Protein AF-A0A1G5ZY43-F1 (afdb_monomer)

Organism: NCBI:txid1165689

Secondary structure (DSSP, 8-state):
---EESHHHHHHHHHHHHHTTS-TT--EEEEEEEEEETTEEEEEEEEESS-TTTHHHHHHS-EEEETTEEEPPEEEEEEEEEEEEE-TTS-EEEEESS--HHHHHHHHHHHHHHHHHTT--PPPEEE-PPPPHHHHHHHHHHHHHSGGGS----S--------------PPPHHHHHHHHHHHHHHHHHHHHHHHHS-----S-HHHHHHHHHHHHHHHHHTS-TTTHHHHHHHHHHHHHHHTTSHHHHHHHH------SS---------------PPP-------EETTEETTTS--SPPPHHHHHHHHHHHHHHHHHHTT-SS-GGG--SHHHHHHHHHHS-SSTT-HHHHHHHHHHHHHHHHHHHT-HHHHHHHTT--HHHHHHHHHHHHHHHHHHHHHHHHHHHHHHHHHHHHHHHHHS-TTTTT--SHHHHHHHHHHHHHHHHHHHHHHHTTTS--HHHHHHHHHHHHHHHHHHHH-HHHHHHHS--TTS---THHHHHHHHHHHHHHHHHHHHHHHHHHSPP-

Structure (mmCIF, N/CA/C/O backbone):
data_AF-A0A1G5ZY43-F1
#
_entry.id   AF-A0A1G5ZY43-F1
#
loop_
_atom_site.group_PDB
_atom_site.id
_atom_site.type_symbol
_atom_site.label_atom_id
_atom_site.label_alt_id
_atom_site.label_comp_id
_atom_site.label_asym_id
_atom_site.label_entity_id
_atom_site.label_seq_id
_atom_site.pdbx_PDB_ins_code
_atom_site.Cartn_x
_atom_site.Cartn_y
_atom_site.Cartn_z
_atom_site.occupancy
_atom_site.B_iso_or_equiv
_atom_site.auth_seq_id
_atom_site.auth_comp_id
_atom_site.auth_asym_id
_atom_site.auth_atom_id
_atom_site.pdbx_PDB_model_num
ATOM 1 N N . MET A 1 1 ? -28.699 5.775 28.361 1.00 39.56 1 MET A N 1
ATOM 2 C CA . MET A 1 1 ? -29.208 5.634 26.973 1.00 39.56 1 MET A CA 1
ATOM 3 C C . MET A 1 1 ? -30.633 5.089 27.004 1.00 39.56 1 MET A C 1
ATOM 5 O O . MET A 1 1 ? -30.919 4.251 27.852 1.00 39.56 1 MET A O 1
ATOM 9 N N . SER A 1 2 ? -31.522 5.541 26.112 1.00 48.59 2 SER A N 1
ATOM 10 C CA . SER A 1 2 ? -32.878 4.980 25.969 1.00 48.59 2 SER A CA 1
ATOM 11 C C . SER A 1 2 ? -32.790 3.538 25.456 1.00 48.59 2 SER A C 1
ATOM 13 O O . SER A 1 2 ? -32.128 3.296 24.446 1.00 48.59 2 SER A O 1
ATOM 15 N N . GLN A 1 3 ? -33.431 2.581 26.132 1.00 64.06 3 GLN A N 1
ATOM 16 C CA . GLN A 1 3 ? -33.461 1.187 25.676 1.00 64.06 3 GLN A CA 1
ATOM 17 C C . GLN A 1 3 ? -34.135 1.101 24.289 1.00 64.06 3 GLN A C 1
ATOM 19 O O . GLN A 1 3 ? -35.095 1.823 24.018 1.00 64.06 3 GLN A O 1
ATOM 24 N N . VAL A 1 4 ? -33.625 0.244 23.396 1.00 79.62 4 VAL A N 1
ATOM 25 C CA . VAL A 1 4 ? -34.124 0.127 22.013 1.00 79.62 4 VAL A CA 1
ATOM 26 C C . VAL A 1 4 ? -34.593 -1.296 21.737 1.00 79.62 4 VAL A C 1
ATOM 28 O O . VAL A 1 4 ? -33.827 -2.245 21.892 1.00 79.62 4 VAL A O 1
ATOM 31 N N . HIS A 1 5 ? -35.830 -1.459 21.274 1.00 81.69 5 HIS A N 1
ATOM 32 C CA . HIS A 1 5 ? -36.338 -2.729 20.768 1.00 81.69 5 HIS A CA 1
ATOM 33 C C . HIS A 1 5 ? -35.548 -3.176 19.531 1.00 81.69 5 HIS A C 1
ATOM 35 O O . HIS A 1 5 ? -35.443 -2.447 18.551 1.00 81.69 5 HIS A O 1
ATOM 41 N N . GLY A 1 6 ? -35.016 -4.394 19.559 1.00 83.88 6 GLY A N 1
ATOM 42 C CA . GLY A 1 6 ? -34.166 -4.956 18.513 1.00 83.88 6 GLY A CA 1
ATOM 43 C C . GLY A 1 6 ? -33.715 -6.375 18.864 1.00 83.88 6 GLY A C 1
ATOM 44 O O . GLY A 1 6 ? -33.927 -6.845 19.981 1.00 83.88 6 GLY A O 1
ATOM 45 N N . THR A 1 7 ? -33.084 -7.079 17.926 1.00 82.44 7 THR A N 1
ATOM 46 C CA . THR A 1 7 ? -32.724 -8.498 18.112 1.00 82.44 7 THR A CA 1
ATOM 47 C C . THR A 1 7 ? -31.840 -8.736 19.341 1.00 82.44 7 THR A C 1
ATOM 49 O O . THR A 1 7 ? -32.095 -9.674 20.090 1.00 82.44 7 THR A O 1
ATOM 52 N N . GLN A 1 8 ? -30.874 -7.850 19.612 1.00 81.69 8 GLN A N 1
ATOM 53 C CA . GLN A 1 8 ? -29.993 -7.950 20.784 1.00 81.69 8 GLN A CA 1
ATOM 54 C C . GLN A 1 8 ? -30.760 -7.830 22.112 1.00 81.69 8 GLN A C 1
ATOM 56 O O . GLN A 1 8 ? -30.566 -8.655 23.002 1.00 81.69 8 GLN A O 1
ATOM 61 N N . ILE A 1 9 ? -31.678 -6.860 22.253 1.00 82.31 9 ILE A N 1
ATOM 62 C CA . ILE A 1 9 ? -32.457 -6.726 23.496 1.00 82.31 9 ILE A CA 1
ATOM 63 C C . ILE A 1 9 ? -33.447 -7.886 23.661 1.00 82.31 9 ILE A C 1
ATOM 65 O O . ILE A 1 9 ? -33.630 -8.380 24.767 1.00 82.31 9 ILE A O 1
ATOM 69 N N . ALA A 1 10 ? -34.025 -8.393 22.567 1.00 84.38 10 ALA A N 1
ATOM 70 C CA . ALA A 1 10 ? -34.890 -9.568 22.614 1.00 84.38 10 ALA A CA 1
ATOM 71 C C . ALA A 1 10 ? -34.121 -10.826 23.061 1.00 84.38 10 ALA A C 1
ATOM 73 O O . ALA A 1 10 ? -34.623 -11.602 23.870 1.00 84.38 10 ALA A O 1
ATOM 74 N N . GLN A 1 11 ? -32.880 -11.018 22.604 1.00 84.50 11 GLN A N 1
ATOM 75 C CA . GLN A 1 11 ? -32.021 -12.102 23.094 1.00 84.50 11 GLN A CA 1
ATOM 76 C C . GLN A 1 11 ? -31.695 -11.948 24.586 1.00 84.50 11 GLN A C 1
ATOM 78 O O . GLN A 1 11 ? -31.763 -12.932 25.322 1.00 84.50 11 GLN A O 1
ATOM 83 N N . ARG A 1 12 ? -31.427 -10.722 25.056 1.00 84.50 12 ARG A N 1
ATOM 84 C CA . ARG A 1 12 ? -31.226 -10.442 26.489 1.00 84.50 12 ARG A CA 1
ATOM 85 C C . ARG A 1 12 ? -32.470 -10.757 27.313 1.00 84.50 12 ARG A C 1
ATOM 87 O O . ARG A 1 12 ? -32.366 -11.451 28.316 1.00 84.50 12 ARG A O 1
ATOM 94 N N . PHE A 1 13 ? -33.650 -10.350 26.849 1.00 90.12 13 PHE A N 1
ATOM 95 C CA . PHE A 1 13 ? -34.912 -10.692 27.505 1.00 90.12 13 PHE A CA 1
ATOM 96 C C . PHE A 1 13 ? -35.104 -12.204 27.625 1.00 90.12 13 PHE A C 1
ATOM 98 O O . PHE A 1 13 ? -35.493 -12.675 28.687 1.00 90.12 13 PHE A O 1
ATOM 105 N N . LEU A 1 14 ? -34.779 -12.984 26.588 1.00 88.31 14 LEU A N 1
ATOM 106 C CA . LEU A 1 14 ? -34.810 -14.446 26.697 1.00 88.31 14 LEU A CA 1
ATOM 107 C C . LEU A 1 14 ? -33.789 -14.997 27.690 1.00 88.31 14 LEU A C 1
ATOM 109 O O . LEU A 1 14 ? -34.086 -15.992 28.343 1.00 88.31 14 LEU A O 1
ATOM 113 N N . SER A 1 15 ? -32.607 -14.387 27.792 1.00 85.75 15 SER A N 1
ATOM 114 C CA . SER A 1 15 ? -31.601 -14.781 28.782 1.00 85.75 15 SER A CA 1
ATOM 115 C C . SER A 1 15 ? -32.150 -14.628 30.201 1.00 85.75 15 SER A C 1
ATOM 117 O O . SER A 1 15 ? -32.131 -15.590 30.962 1.00 85.75 15 SER A O 1
ATOM 119 N N . VAL A 1 16 ? -32.762 -13.475 30.503 1.00 86.44 16 VAL A N 1
ATOM 120 C CA . VAL A 1 16 ? -33.416 -13.211 31.799 1.00 86.44 16 VAL A CA 1
ATOM 121 C C . VAL A 1 16 ? -34.567 -14.187 32.059 1.00 86.44 16 VAL A C 1
ATOM 123 O O . VAL A 1 16 ? -34.720 -14.689 33.170 1.00 86.44 16 VAL A O 1
ATOM 126 N N . MET A 1 17 ? -35.372 -14.515 31.042 1.00 89.75 17 MET A N 1
ATOM 127 C CA . MET A 1 17 ? -36.420 -15.530 31.203 1.00 89.75 17 MET A CA 1
ATOM 128 C C . MET A 1 17 ? -35.825 -16.908 31.513 1.00 89.75 17 MET A C 1
ATOM 130 O O . MET A 1 17 ? -36.294 -17.585 32.421 1.00 89.75 17 MET A O 1
ATOM 134 N N . ARG A 1 18 ? -34.782 -17.329 30.790 1.00 88.75 18 ARG A N 1
ATOM 135 C CA . ARG A 1 18 ? -34.152 -18.648 30.965 1.00 88.75 18 ARG A CA 1
ATOM 136 C C . ARG A 1 18 ? -33.418 -18.788 32.290 1.00 88.75 18 ARG A C 1
ATOM 138 O O . ARG A 1 18 ? -33.452 -19.868 32.865 1.00 88.75 18 ARG A O 1
ATOM 145 N N . SER A 1 19 ? -32.816 -17.723 32.815 1.00 84.62 19 SER A N 1
ATOM 146 C CA . SER A 1 19 ? -32.169 -17.766 34.132 1.00 84.62 19 SER A CA 1
ATOM 147 C C . SER A 1 19 ? -33.156 -17.996 35.278 1.00 84.62 19 SER A C 1
ATOM 149 O O . SER A 1 19 ? -32.751 -18.452 36.336 1.00 84.62 19 SER A O 1
ATOM 151 N N . THR A 1 20 ? -34.459 -17.763 35.080 1.00 87.12 20 THR A N 1
ATOM 152 C CA . THR A 1 20 ? -35.467 -18.165 36.082 1.00 87.12 20 THR A CA 1
ATOM 153 C C . THR A 1 20 ? -35.746 -19.671 36.103 1.00 87.12 20 THR A C 1
ATOM 155 O O . THR A 1 20 ? -36.405 -20.149 37.015 1.00 87.12 20 THR A O 1
ATOM 158 N N . GLN A 1 21 ? -35.240 -20.447 35.135 1.00 87.94 21 GLN A N 1
ATOM 159 C CA . GLN A 1 21 ? -35.420 -21.903 35.118 1.00 87.94 21 GLN A CA 1
ATOM 160 C C . GLN A 1 21 ? -34.583 -22.614 36.190 1.00 87.94 21 GLN A C 1
ATOM 162 O O . GLN A 1 21 ? -34.965 -23.690 36.646 1.00 87.94 21 GLN A O 1
ATOM 167 N N . SER A 1 22 ? -33.437 -22.042 36.578 1.00 80.25 22 SER A N 1
ATOM 168 C CA . SER A 1 22 ? -32.516 -22.659 37.540 1.00 80.25 22 SER A CA 1
ATOM 169 C C . SER A 1 22 ? -32.980 -22.559 38.991 1.00 80.25 22 SER A C 1
ATOM 171 O O . SER A 1 22 ? -32.528 -23.355 39.810 1.00 80.25 22 SER A O 1
ATOM 173 N N . ASP A 1 23 ? -33.874 -21.620 39.312 1.00 78.19 23 ASP A N 1
ATOM 174 C CA . ASP A 1 23 ? -34.436 -21.462 40.654 1.00 78.19 23 ASP A CA 1
ATOM 175 C C . ASP A 1 23 ? -35.913 -21.057 40.577 1.00 78.19 23 ASP A C 1
ATOM 177 O O . ASP A 1 23 ? -36.276 -20.000 40.064 1.00 78.19 23 ASP A O 1
ATOM 181 N N . GLU A 1 24 ? -36.773 -21.898 41.151 1.00 73.12 24 GLU A N 1
ATOM 182 C CA . GLU A 1 24 ? -38.223 -21.719 41.170 1.00 73.12 24 GLU A CA 1
ATOM 183 C C . GLU A 1 24 ? -38.698 -20.466 41.920 1.00 73.12 24 GLU A C 1
ATOM 185 O O . GLU A 1 24 ? -39.861 -20.083 41.753 1.00 73.12 24 GLU A O 1
ATOM 190 N N . ARG A 1 25 ? -37.827 -19.850 42.731 1.00 76.31 25 ARG A N 1
ATOM 191 C CA . ARG A 1 25 ? -38.075 -18.606 43.476 1.00 76.31 25 ARG A CA 1
ATOM 192 C C . ARG A 1 25 ? -37.814 -17.346 42.653 1.00 76.31 25 ARG A C 1
ATOM 194 O O . ARG A 1 25 ? -38.234 -16.269 43.075 1.00 76.31 25 ARG A O 1
ATOM 201 N N . LEU A 1 26 ? -37.119 -17.459 41.521 1.00 83.00 26 LEU A N 1
ATOM 202 C CA . LEU A 1 26 ? -36.810 -16.324 40.660 1.00 83.00 26 LEU A CA 1
ATOM 203 C C . LEU A 1 26 ? -37.953 -16.084 39.677 1.00 83.00 26 LEU A C 1
ATOM 205 O O . LEU A 1 26 ? -38.391 -16.984 38.962 1.00 83.00 26 LEU A O 1
ATOM 209 N N . GLU A 1 27 ? -38.406 -14.838 39.596 1.00 85.38 27 GLU A N 1
ATOM 210 C CA . GLU A 1 27 ? -39.318 -14.399 38.544 1.00 85.38 27 GLU A CA 1
ATOM 211 C C . GLU A 1 27 ? -38.824 -13.088 37.938 1.00 85.38 27 GLU A C 1
ATOM 213 O O . GLU A 1 27 ? -38.128 -12.304 38.578 1.00 85.38 27 GLU A O 1
ATOM 218 N N . PHE A 1 28 ? -39.211 -12.847 36.691 1.00 89.19 28 PHE A N 1
ATOM 219 C CA . PHE A 1 28 ? -38.958 -11.611 35.969 1.00 89.19 28 PHE A CA 1
ATOM 220 C C . PHE A 1 28 ? -40.251 -10.799 35.841 1.00 89.19 28 PHE A C 1
ATOM 222 O O . PHE A 1 28 ? -41.344 -11.343 35.698 1.00 89.19 28 PHE A O 1
ATOM 229 N N . CYS A 1 29 ? -40.139 -9.479 35.818 1.00 88.38 29 CYS A N 1
ATOM 230 C CA . CYS A 1 29 ? -41.195 -8.566 35.414 1.00 88.38 29 CYS A CA 1
ATOM 231 C C . CYS A 1 29 ? -41.255 -8.465 33.890 1.00 88.38 29 CYS A C 1
ATOM 233 O O . CYS A 1 29 ? -40.228 -8.421 33.211 1.00 88.38 29 CYS A O 1
ATOM 235 N N . PHE A 1 30 ? -42.450 -8.317 33.330 1.00 92.06 30 PHE A N 1
ATOM 236 C CA . PHE A 1 30 ? -42.596 -7.979 31.921 1.00 92.06 30 PHE A CA 1
ATOM 237 C C . PHE A 1 30 ? -43.715 -6.972 31.678 1.00 92.06 30 PHE A C 1
ATOM 239 O O . PHE A 1 30 ? -44.676 -6.865 32.441 1.00 92.06 30 PHE A O 1
ATOM 246 N N . ALA A 1 31 ? -43.597 -6.244 30.573 1.00 90.81 31 ALA A N 1
ATOM 247 C CA . ALA A 1 31 ? -44.607 -5.341 30.051 1.00 90.81 31 ALA A CA 1
ATOM 248 C C . ALA A 1 31 ? -44.731 -5.509 28.538 1.00 90.81 31 ALA A C 1
ATOM 250 O O . ALA A 1 31 ? -43.742 -5.720 27.835 1.00 90.81 31 ALA A O 1
ATOM 251 N N . VAL A 1 32 ? -45.961 -5.409 28.038 1.00 92.12 32 VAL A N 1
ATOM 252 C CA . VAL A 1 32 ? -46.276 -5.547 26.615 1.00 92.12 32 VAL A CA 1
ATOM 253 C C . VAL A 1 32 ? -47.163 -4.398 26.169 1.00 92.12 32 VAL A C 1
ATOM 255 O O . VAL A 1 32 ? -48.114 -4.013 26.854 1.00 92.12 32 VAL A O 1
ATOM 258 N N . GLY A 1 33 ? -46.870 -3.879 24.986 1.00 91.69 33 GLY A N 1
ATOM 259 C CA . GLY A 1 33 ? -47.612 -2.816 24.333 1.00 91.69 33 GLY A CA 1
ATOM 260 C C . GLY A 1 33 ? -47.563 -2.956 22.819 1.00 91.69 33 GLY A C 1
ATOM 261 O O . GLY A 1 33 ? -47.103 -3.962 22.272 1.00 91.69 33 GLY A O 1
ATOM 262 N N . THR A 1 34 ? -48.058 -1.936 22.136 1.00 91.75 34 THR A N 1
ATOM 263 C CA . THR A 1 34 ? -47.955 -1.806 20.683 1.00 91.75 34 THR A CA 1
ATOM 264 C C . THR A 1 34 ? -47.663 -0.364 20.314 1.00 91.75 34 THR A C 1
ATOM 266 O O . THR A 1 34 ? -48.206 0.525 20.961 1.00 91.75 34 THR A O 1
ATOM 269 N N . ILE A 1 35 ? -46.893 -0.158 19.257 1.00 90.00 35 ILE A N 1
ATOM 270 C CA . ILE A 1 35 ? -46.545 1.150 18.688 1.00 90.00 35 ILE A CA 1
ATOM 271 C C . ILE A 1 35 ? -46.842 1.147 17.189 1.00 90.00 35 ILE A C 1
ATOM 273 O O . ILE A 1 35 ? -47.051 0.080 16.605 1.00 90.00 35 ILE A O 1
ATOM 277 N N . VAL A 1 36 ? -46.854 2.315 16.560 1.00 83.56 36 VAL A N 1
ATOM 278 C CA . VAL A 1 36 ? -46.962 2.473 15.109 1.00 83.56 36 VAL A CA 1
ATOM 279 C C . VAL A 1 36 ? -45.623 2.957 14.563 1.00 83.56 36 VAL A C 1
ATOM 281 O O . VAL A 1 36 ? -45.061 3.933 15.045 1.00 83.56 36 VAL A O 1
ATOM 284 N N . ILE A 1 37 ? -45.103 2.256 13.556 1.00 77.56 37 ILE A N 1
ATOM 285 C CA . ILE A 1 37 ? -43.855 2.592 12.863 1.00 77.56 37 ILE A CA 1
ATOM 286 C C . ILE A 1 37 ? -44.122 2.495 11.372 1.00 77.56 37 ILE A C 1
ATOM 288 O O . ILE A 1 37 ? -44.561 1.447 10.897 1.00 77.56 37 ILE A O 1
ATOM 292 N N . ALA A 1 38 ? -43.861 3.578 10.637 1.00 75.56 38 ALA A N 1
ATOM 293 C CA . ALA A 1 38 ? -44.123 3.658 9.198 1.00 75.56 38 ALA A CA 1
ATOM 294 C C . ALA A 1 38 ? -45.557 3.214 8.812 1.00 75.56 38 ALA A C 1
ATOM 296 O O . ALA A 1 38 ? -45.756 2.529 7.812 1.00 75.56 38 ALA A O 1
ATOM 297 N N . GLY A 1 39 ? -46.555 3.561 9.637 1.00 77.25 39 GLY A N 1
ATOM 298 C CA . GLY A 1 39 ? -47.966 3.204 9.430 1.00 77.25 39 GLY A CA 1
ATOM 299 C C . GLY A 1 39 ? -48.355 1.776 9.837 1.00 77.25 39 GLY A C 1
ATOM 300 O O . GLY A 1 39 ? -49.540 1.444 9.830 1.00 77.25 39 GLY A O 1
ATOM 301 N N . GLU A 1 40 ? -47.406 0.928 10.247 1.00 82.69 40 GLU A N 1
ATOM 302 C CA . GLU A 1 40 ? -47.683 -0.434 10.705 1.00 82.69 40 GLU A CA 1
ATOM 303 C C . GLU A 1 40 ? -47.665 -0.553 12.230 1.00 82.69 40 GLU A C 1
ATOM 305 O O . GLU A 1 40 ? -46.729 -0.123 12.904 1.00 82.69 40 GLU A O 1
ATOM 310 N N . LYS A 1 41 ? -48.668 -1.241 12.784 1.00 87.88 41 LYS A N 1
ATOM 311 C CA . LYS A 1 41 ? -48.728 -1.547 14.215 1.00 87.88 41 LYS A CA 1
ATOM 312 C C . LYS A 1 41 ? -47.768 -2.686 14.578 1.00 87.88 41 LYS A C 1
ATOM 314 O O . LYS A 1 41 ? -47.989 -3.835 14.179 1.00 87.88 41 LYS A O 1
ATOM 319 N N . LYS A 1 42 ? -46.744 -2.384 15.375 1.00 89.75 42 LYS A N 1
ATOM 320 C CA . LYS A 1 42 ? -45.725 -3.324 15.861 1.00 89.75 42 LYS A CA 1
ATOM 321 C C . LYS A 1 42 ? -45.906 -3.612 17.356 1.00 89.75 42 LYS A C 1
ATOM 323 O O . LYS A 1 42 ? -46.226 -2.698 18.118 1.00 89.75 42 LYS A O 1
ATOM 328 N N . PRO A 1 43 ? -45.737 -4.866 17.806 1.00 92.06 43 PRO A N 1
ATOM 329 C CA . PRO A 1 43 ? -45.687 -5.173 19.231 1.00 92.06 43 PRO A CA 1
ATOM 330 C C . PRO A 1 43 ? -44.382 -4.671 19.850 1.00 92.06 43 PRO A C 1
ATOM 332 O O . PRO A 1 43 ? -43.344 -4.647 19.191 1.00 92.06 43 PRO A O 1
ATOM 335 N N . 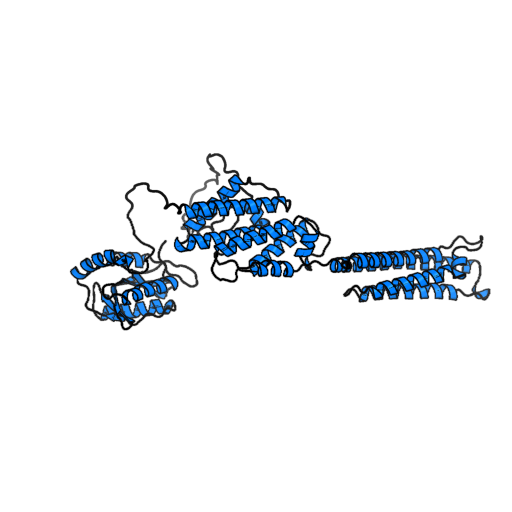VAL A 1 44 ? -44.432 -4.337 21.136 1.00 91.94 44 VAL A N 1
ATOM 336 C CA . VAL A 1 44 ? -43.258 -4.019 21.952 1.00 91.94 44 VAL A CA 1
ATOM 337 C C . VAL A 1 44 ? -43.321 -4.773 23.269 1.00 91.94 44 VAL A C 1
ATOM 339 O O . VAL A 1 44 ? -44.393 -4.922 23.860 1.00 91.94 44 VAL A O 1
ATOM 342 N N . VAL A 1 45 ? -42.171 -5.281 23.702 1.00 92.31 45 VAL A N 1
ATOM 343 C CA . VAL A 1 45 ? -42.020 -6.067 24.928 1.00 92.31 45 VAL A CA 1
ATOM 344 C C . VAL A 1 45 ? -40.821 -5.542 25.696 1.00 92.31 45 VAL A C 1
ATOM 346 O O . VAL A 1 45 ? -39.789 -5.245 25.099 1.00 92.31 45 VAL A O 1
ATOM 349 N N . LEU A 1 46 ? -40.967 -5.470 27.012 1.00 91.00 46 LEU A N 1
ATOM 350 C CA . LEU A 1 46 ? -39.899 -5.204 27.961 1.00 91.00 46 LEU A CA 1
ATOM 351 C C . LEU A 1 46 ? -39.917 -6.298 29.018 1.00 91.00 46 LEU A C 1
ATOM 353 O O . LEU A 1 46 ? -40.985 -6.644 29.524 1.00 91.00 46 LEU A O 1
ATOM 357 N N . VAL A 1 47 ? -38.743 -6.826 29.340 1.00 89.44 47 VAL A N 1
ATOM 358 C CA . VAL A 1 47 ? -38.536 -7.810 30.403 1.00 89.44 47 VAL A CA 1
ATOM 359 C C . VAL A 1 47 ? -37.434 -7.289 31.304 1.00 89.44 47 VAL A C 1
ATOM 361 O O . VAL A 1 47 ? -36.448 -6.741 30.813 1.00 89.44 47 VAL A O 1
ATOM 364 N N . ARG A 1 48 ? -37.645 -7.420 32.609 1.00 85.25 48 ARG A N 1
ATOM 3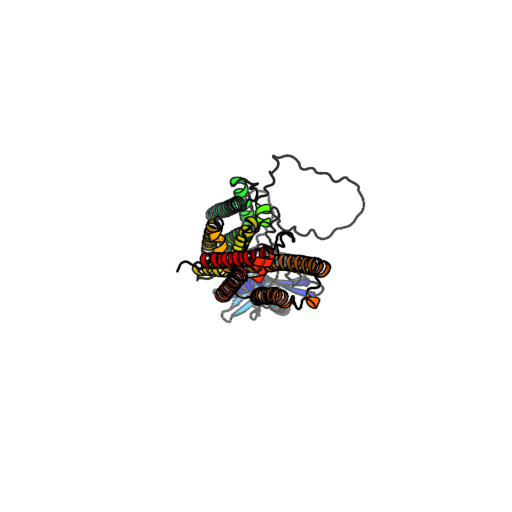65 C CA . ARG A 1 48 ? -36.728 -6.993 33.659 1.00 85.25 48 ARG A CA 1
ATOM 366 C C . ARG A 1 48 ? -36.757 -7.958 34.824 1.00 85.25 48 ARG A C 1
ATOM 368 O O . ARG A 1 48 ? -37.725 -8.679 34.997 1.00 85.25 48 ARG A O 1
ATOM 375 N N . LYS A 1 49 ? -35.759 -7.906 35.683 1.00 84.31 49 LYS A N 1
ATOM 376 C CA . LYS A 1 49 ? -35.685 -8.639 36.944 1.00 84.31 49 LYS A CA 1
ATOM 377 C C . LYS A 1 49 ? -36.565 -8.039 38.039 1.00 84.31 49 LYS A C 1
ATOM 379 O O . LYS A 1 49 ? -37.032 -8.769 38.897 1.00 84.31 49 LYS A O 1
ATOM 384 N N . LYS A 1 50 ? -36.765 -6.713 38.026 1.00 80.44 50 LYS A N 1
ATOM 385 C CA . LYS A 1 50 ? -37.486 -5.960 39.070 1.00 80.44 50 LYS A CA 1
ATOM 386 C C . LYS A 1 50 ? -38.137 -4.678 38.544 1.00 80.44 50 LYS A C 1
ATOM 388 O O . LYS A 1 50 ? -37.887 -4.277 37.405 1.00 80.44 50 LYS A O 1
ATOM 393 N N . GLY A 1 51 ? -38.969 -4.031 39.365 1.00 76.25 51 GLY A N 1
ATOM 394 C CA . GLY A 1 51 ? -39.591 -2.745 39.040 1.00 76.25 51 GLY A CA 1
ATOM 395 C C . GLY A 1 51 ? -40.815 -2.880 38.138 1.00 76.25 51 GLY A C 1
ATOM 396 O O . GLY A 1 51 ? -40.912 -2.227 37.100 1.00 76.25 51 GLY A O 1
ATOM 397 N N . LEU A 1 52 ? -41.772 -3.727 38.522 1.00 77.56 52 LEU A N 1
ATOM 398 C CA . LEU A 1 52 ? -43.007 -3.975 37.773 1.00 77.56 52 LEU A CA 1
ATOM 399 C C . LEU A 1 52 ? -43.839 -2.693 37.575 1.00 77.56 52 LEU A C 1
ATOM 401 O O . LEU A 1 52 ? -44.491 -2.516 36.541 1.00 77.56 52 LEU A O 1
ATOM 405 N N . THR A 1 53 ? -43.792 -1.781 38.547 1.00 72.06 53 THR A N 1
ATOM 406 C CA . THR A 1 53 ? -44.530 -0.507 38.523 1.00 72.06 53 THR A CA 1
ATOM 407 C C . THR A 1 53 ? -43.957 0.527 37.546 1.00 72.06 53 THR A C 1
ATOM 409 O O . THR A 1 53 ? -44.722 1.316 36.984 1.00 72.06 53 THR A O 1
ATOM 412 N N . SER A 1 54 ? -42.647 0.506 37.277 1.00 74.75 54 SER A N 1
ATOM 413 C CA . SER A 1 54 ? -41.982 1.442 36.355 1.00 74.75 54 SER A CA 1
ATOM 414 C C . SER A 1 54 ? -41.974 0.962 34.900 1.00 74.75 54 SER A C 1
ATOM 416 O O . SER A 1 54 ? -41.846 1.783 33.989 1.00 74.75 54 SER A O 1
ATOM 418 N N . LEU A 1 55 ? -42.223 -0.334 34.656 1.00 82.12 55 LEU A N 1
ATOM 419 C CA . LEU A 1 55 ? -42.137 -0.937 33.321 1.00 82.12 55 LEU A CA 1
ATOM 420 C C . LEU A 1 55 ? -42.979 -0.256 32.249 1.00 82.12 55 LEU A C 1
ATOM 422 O O . LEU A 1 55 ? -42.572 -0.222 31.093 1.00 82.12 55 LEU A O 1
ATOM 426 N N . ARG A 1 56 ? -44.172 0.240 32.595 1.00 83.62 56 ARG A N 1
ATOM 427 C CA . ARG A 1 56 ? -45.045 0.879 31.604 1.00 83.62 56 ARG A CA 1
ATOM 428 C C . ARG A 1 56 ? -44.369 2.104 30.996 1.00 83.62 56 ARG A C 1
ATOM 430 O O . ARG A 1 56 ? -44.372 2.228 29.779 1.00 83.62 56 ARG A O 1
ATOM 437 N N . ARG A 1 57 ? -43.824 2.976 31.847 1.00 79.00 57 ARG A N 1
ATOM 438 C CA . ARG A 1 57 ? -43.172 4.218 31.423 1.00 79.00 57 ARG A CA 1
ATOM 439 C C . ARG A 1 57 ? -41.901 3.904 30.647 1.00 79.00 57 ARG A C 1
ATOM 441 O O . ARG A 1 57 ? -41.710 4.416 29.557 1.00 79.00 57 ARG A O 1
ATOM 448 N N . THR A 1 58 ? -41.110 2.954 31.144 1.00 81.56 58 THR A N 1
ATOM 449 C CA . THR A 1 58 ? -39.930 2.480 30.425 1.00 81.56 58 THR A CA 1
ATOM 450 C C . THR A 1 58 ? -40.267 1.972 29.029 1.00 81.56 58 THR A C 1
ATOM 452 O O . THR A 1 58 ? -39.584 2.319 28.076 1.00 81.56 58 THR A O 1
ATOM 455 N N . LEU A 1 59 ? -41.299 1.136 28.905 1.00 83.81 59 LEU A N 1
ATOM 456 C CA . LEU A 1 59 ? -41.695 0.550 27.629 1.00 83.81 59 LEU A CA 1
ATOM 457 C C . LEU A 1 59 ? -42.217 1.604 26.640 1.00 83.81 59 LEU A C 1
ATOM 459 O O . LEU A 1 59 ? -42.054 1.433 25.438 1.00 83.81 59 LEU A O 1
ATOM 463 N N . GLU A 1 60 ? -42.853 2.663 27.138 1.00 82.62 60 GLU A N 1
ATOM 464 C CA . GLU A 1 60 ? -43.325 3.800 26.340 1.00 82.62 60 GLU A CA 1
ATOM 465 C C . GLU A 1 60 ? -42.159 4.631 25.788 1.00 82.62 60 GLU A C 1
ATOM 467 O O . GLU A 1 60 ? -42.184 5.010 24.622 1.00 82.62 60 GLU A O 1
ATOM 472 N N . ASP A 1 61 ? -41.106 4.816 26.587 1.00 80.50 61 ASP A N 1
ATOM 473 C CA . ASP A 1 61 ? -39.918 5.605 26.235 1.00 80.50 61 ASP A CA 1
ATOM 474 C C . ASP A 1 61 ? -38.881 4.809 25.402 1.00 80.50 61 ASP A C 1
ATOM 476 O O . ASP A 1 61 ? -37.834 5.332 25.002 1.00 80.50 61 ASP A O 1
ATOM 480 N N . MET A 1 62 ? -39.135 3.519 25.145 1.00 81.44 62 MET A N 1
ATOM 481 C CA . MET A 1 62 ? -38.245 2.664 24.359 1.00 81.44 62 MET A CA 1
ATOM 482 C C . MET A 1 62 ? -38.362 2.948 22.862 1.00 81.44 62 MET A C 1
ATOM 484 O O . MET A 1 62 ? -39.424 2.824 22.252 1.00 81.44 62 MET A O 1
ATOM 488 N N . ARG A 1 63 ? -37.223 3.227 22.225 1.00 83.62 63 ARG A N 1
ATOM 489 C CA . ARG A 1 63 ? -37.153 3.383 20.765 1.00 83.62 63 ARG A CA 1
ATOM 490 C C . ARG A 1 63 ? -37.192 2.023 20.071 1.00 83.62 63 ARG A C 1
ATOM 492 O O . ARG A 1 63 ? -36.959 0.990 20.695 1.00 83.62 63 ARG A O 1
ATOM 499 N N . TYR A 1 64 ? -37.448 1.983 18.768 1.00 79.19 64 TYR A N 1
ATOM 500 C CA . TYR A 1 64 ? -37.526 0.732 18.010 1.00 79.19 64 TYR A CA 1
ATOM 501 C C . TYR A 1 64 ? -36.551 0.718 16.835 1.00 79.19 64 TYR A C 1
ATOM 503 O O . TYR A 1 64 ? -36.531 1.625 16.006 1.00 79.19 64 TYR A O 1
ATOM 511 N N . LYS A 1 65 ? -35.736 -0.334 16.736 1.00 78.88 65 LYS A N 1
ATOM 512 C CA . LYS A 1 65 ? -34.771 -0.521 15.652 1.00 78.88 65 LYS A CA 1
ATOM 513 C C . LYS A 1 65 ? -35.474 -1.075 14.416 1.00 78.88 65 LYS A C 1
ATOM 515 O O . LYS A 1 65 ? -36.049 -2.160 14.440 1.00 78.88 65 LYS A O 1
ATOM 520 N N . THR A 1 66 ? -35.384 -0.341 13.317 1.00 71.81 66 THR A N 1
ATOM 521 C CA . THR A 1 66 ? -35.897 -0.717 11.994 1.00 71.81 66 THR A CA 1
ATOM 522 C C . THR A 1 66 ? -34.738 -0.853 10.998 1.00 71.81 66 THR A C 1
ATOM 524 O O . THR A 1 66 ? -33.632 -0.395 11.290 1.00 71.81 66 THR A O 1
ATOM 527 N N . PRO A 1 67 ? -34.958 -1.418 9.793 1.00 68.25 67 PRO A N 1
ATOM 528 C CA . PRO A 1 67 ? -33.949 -1.413 8.729 1.00 68.25 67 PRO A CA 1
ATOM 529 C C . PRO A 1 67 ? -33.483 -0.008 8.319 1.00 68.25 67 PRO A 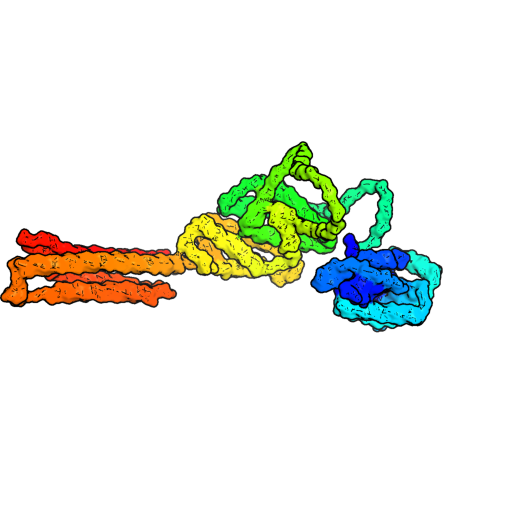C 1
ATOM 531 O O . PRO A 1 67 ? -32.394 0.135 7.783 1.00 68.25 67 PRO A O 1
ATOM 534 N N . LYS A 1 68 ? -34.297 1.023 8.583 1.00 69.75 68 LYS A N 1
ATOM 535 C CA . LYS A 1 68 ? -33.996 2.433 8.297 1.00 69.75 68 LYS A CA 1
ATOM 536 C C . LYS A 1 68 ? -33.380 3.173 9.494 1.00 69.75 68 LYS A C 1
ATOM 538 O O . LYS A 1 68 ? -33.337 4.394 9.489 1.00 69.75 68 LYS A O 1
ATOM 543 N N . GLY A 1 69 ? -32.962 2.453 10.537 1.00 74.56 69 GLY A N 1
ATOM 544 C CA . GLY A 1 69 ? -32.419 3.034 11.766 1.00 74.56 69 GLY A CA 1
ATOM 545 C C . GLY A 1 69 ? -33.380 2.974 12.954 1.00 74.56 69 GLY A C 1
ATOM 546 O O . GLY A 1 69 ? -34.393 2.266 12.935 1.00 74.56 69 GLY A O 1
ATOM 547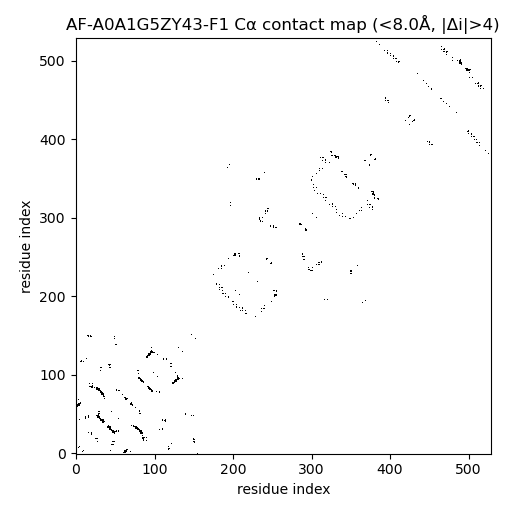 N N . VAL A 1 70 ? -33.024 3.675 14.030 1.00 78.31 70 VAL A N 1
ATOM 548 C CA . VAL A 1 70 ? -33.795 3.719 15.280 1.00 78.31 70 VAL A CA 1
ATOM 549 C C . VAL A 1 70 ? -34.895 4.771 15.158 1.00 78.31 70 VAL A C 1
ATOM 551 O O . VAL A 1 70 ? -34.604 5.929 14.892 1.00 78.31 70 VAL A O 1
ATOM 554 N N . GLN A 1 71 ? -36.146 4.365 15.360 1.00 73.06 71 GLN A N 1
ATOM 555 C CA . GLN A 1 71 ? -37.316 5.238 15.279 1.00 73.06 71 GLN A CA 1
ATOM 556 C C . GLN A 1 71 ? -37.971 5.395 16.649 1.00 73.06 71 GLN A C 1
ATOM 558 O O . GLN A 1 71 ? -37.946 4.475 17.474 1.00 73.06 71 GLN A O 1
ATOM 563 N N . GLU A 1 72 ? -38.557 6.564 16.886 1.00 73.44 72 GLU A N 1
ATOM 564 C CA . GLU A 1 72 ? -39.332 6.827 18.093 1.00 73.44 72 GLU A CA 1
ATOM 565 C C . GLU A 1 72 ? -40.709 6.150 18.017 1.00 73.44 72 GLU A C 1
ATOM 567 O O . GLU A 1 72 ? -41.274 5.997 16.929 1.00 73.44 72 GLU A O 1
ATOM 572 N N . PRO A 1 73 ? -41.243 5.683 19.153 1.00 70.50 73 PRO A N 1
ATOM 573 C CA . PRO A 1 73 ? -42.553 5.059 19.190 1.00 70.50 73 PRO A CA 1
ATOM 574 C C . PRO A 1 73 ? -43.648 6.111 18.966 1.00 70.50 73 PRO A C 1
ATOM 576 O O . PRO A 1 73 ? -43.802 7.038 19.753 1.00 70.50 73 PRO A O 1
ATOM 579 N N . ILE A 1 74 ? -44.450 5.940 17.914 1.00 77.06 74 ILE A N 1
ATOM 580 C CA . ILE A 1 74 ? -45.659 6.743 17.673 1.00 77.06 74 ILE A CA 1
ATOM 581 C C . ILE A 1 74 ? -46.878 5.934 18.144 1.00 77.06 74 ILE A C 1
ATOM 583 O O . ILE A 1 74 ? -46.890 4.705 18.027 1.00 77.06 74 ILE A O 1
ATOM 587 N N . ASP A 1 75 ? -47.903 6.597 18.687 1.00 83.69 75 ASP A N 1
ATOM 588 C CA . ASP A 1 75 ? -49.171 5.980 19.115 1.00 83.69 75 ASP A CA 1
ATOM 589 C C . ASP A 1 75 ? -49.002 4.766 20.051 1.00 83.69 75 ASP A C 1
ATOM 591 O O . ASP A 1 75 ? -49.599 3.696 19.856 1.00 83.69 75 ASP A O 1
ATOM 595 N N . PHE A 1 76 ? -48.175 4.914 21.091 1.00 87.56 76 PHE A N 1
ATOM 596 C CA . PHE A 1 76 ? -47.978 3.860 22.082 1.00 87.56 76 PHE A CA 1
ATOM 597 C C . PHE A 1 76 ? -49.295 3.479 22.774 1.00 87.56 76 PHE A C 1
ATOM 599 O O . PHE A 1 76 ? -49.996 4.290 23.380 1.00 87.56 76 PHE A O 1
ATOM 606 N N . LYS A 1 77 ? -49.619 2.184 22.735 1.00 90.06 77 LYS A N 1
ATOM 607 C CA . LYS A 1 77 ? -50.754 1.593 23.442 1.00 90.06 77 LYS A CA 1
ATOM 608 C C . LYS A 1 77 ? -50.280 0.471 24.349 1.00 90.06 77 LYS A C 1
ATOM 610 O O . LYS A 1 77 ? -49.988 -0.639 23.898 1.00 90.06 77 LYS A O 1
ATOM 615 N N . PHE A 1 78 ? -50.289 0.746 25.647 1.00 90.06 78 PHE A N 1
ATOM 616 C CA . PHE A 1 78 ? -50.000 -0.246 26.673 1.00 90.06 78 PHE A CA 1
ATOM 617 C C . PHE A 1 78 ? -51.066 -1.350 26.707 1.00 90.06 78 PHE A C 1
ATOM 619 O O . PHE A 1 78 ? -52.270 -1.073 26.736 1.00 90.06 78 PHE A O 1
ATOM 626 N N . LEU A 1 79 ? -50.628 -2.612 26.741 1.00 88.81 79 LEU A N 1
ATOM 627 C CA . LEU A 1 79 ? -51.515 -3.754 26.936 1.00 88.81 79 LEU A CA 1
ATOM 628 C C . LEU A 1 79 ? -51.542 -4.133 28.407 1.00 88.81 79 LEU A C 1
ATOM 630 O O . LEU A 1 79 ? -52.542 -3.862 29.070 1.00 88.81 79 LEU A O 1
ATOM 634 N N . ARG A 1 80 ? -50.486 -4.761 28.927 1.00 89.31 80 ARG A N 1
ATOM 635 C CA . ARG A 1 80 ? -50.427 -5.257 30.311 1.00 89.31 80 ARG A CA 1
ATOM 636 C C . ARG A 1 80 ? -48.988 -5.455 30.771 1.00 89.31 80 ARG A C 1
ATOM 638 O O . ARG A 1 80 ? -48.080 -5.564 29.951 1.00 89.31 80 ARG A O 1
ATOM 645 N N . SER A 1 81 ? -48.836 -5.577 32.082 1.00 88.44 81 SER A N 1
ATOM 646 C CA . SER A 1 81 ? -47.631 -6.049 32.751 1.00 88.44 81 SER A CA 1
ATOM 647 C C . SER A 1 81 ? -47.961 -7.185 33.723 1.00 88.44 81 SER A C 1
ATOM 649 O O . SER A 1 81 ? -49.128 -7.405 34.078 1.00 88.44 81 SER A O 1
ATOM 651 N N . GLY A 1 82 ? -46.936 -7.924 34.123 1.00 88.06 82 GLY A N 1
ATOM 652 C CA . GLY A 1 82 ? -47.034 -9.034 35.062 1.00 88.06 82 GLY A CA 1
ATOM 653 C C . GLY A 1 82 ? -45.658 -9.560 35.447 1.00 88.06 82 GLY A C 1
ATOM 654 O O . GLY A 1 82 ? -44.643 -8.982 35.053 1.00 88.06 82 GLY A O 1
ATOM 655 N N . THR A 1 83 ? -45.639 -10.663 36.186 1.00 89.50 83 THR A N 1
ATOM 656 C CA . THR A 1 83 ? -44.418 -11.430 36.451 1.00 89.50 83 THR A CA 1
ATOM 657 C C . THR A 1 83 ? -44.434 -12.738 35.679 1.00 89.50 83 THR A C 1
ATOM 659 O O . THR A 1 83 ? -45.492 -13.217 35.265 1.00 89.50 83 THR A O 1
ATOM 662 N N . GLY A 1 84 ? -43.271 -13.319 35.433 1.00 89.75 84 GLY A N 1
ATOM 663 C CA . GLY A 1 84 ? -43.165 -14.624 34.812 1.00 89.75 84 GLY A CA 1
ATOM 664 C C . GLY A 1 84 ? -41.937 -15.381 35.271 1.00 89.75 84 GLY A C 1
ATOM 665 O O . GLY A 1 84 ? -40.968 -14.796 35.739 1.00 89.75 84 GLY A O 1
ATOM 666 N N . ARG A 1 85 ? -41.982 -16.697 35.116 1.00 90.62 85 ARG A N 1
ATOM 667 C CA . ARG A 1 85 ? -40.849 -17.589 35.359 1.00 90.62 85 ARG A CA 1
ATOM 668 C C . ARG A 1 85 ? -40.853 -18.720 34.351 1.00 90.62 85 ARG A C 1
ATOM 670 O O . ARG A 1 85 ? -41.906 -19.078 33.827 1.00 90.62 85 ARG A O 1
ATOM 677 N N . MET A 1 86 ? -39.697 -19.295 34.080 1.00 91.38 86 MET A N 1
ATOM 678 C CA . MET A 1 86 ? -39.576 -20.476 33.239 1.00 91.38 86 MET A CA 1
ATOM 679 C C . MET A 1 86 ? -39.628 -21.722 34.120 1.00 91.38 86 MET A C 1
ATOM 681 O O . MET A 1 86 ? -38.851 -21.850 35.058 1.00 91.38 86 MET A O 1
ATOM 685 N N . ASN A 1 87 ? -40.567 -22.629 33.856 1.00 88.94 87 ASN A N 1
ATOM 686 C CA . ASN A 1 87 ? -40.633 -23.895 34.581 1.00 88.94 87 ASN A CA 1
ATOM 687 C C . ASN A 1 87 ? -39.552 -24.873 34.077 1.00 88.94 87 ASN A C 1
ATOM 689 O O . ASN A 1 87 ? -38.902 -24.643 33.055 1.00 88.94 87 ASN A O 1
ATOM 693 N N . GLN A 1 88 ? -39.388 -26.000 34.772 1.00 86.00 88 GLN A N 1
ATOM 694 C CA . GLN A 1 88 ? -38.391 -27.019 34.421 1.00 86.00 88 GLN A CA 1
ATOM 695 C C . GLN A 1 88 ? -38.592 -27.605 33.007 1.00 86.00 88 GLN A C 1
ATOM 697 O O . GLN A 1 88 ? -37.621 -27.996 32.367 1.00 86.00 88 GLN A O 1
ATOM 702 N N . GLU A 1 89 ? -39.822 -27.590 32.484 1.00 85.31 89 GLU A N 1
ATOM 703 C CA . GLU A 1 89 ? -40.179 -28.040 31.128 1.00 85.31 89 GLU A CA 1
ATOM 704 C C . GLU A 1 89 ? -39.836 -27.010 30.032 1.00 85.31 89 GLU A C 1
ATOM 706 O O . GLU A 1 89 ? -40.058 -27.259 28.847 1.00 85.31 89 GLU A O 1
ATOM 711 N N . GLY A 1 90 ? -39.301 -25.843 30.404 1.00 85.00 90 GLY A N 1
ATOM 712 C CA . GLY A 1 90 ? -38.942 -24.777 29.472 1.00 85.00 90 GLY A CA 1
ATOM 713 C C . GLY A 1 90 ? -40.132 -23.933 28.998 1.00 85.00 90 GLY A C 1
ATOM 714 O O . GLY A 1 90 ? -40.048 -23.271 27.962 1.00 85.00 90 GLY A O 1
ATOM 715 N N . VAL A 1 91 ? -41.240 -23.937 29.739 1.00 89.94 91 VAL A N 1
ATOM 716 C CA . VAL A 1 91 ? -42.435 -23.127 29.479 1.00 89.94 91 VAL A CA 1
ATOM 717 C C . VAL A 1 91 ? -42.441 -21.902 30.390 1.00 89.94 91 VAL A C 1
ATOM 719 O O . VAL A 1 91 ? -42.201 -21.995 31.592 1.00 89.94 91 VAL A O 1
ATOM 722 N N . ILE A 1 92 ? -42.749 -20.737 29.824 1.00 91.69 92 ILE A N 1
ATOM 723 C CA . ILE A 1 92 ? -42.875 -19.482 30.561 1.00 91.69 92 ILE A CA 1
ATOM 724 C C . ILE A 1 92 ? -44.261 -19.418 31.212 1.00 91.69 92 ILE A C 1
ATOM 726 O O . ILE A 1 92 ? -45.281 -19.266 30.540 1.00 91.69 92 ILE A O 1
ATOM 730 N N . VAL A 1 93 ? -44.302 -19.488 32.533 1.00 90.75 93 VAL A N 1
ATOM 731 C CA . VAL A 1 93 ? -45.509 -19.317 33.339 1.00 90.75 93 VAL A CA 1
ATOM 732 C C . VAL A 1 93 ? -45.613 -17.848 33.742 1.00 90.75 93 VAL A C 1
ATOM 734 O O . VAL A 1 93 ? -44.726 -17.346 34.425 1.00 90.75 93 VAL A O 1
ATOM 737 N N . VAL A 1 94 ? -46.671 -17.150 33.317 1.00 90.75 94 VAL A N 1
ATOM 738 C CA . VAL A 1 94 ? -46.881 -15.718 33.603 1.00 90.75 94 VAL A CA 1
ATOM 739 C C . VAL A 1 94 ? -48.077 -15.475 34.517 1.00 90.75 94 VAL A C 1
ATOM 741 O O . VAL A 1 94 ? -49.125 -16.100 34.368 1.00 90.75 94 VAL A O 1
ATOM 744 N N . ARG A 1 95 ? -47.939 -14.499 35.414 1.00 88.00 95 ARG A N 1
ATOM 745 C CA . ARG A 1 95 ? -48.977 -13.998 36.316 1.00 88.00 95 ARG A CA 1
ATOM 746 C C . ARG A 1 95 ? -49.249 -12.534 36.002 1.00 88.00 95 ARG A C 1
ATOM 748 O O . ARG A 1 95 ? -48.348 -11.697 36.032 1.00 88.00 95 ARG A O 1
ATOM 755 N N . LEU A 1 96 ? -50.487 -12.204 35.643 1.00 85.50 96 LEU A N 1
ATOM 756 C CA . LEU A 1 96 ? -50.839 -10.842 35.232 1.00 85.50 96 LEU A CA 1
ATOM 757 C C . LEU A 1 96 ? -51.179 -9.966 36.433 1.00 85.50 96 LEU A C 1
ATOM 759 O O . LEU A 1 96 ? -51.945 -10.379 37.296 1.00 85.50 96 LEU A O 1
ATOM 763 N N . ALA A 1 97 ? -50.699 -8.717 36.425 1.00 75.44 97 ALA A N 1
ATOM 764 C CA . ALA A 1 97 ? -50.984 -7.759 37.495 1.00 75.44 97 ALA A CA 1
ATOM 765 C C . ALA A 1 97 ? -52.482 -7.418 37.601 1.00 75.44 97 ALA A C 1
ATOM 767 O O . ALA A 1 97 ? -53.000 -7.220 38.691 1.00 75.44 97 ALA A O 1
ATOM 768 N N . LYS A 1 98 ? -53.191 -7.325 36.462 1.00 72.00 98 LYS A N 1
ATOM 769 C CA . LYS A 1 98 ? -54.652 -7.111 36.396 1.00 72.00 98 LYS A CA 1
ATOM 770 C C . LYS A 1 98 ? -55.248 -7.761 35.143 1.00 72.00 98 LYS A C 1
ATOM 772 O O . LYS A 1 98 ? -55.130 -7.214 34.037 1.00 72.00 98 LYS A O 1
ATOM 777 N N . GLY A 1 99 ? -55.975 -8.872 35.273 1.00 64.19 99 GLY A N 1
ATOM 778 C CA . GLY A 1 99 ? -56.639 -9.471 34.114 1.00 64.19 99 GLY A CA 1
ATOM 779 C C . GLY A 1 99 ? -57.208 -10.874 34.285 1.00 64.19 99 GLY A C 1
ATOM 780 O O . GLY A 1 99 ? -57.388 -11.343 35.394 1.00 64.19 99 GLY A O 1
ATOM 781 N N . GLY A 1 100 ? -57.531 -11.484 33.146 1.00 69.81 100 GLY A N 1
ATOM 782 C CA . GLY A 1 100 ? -57.991 -12.864 32.996 1.00 69.81 100 GLY A CA 1
ATOM 783 C C . GLY A 1 100 ? -57.737 -13.329 31.557 1.00 69.81 100 GLY A C 1
ATOM 784 O O . GLY A 1 100 ? -57.280 -12.525 30.734 1.00 69.81 100 GLY A O 1
ATOM 785 N N . MET A 1 101 ? -58.092 -14.574 31.240 1.00 77.31 101 MET A N 1
ATOM 786 C CA . MET A 1 101 ? -57.678 -15.326 30.040 1.00 77.31 101 MET A CA 1
ATOM 787 C C . MET A 1 101 ? -57.667 -14.553 28.707 1.00 77.31 101 MET A C 1
ATOM 789 O O . MET A 1 101 ? -56.739 -14.680 27.909 1.00 77.31 101 MET A O 1
ATOM 793 N N . ALA A 1 102 ? -58.650 -13.682 28.451 1.00 79.44 102 ALA A N 1
ATOM 794 C CA . ALA A 1 102 ? -58.685 -12.865 27.230 1.00 79.44 102 ALA A CA 1
ATOM 795 C C . ALA A 1 102 ? -57.483 -11.901 27.108 1.00 79.44 102 ALA A C 1
ATOM 797 O O . ALA A 1 102 ? -56.924 -11.711 26.026 1.00 79.44 102 ALA A O 1
ATOM 798 N N . LYS A 1 103 ? -57.061 -11.296 28.224 1.00 82.88 103 LYS A N 1
ATOM 799 C CA . LYS A 1 103 ? -55.896 -10.399 28.279 1.00 82.88 103 LYS A CA 1
ATOM 800 C C . LYS A 1 103 ? -54.595 -11.192 28.167 1.00 82.88 103 LYS A C 1
ATOM 802 O O . LYS A 1 103 ? -53.685 -10.733 27.481 1.00 82.88 103 LYS A O 1
ATOM 807 N N . PHE A 1 104 ? -54.531 -12.377 28.769 1.00 87.69 104 PHE A N 1
ATOM 808 C CA . PHE A 1 104 ? -53.403 -13.288 28.601 1.00 87.69 104 PHE A CA 1
ATOM 809 C C . PHE A 1 104 ? -53.213 -13.705 27.141 1.00 87.69 104 PHE A C 1
ATOM 811 O O . PHE A 1 104 ? -52.112 -13.577 26.608 1.00 87.69 104 PHE A O 1
ATOM 818 N N . MET A 1 105 ? -54.283 -14.096 26.445 1.00 86.06 105 MET A N 1
ATOM 819 C CA . MET A 1 105 ? -54.198 -14.459 25.026 1.00 86.06 105 MET A CA 1
ATOM 820 C C . MET A 1 105 ? -53.700 -13.299 24.153 1.00 86.06 105 MET A C 1
ATOM 822 O O . MET A 1 105 ? -52.899 -13.511 23.237 1.00 86.06 105 MET A O 1
ATOM 826 N N . ALA A 1 106 ? -54.103 -12.062 24.461 1.00 86.06 106 ALA A N 1
ATOM 827 C CA . ALA A 1 106 ? -53.592 -10.877 23.777 1.00 86.06 106 ALA A CA 1
ATOM 828 C C . ALA A 1 106 ? -52.080 -10.686 24.005 1.00 86.06 106 ALA A C 1
ATOM 830 O O . ALA A 1 106 ? -51.345 -10.461 23.044 1.00 86.06 106 ALA A O 1
ATOM 831 N N . ILE A 1 107 ? -51.604 -10.835 25.244 1.00 91.25 107 ILE A N 1
ATOM 832 C CA . ILE A 1 107 ? -50.175 -10.757 25.595 1.00 91.25 107 ILE A CA 1
ATOM 833 C C . ILE A 1 107 ? -49.387 -11.852 24.884 1.00 91.25 107 ILE A C 1
ATOM 835 O O . ILE A 1 107 ? -48.421 -11.548 24.191 1.00 91.25 107 ILE A O 1
ATOM 839 N N . LYS A 1 108 ? -49.831 -13.109 24.987 1.00 91.38 108 LYS A N 1
ATOM 840 C CA . LYS A 1 108 ? -49.184 -14.260 24.347 1.00 91.38 108 LYS A CA 1
ATOM 841 C C . LYS A 1 108 ? -49.032 -14.052 22.843 1.00 91.38 108 LYS A C 1
ATOM 843 O O . LYS A 1 108 ? -47.970 -14.320 22.284 1.00 91.38 108 LYS A O 1
ATOM 848 N N . THR A 1 109 ? -50.067 -13.517 22.198 1.00 92.31 109 THR A N 1
ATOM 849 C CA . THR A 1 109 ? -50.045 -13.194 20.766 1.00 92.31 109 THR A CA 1
ATOM 850 C C . THR A 1 109 ? -49.020 -12.104 20.446 1.00 92.31 109 THR A C 1
ATOM 852 O O . THR A 1 109 ? -48.216 -12.276 19.530 1.00 92.31 109 THR A O 1
ATOM 855 N N . GLN A 1 110 ? -49.011 -10.996 21.195 1.00 92.38 110 GLN A N 1
ATOM 856 C CA . GLN A 1 110 ? -48.103 -9.877 20.913 1.00 92.38 110 GLN A CA 1
ATOM 857 C C . GLN A 1 110 ? -46.649 -10.181 21.276 1.00 92.38 110 GLN A C 1
ATOM 859 O O . GLN A 1 110 ? -45.763 -9.810 20.513 1.00 92.38 110 GLN A O 1
ATOM 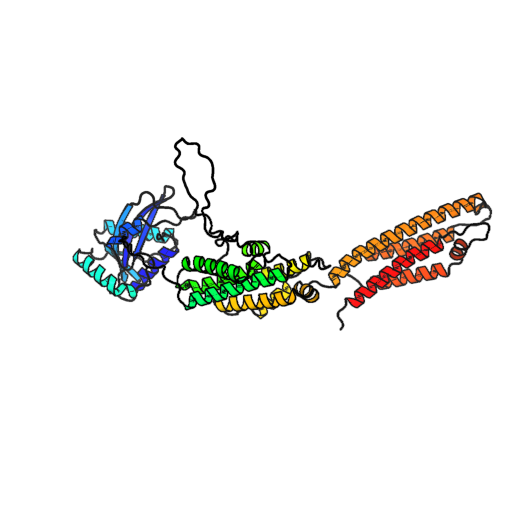864 N N . MET A 1 111 ? -46.386 -10.908 22.366 1.00 92.56 111 MET A N 1
ATOM 865 C CA . MET A 1 111 ? -45.032 -11.354 22.700 1.00 92.56 111 MET A CA 1
ATOM 866 C C . MET A 1 111 ? -44.495 -12.278 21.613 1.00 92.56 111 MET A C 1
ATOM 868 O O . MET A 1 111 ? -43.440 -12.001 21.053 1.00 92.56 111 MET A O 1
ATOM 872 N N . ARG A 1 112 ? -45.244 -13.317 21.216 1.00 92.56 112 ARG A N 1
ATOM 873 C CA . ARG A 1 112 ? -44.812 -14.200 20.118 1.00 92.56 112 ARG A CA 1
ATOM 874 C C . ARG A 1 112 ? -44.517 -13.420 18.839 1.00 92.56 112 ARG A C 1
ATOM 876 O O . ARG A 1 112 ? -43.517 -13.697 18.183 1.00 92.56 112 ARG A O 1
ATOM 883 N N . ARG A 1 113 ? -45.352 -12.432 18.502 1.00 91.56 113 ARG A N 1
ATOM 884 C CA . ARG A 1 113 ? -45.127 -11.569 17.337 1.00 91.56 113 ARG A CA 1
ATOM 885 C C . ARG A 1 113 ? -43.865 -10.710 17.486 1.00 91.56 113 ARG A C 1
ATOM 887 O O . ARG A 1 113 ? -43.084 -10.669 16.548 1.00 91.56 113 ARG A O 1
ATOM 894 N N . TYR A 1 114 ? -43.622 -10.106 18.650 1.00 93.50 114 TYR A N 1
ATOM 895 C CA . TYR A 1 114 ? -42.425 -9.298 18.918 1.00 93.50 114 TYR A CA 1
ATOM 896 C C . TYR A 1 114 ? -41.129 -10.075 18.699 1.00 93.50 114 TYR A C 1
ATOM 898 O O . TYR A 1 114 ? -40.264 -9.644 17.940 1.00 93.50 114 TYR A O 1
ATOM 906 N N . PHE A 1 115 ? -41.008 -11.246 19.325 1.00 91.38 115 PHE A N 1
ATOM 907 C CA . PHE A 1 115 ? -39.805 -12.061 19.187 1.00 91.38 115 PHE A CA 1
ATOM 908 C C . PHE A 1 115 ? -39.664 -12.601 17.756 1.00 91.38 115 PHE A C 1
ATOM 910 O O . PHE A 1 115 ? -38.570 -12.549 17.194 1.00 91.38 115 PHE A O 1
ATOM 917 N N . LYS A 1 116 ? -40.772 -13.008 17.114 1.00 90.56 116 LYS A N 1
ATOM 918 C CA . LYS A 1 116 ? -40.772 -13.458 15.713 1.00 90.56 116 LYS A CA 1
ATOM 919 C C . LYS A 1 116 ? -40.293 -12.371 14.747 1.00 90.56 116 LYS A C 1
ATOM 921 O O . LYS A 1 116 ? -39.456 -12.666 13.895 1.00 90.56 116 LYS A O 1
ATOM 926 N N . ASP A 1 117 ? -40.784 -11.139 14.887 1.00 86.06 117 ASP A N 1
ATOM 927 C CA . ASP A 1 117 ? -40.399 -10.003 14.035 1.00 86.06 117 ASP A CA 1
ATOM 928 C C . ASP A 1 117 ? -38.887 -9.714 14.138 1.00 86.06 117 ASP A C 1
ATOM 930 O O . ASP A 1 117 ? -38.255 -9.311 13.162 1.00 86.06 117 ASP A O 1
ATOM 934 N N . LEU A 1 118 ? -38.284 -10.009 15.293 1.00 85.06 118 LEU A N 1
ATOM 935 C CA . LEU A 1 118 ? -36.853 -9.847 15.562 1.00 85.06 118 LEU A CA 1
ATOM 936 C C . LEU A 1 118 ? -36.016 -11.108 15.289 1.00 85.06 118 LEU A C 1
ATOM 938 O O . LEU A 1 118 ? -34.825 -11.120 15.608 1.00 85.06 118 LEU A O 1
ATOM 942 N N . ARG A 1 119 ? -36.614 -12.140 14.672 1.00 86.31 119 ARG A N 1
ATOM 943 C CA . ARG A 1 119 ? -36.003 -13.447 14.357 1.00 86.31 119 ARG A CA 1
ATOM 944 C C . ARG A 1 119 ? -35.507 -14.214 15.590 1.00 86.31 119 ARG A C 1
ATOM 946 O O . ARG A 1 119 ? -34.510 -14.927 15.530 1.00 86.31 119 ARG A O 1
ATOM 953 N N . VAL A 1 120 ? -36.222 -14.086 16.703 1.00 87.31 120 VAL A N 1
ATOM 954 C CA . VAL A 1 120 ? -35.942 -14.768 17.970 1.00 87.31 120 VAL A CA 1
ATOM 955 C C . VAL A 1 120 ? -37.110 -15.701 18.319 1.00 87.31 120 VAL A C 1
ATOM 957 O O . VAL A 1 120 ? -38.274 -15.323 18.207 1.00 87.31 120 VAL A O 1
ATOM 960 N N . SER A 1 121 ? -36.823 -16.937 18.740 1.00 84.88 121 SER A N 1
ATOM 961 C CA . SER A 1 121 ? -37.862 -17.910 19.112 1.00 84.88 121 SER A CA 1
ATOM 962 C C . SER A 1 121 ? -38.236 -17.780 20.587 1.00 84.88 121 SER A C 1
ATOM 964 O O . SER A 1 121 ? -37.416 -18.065 21.459 1.00 84.88 121 SER A O 1
ATOM 966 N N . LEU A 1 122 ? -39.478 -17.379 20.866 1.00 91.69 122 LEU A N 1
ATOM 967 C CA . LEU A 1 122 ? -40.021 -17.318 22.224 1.00 91.69 122 LEU A CA 1
ATOM 968 C C . LEU A 1 122 ? -40.552 -18.701 22.649 1.00 91.69 122 LEU A C 1
ATOM 970 O O . LEU A 1 122 ? -41.348 -19.272 21.897 1.00 91.69 122 LEU A O 1
ATOM 974 N N . PRO A 1 123 ? -40.162 -19.222 23.828 1.00 89.81 123 PRO A N 1
ATOM 975 C CA . PRO A 1 123 ? -40.759 -20.424 24.402 1.00 89.81 123 PRO A CA 1
ATOM 976 C C . PRO A 1 123 ? -42.274 -20.301 24.609 1.00 89.81 123 PRO A C 1
ATOM 978 O O . PRO A 1 123 ? -42.852 -19.209 24.568 1.00 89.81 123 PRO A O 1
ATOM 981 N N . ASP A 1 124 ? -42.935 -21.434 24.832 1.00 90.69 124 ASP A N 1
ATOM 982 C CA . ASP A 1 124 ? -44.371 -21.425 25.083 1.00 90.69 124 ASP A CA 1
ATOM 983 C C . ASP A 1 124 ? -44.724 -20.686 26.372 1.00 90.69 124 ASP A C 1
ATOM 985 O O . ASP A 1 124 ? -43.945 -20.651 27.318 1.00 90.69 124 ASP A O 1
ATOM 989 N N . ILE A 1 125 ? -45.910 -20.070 26.383 1.00 92.00 125 ILE A N 1
ATOM 990 C CA . ILE A 1 125 ? -46.394 -19.264 27.508 1.00 92.00 125 ILE A CA 1
ATOM 991 C C . ILE A 1 125 ? -47.696 -19.857 28.050 1.00 92.00 125 ILE A C 1
ATOM 993 O O . ILE A 1 125 ? -48.612 -20.144 27.260 1.00 92.00 125 ILE A O 1
ATOM 997 N N . GLN A 1 126 ? -47.791 -19.983 29.373 1.00 89.62 126 GLN A N 1
ATOM 998 C CA . GLN A 1 126 ? -48.968 -20.413 30.132 1.00 89.62 126 GLN A CA 1
ATOM 999 C C . GLN A 1 126 ? -49.358 -19.357 31.179 1.00 89.62 126 GLN A C 1
ATOM 1001 O O . GLN A 1 126 ? -48.491 -18.678 31.723 1.00 89.62 126 GLN A O 1
ATOM 1006 N N . GLU A 1 127 ? -50.658 -19.196 31.437 1.00 86.50 127 GLU A N 1
ATOM 1007 C CA . GLU A 1 127 ? -51.169 -18.297 32.482 1.00 86.50 127 GLU A CA 1
ATOM 1008 C C . GLU A 1 127 ? -51.231 -19.046 33.816 1.00 86.50 127 GLU A C 1
ATOM 1010 O O . GLU A 1 127 ? -51.715 -20.176 33.868 1.00 86.50 127 GLU A O 1
ATOM 1015 N N . ALA A 1 128 ? -50.760 -18.403 34.879 1.00 84.31 128 ALA A N 1
ATOM 1016 C CA . ALA A 1 128 ? -50.998 -18.796 36.262 1.00 84.31 128 ALA A CA 1
ATOM 1017 C C . ALA A 1 128 ? -51.939 -17.788 36.945 1.00 84.31 128 ALA A C 1
ATOM 1019 O O . ALA A 1 128 ? -52.373 -16.811 36.331 1.00 84.31 128 ALA A O 1
ATOM 1020 N N . GLU A 1 129 ? -52.278 -18.033 38.212 1.00 79.62 129 GLU A N 1
ATOM 1021 C CA . GLU A 1 129 ? -53.192 -17.170 38.965 1.00 79.62 129 GLU A CA 1
ATOM 1022 C C . GLU A 1 129 ? -52.755 -15.688 38.927 1.00 79.62 129 GLU A C 1
ATOM 1024 O O . GLU A 1 129 ? -51.555 -15.390 38.998 1.00 79.62 129 GLU A O 1
ATOM 1029 N N . PRO A 1 130 ? -53.707 -14.747 38.760 1.00 76.25 130 PRO A N 1
ATOM 1030 C CA . PRO A 1 130 ? -53.402 -13.323 38.683 1.00 76.25 130 PRO A CA 1
ATOM 1031 C C . PRO A 1 130 ? -52.781 -12.823 39.991 1.00 76.25 130 PRO A C 1
ATOM 1033 O O . PRO A 1 130 ? -53.104 -13.313 41.069 1.00 76.25 130 PRO A O 1
ATOM 1036 N N . LEU A 1 131 ? -51.913 -11.814 39.895 1.00 75.94 131 LEU A N 1
ATOM 1037 C CA . LEU A 1 131 ? -51.238 -11.248 41.065 1.00 75.94 131 LEU A CA 1
ATOM 1038 C C . LEU A 1 131 ? -52.238 -10.472 41.933 1.00 75.94 131 LEU A C 1
ATOM 1040 O O . LEU A 1 131 ? -52.908 -9.562 41.435 1.00 75.94 131 LEU A O 1
ATOM 1044 N N . SER A 1 132 ? -52.305 -10.789 43.228 1.00 75.88 132 SER A N 1
ATOM 1045 C CA . SER A 1 132 ? -52.955 -9.916 44.211 1.00 75.88 132 SER A CA 1
ATOM 1046 C C . SER A 1 132 ? -52.063 -8.708 44.547 1.00 75.88 132 SER A C 1
ATOM 1048 O O . SER A 1 132 ? -50.862 -8.705 44.268 1.00 75.88 132 SER A O 1
ATOM 1050 N N . GLU A 1 133 ? -52.627 -7.654 45.151 1.00 69.75 133 GLU A N 1
ATOM 1051 C CA . GLU A 1 133 ? -51.836 -6.482 45.577 1.00 69.75 133 GLU A CA 1
ATOM 1052 C C . GLU A 1 133 ? -50.807 -6.834 46.669 1.00 69.75 133 GLU A C 1
ATOM 1054 O O . GLU A 1 133 ? -49.722 -6.253 46.714 1.00 69.75 133 GLU A O 1
ATOM 1059 N N . GLU A 1 134 ? -51.104 -7.831 47.506 1.00 72.38 134 GLU A N 1
ATOM 1060 C CA . GLU A 1 134 ? -50.170 -8.350 48.510 1.00 72.38 134 GLU A CA 1
ATOM 1061 C C . GLU A 1 134 ? -49.023 -9.140 47.861 1.00 72.38 134 GLU A C 1
ATOM 1063 O O . GLU A 1 134 ? -47.868 -8.988 48.270 1.00 72.38 134 GLU A O 1
ATOM 1068 N N . ASP A 1 135 ? -49.311 -9.917 46.810 1.00 71.31 135 ASP A N 1
ATOM 1069 C CA . ASP A 1 135 ? -48.295 -10.651 46.043 1.00 71.31 135 ASP A CA 1
ATOM 1070 C C . ASP A 1 135 ? -47.355 -9.705 45.297 1.00 71.31 135 ASP A C 1
ATOM 1072 O O . ASP A 1 135 ? -46.152 -9.946 45.249 1.00 71.31 135 ASP A O 1
ATOM 1076 N N . LEU A 1 136 ? -47.887 -8.601 44.766 1.00 70.19 136 LEU A N 1
ATOM 1077 C CA . LEU A 1 136 ? -47.122 -7.543 44.103 1.00 70.19 136 LEU A CA 1
ATOM 1078 C C . LEU A 1 136 ? -46.066 -6.928 45.028 1.00 70.19 136 LEU A C 1
ATOM 1080 O O . LEU A 1 136 ? -44.900 -6.827 44.648 1.00 70.19 136 LEU A O 1
ATOM 1084 N N . ASN A 1 137 ? -46.455 -6.555 46.250 1.00 70.50 137 ASN A N 1
ATOM 1085 C CA . ASN A 1 137 ? -45.528 -5.961 47.216 1.00 70.50 137 ASN A CA 1
ATOM 1086 C C . ASN A 1 137 ? -44.486 -6.971 47.710 1.00 70.50 137 ASN A C 1
ATOM 1088 O O . ASN A 1 137 ? -43.307 -6.636 47.816 1.00 70.50 137 ASN A O 1
ATOM 1092 N N . ARG A 1 138 ? -44.896 -8.217 47.984 1.00 70.81 138 ARG A N 1
ATOM 1093 C CA . ARG A 1 138 ? -43.955 -9.287 48.360 1.00 70.81 138 ARG A CA 1
ATOM 1094 C C . ARG A 1 138 ? -42.967 -9.583 47.241 1.00 70.81 138 ARG A C 1
ATOM 1096 O O . ARG A 1 138 ? -41.789 -9.798 47.513 1.00 70.81 138 ARG A O 1
ATOM 1103 N N . PHE A 1 139 ? -43.443 -9.563 46.001 1.00 75.00 139 PHE A N 1
ATOM 1104 C CA . PHE A 1 139 ? -42.612 -9.774 44.834 1.00 75.00 139 PHE A CA 1
ATOM 1105 C C . PHE A 1 139 ? -41.592 -8.648 44.644 1.00 75.00 139 PHE A C 1
ATOM 1107 O O . PHE A 1 139 ? -40.421 -8.960 44.504 1.00 75.00 139 PHE A O 1
ATOM 1114 N N . GLU A 1 140 ? -41.970 -7.365 44.695 1.00 75.38 140 GLU A N 1
ATOM 1115 C CA . GLU A 1 140 ? -40.997 -6.262 44.535 1.00 75.38 140 GLU A CA 1
ATOM 1116 C C . GLU A 1 140 ? -39.883 -6.319 45.600 1.00 75.38 140 GLU A C 1
ATOM 1118 O O . GLU A 1 140 ? -38.716 -6.083 45.290 1.00 75.38 140 GLU A O 1
ATOM 1123 N N . ILE A 1 141 ? -40.210 -6.717 46.838 1.00 71.25 141 ILE A N 1
ATOM 1124 C CA . ILE A 1 141 ? -39.218 -6.921 47.908 1.00 71.25 141 ILE A CA 1
ATOM 1125 C C . ILE A 1 141 ? -38.289 -8.103 47.583 1.00 71.25 141 ILE A C 1
ATOM 1127 O O . ILE A 1 141 ? -37.069 -7.979 47.698 1.00 71.25 141 ILE A O 1
ATOM 1131 N N . ALA A 1 142 ? -38.846 -9.242 47.160 1.00 69.69 142 ALA A N 1
ATOM 1132 C CA . ALA A 1 142 ? -38.064 -10.428 46.807 1.00 69.69 142 ALA A CA 1
ATOM 1133 C C . ALA A 1 142 ? -37.204 -10.209 45.550 1.00 69.69 142 ALA A C 1
ATOM 1135 O O . ALA A 1 142 ? -36.048 -10.615 45.510 1.00 69.69 142 ALA A O 1
ATOM 1136 N N . ALA A 1 143 ? -37.735 -9.518 44.545 1.00 69.38 143 ALA A N 1
ATOM 1137 C CA . ALA A 1 143 ? -37.047 -9.187 43.305 1.00 69.38 143 ALA A CA 1
ATOM 1138 C C . ALA A 1 143 ? -35.891 -8.205 43.533 1.00 69.38 143 ALA A C 1
ATOM 1140 O O . ALA A 1 143 ? -34.876 -8.292 42.848 1.00 69.38 143 ALA A O 1
ATOM 1141 N N . GLN A 1 144 ? -36.010 -7.295 44.507 1.00 70.56 144 GLN A N 1
ATOM 1142 C CA . GLN A 1 144 ? -34.901 -6.434 44.919 1.00 70.56 144 GLN A CA 1
ATOM 1143 C C . GLN A 1 144 ? -33.783 -7.231 45.603 1.00 70.56 144 GLN A C 1
ATOM 1145 O O . GLN A 1 144 ? -32.617 -6.939 45.362 1.00 70.56 144 GLN A O 1
ATOM 1150 N N . ALA A 1 145 ? -34.130 -8.216 46.437 1.00 68.12 145 ALA A N 1
ATOM 1151 C CA . ALA A 1 145 ? -33.153 -9.049 47.141 1.00 68.12 145 ALA A CA 1
ATOM 1152 C C . ALA A 1 145 ? -32.457 -10.062 46.218 1.00 68.12 145 ALA A C 1
ATOM 1154 O O . ALA A 1 145 ? -31.277 -10.336 46.397 1.00 68.12 145 ALA A O 1
ATOM 1155 N N . ASN A 1 146 ? -33.175 -10.575 45.216 1.00 64.69 146 ASN A N 1
ATOM 1156 C CA . ASN A 1 146 ? -32.704 -11.641 44.329 1.00 64.69 146 ASN A CA 1
ATOM 1157 C C . ASN A 1 146 ? -32.271 -11.120 42.942 1.00 64.69 146 ASN A C 1
ATOM 1159 O O . ASN A 1 146 ? -32.067 -11.907 42.017 1.00 64.69 146 ASN A O 1
ATOM 1163 N N . SER A 1 147 ? -32.168 -9.796 42.738 1.00 65.44 147 SER A N 1
ATOM 1164 C CA . SER A 1 147 ? -31.814 -9.240 41.419 1.00 65.44 147 SER A CA 1
ATOM 1165 C C . SER A 1 147 ? -30.399 -9.599 40.967 1.00 65.44 147 SER A C 1
ATOM 1167 O O . SER A 1 147 ? -30.121 -9.551 39.765 1.00 65.44 147 SER A O 1
ATOM 1169 N N . ASP A 1 148 ? -29.534 -9.966 41.908 1.00 67.12 148 ASP A N 1
ATOM 1170 C CA . ASP A 1 148 ? -28.135 -10.314 41.662 1.00 67.12 148 ASP A CA 1
ATOM 1171 C C . ASP A 1 148 ? -27.991 -11.733 41.083 1.00 67.12 148 ASP A C 1
ATOM 1173 O O . ASP A 1 148 ? -27.033 -12.005 40.365 1.00 67.12 148 ASP A O 1
ATOM 1177 N N . ASP A 1 149 ? -28.994 -12.599 41.288 1.00 64.44 149 ASP A N 1
ATOM 1178 C CA . ASP A 1 149 ? -29.012 -13.988 40.800 1.00 64.44 149 ASP A CA 1
ATOM 1179 C C . ASP A 1 149 ? -29.483 -14.118 39.339 1.00 64.44 149 ASP A C 1
ATOM 1181 O O . ASP A 1 149 ? -29.393 -15.179 38.719 1.00 64.44 149 ASP A O 1
ATOM 1185 N N . LEU A 1 150 ? -29.995 -13.030 38.762 1.00 58.84 150 LEU A N 1
ATOM 1186 C CA . LEU A 1 150 ? -30.356 -12.946 37.347 1.00 58.84 150 LEU A CA 1
ATOM 1187 C C . LEU A 1 150 ? -29.238 -12.207 36.572 1.00 58.84 150 LEU A C 1
ATOM 1189 O O . LEU A 1 150 ? -28.503 -11.411 37.153 1.00 58.84 150 LEU A O 1
ATOM 1193 N N . PRO A 1 151 ? -29.081 -12.386 35.251 1.00 60.25 151 PRO A N 1
ATOM 1194 C CA . PRO A 1 151 ? -28.067 -11.681 34.453 1.00 60.25 151 PRO A CA 1
ATOM 1195 C C . PRO A 1 151 ? -28.413 -10.193 34.290 1.00 60.25 151 PRO A C 1
ATOM 1197 O O . PRO A 1 151 ? -29.547 -9.889 33.941 1.00 60.25 151 PRO A O 1
ATOM 1200 N N . SER A 1 152 ? -27.474 -9.278 34.581 1.00 54.75 152 SER A N 1
ATOM 1201 C CA . SER A 1 152 ? -27.680 -7.816 34.732 1.00 54.75 152 SER A CA 1
ATOM 1202 C C . SER A 1 152 ? -28.641 -7.157 33.719 1.00 54.75 152 SER A C 1
ATOM 1204 O O . SER A 1 152 ? -28.486 -7.293 32.506 1.00 54.75 152 SER A O 1
ATOM 1206 N N . ASP A 1 153 ? -29.616 -6.390 34.234 1.00 53.44 153 ASP A N 1
ATOM 1207 C CA . ASP A 1 153 ? -30.487 -5.498 33.452 1.00 53.44 153 ASP A CA 1
ATOM 1208 C C . ASP A 1 153 ? -29.804 -4.130 33.328 1.00 53.44 153 ASP A C 1
ATOM 1210 O O . ASP A 1 153 ? -30.245 -3.142 33.919 1.00 53.44 153 ASP A O 1
ATOM 1214 N N . GLU A 1 154 ? -28.683 -4.037 32.621 1.00 41.22 154 GLU A N 1
ATOM 1215 C CA . GLU A 1 154 ? -27.974 -2.759 32.535 1.00 41.22 154 GLU A CA 1
ATOM 1216 C C . GLU A 1 154 ? -28.755 -1.744 31.691 1.00 41.22 154 GLU A C 1
ATOM 1218 O O . GLU A 1 154 ? -28.679 -1.713 30.459 1.00 41.22 154 GLU A O 1
ATOM 1223 N N . ASN A 1 155 ? -29.597 -0.974 32.389 1.00 43.81 155 ASN A N 1
ATOM 1224 C CA . ASN A 1 155 ? -29.913 0.451 32.260 1.00 43.81 155 ASN A CA 1
ATOM 1225 C C . ASN A 1 155 ? -31.282 0.706 32.910 1.00 43.81 155 ASN A C 1
ATOM 1227 O O . ASN A 1 155 ? -32.288 0.436 32.257 1.00 43.81 155 ASN A O 1
ATOM 1231 N N . GLN A 1 156 ? -31.346 1.229 34.142 1.00 36.78 156 GLN A N 1
ATOM 1232 C CA . GLN A 1 156 ? -32.322 2.230 34.637 1.00 36.78 156 GLN A CA 1
ATOM 1233 C C . GLN A 1 156 ? -32.451 2.165 36.164 1.00 36.78 156 GLN A C 1
ATOM 1235 O O . GLN A 1 156 ? -33.179 1.322 36.688 1.00 36.78 156 GLN A O 1
ATOM 1240 N N . GLU A 1 157 ? -31.920 3.182 36.828 1.00 31.62 157 GLU A N 1
ATOM 1241 C CA . GLU A 1 157 ? -32.717 3.918 37.802 1.00 31.62 157 GLU A CA 1
ATOM 1242 C C . GLU A 1 157 ? -32.938 5.329 37.253 1.00 31.62 157 GLU A C 1
ATOM 1244 O O . GLU A 1 157 ? -32.009 6.000 36.809 1.00 31.62 157 GLU A O 1
ATOM 1249 N N . VAL A 1 158 ? -34.202 5.753 37.223 1.00 37.16 158 VAL A N 1
ATOM 1250 C CA . VAL A 1 158 ? -34.584 7.149 37.008 1.00 37.16 158 VAL A CA 1
ATOM 1251 C C . VAL A 1 158 ? -34.543 7.801 38.383 1.00 37.16 158 VAL A C 1
ATOM 1253 O O . VAL A 1 158 ? -35.531 7.752 39.117 1.00 37.16 158 VAL A O 1
ATOM 1256 N N . VAL A 1 159 ? -33.406 8.381 38.757 1.00 30.41 159 VAL A N 1
ATOM 1257 C CA . VAL A 1 159 ? -33.346 9.259 39.928 1.00 30.41 159 VAL A CA 1
ATOM 1258 C C . VAL A 1 159 ? -33.756 10.652 39.467 1.00 30.41 159 VAL A C 1
ATOM 1260 O O . VAL A 1 159 ? -33.098 11.273 38.638 1.00 30.41 159 VAL A O 1
ATOM 1263 N N . LYS A 1 160 ? -34.902 11.113 39.976 1.00 30.61 160 LYS A N 1
ATOM 1264 C CA . LYS A 1 160 ? -35.311 12.517 39.902 1.00 30.61 160 LYS A CA 1
ATOM 1265 C C . LYS A 1 160 ? -34.235 13.360 40.581 1.00 30.61 160 LYS A C 1
ATOM 1267 O O . LYS A 1 160 ? -33.937 13.125 41.750 1.00 30.61 160 LYS A O 1
ATOM 1272 N N . GLU A 1 161 ? -33.700 14.329 39.852 1.00 29.98 161 GLU A N 1
ATOM 1273 C CA . GLU A 1 161 ? -32.756 15.321 40.356 1.00 29.98 161 GLU A CA 1
ATOM 1274 C C . GLU A 1 161 ? -33.316 16.024 41.600 1.00 29.98 161 GLU A C 1
ATOM 1276 O O . GLU A 1 161 ? -34.317 16.736 41.540 1.00 29.98 161 GLU A O 1
ATOM 1281 N N . ASN A 1 162 ? -32.631 15.835 42.725 1.00 25.38 162 ASN A N 1
ATOM 1282 C CA . ASN A 1 162 ? -32.388 16.908 43.672 1.00 25.38 162 ASN A CA 1
ATOM 1283 C C . ASN A 1 162 ? -30.879 17.145 43.656 1.00 25.38 162 ASN A C 1
ATOM 1285 O O . ASN A 1 162 ? -30.091 16.215 43.808 1.00 25.38 162 ASN A O 1
ATOM 1289 N N . VAL A 1 163 ? -30.523 18.397 43.409 1.00 36.00 163 VAL A N 1
ATOM 1290 C CA . VAL A 1 163 ? -29.175 18.935 43.241 1.00 36.00 163 VAL A CA 1
ATOM 1291 C C . VAL A 1 163 ? -28.233 18.485 44.366 1.00 36.00 163 VAL A C 1
ATOM 1293 O O . VAL A 1 163 ? -28.435 18.854 45.521 1.00 36.00 163 VAL A O 1
ATOM 1296 N N . ALA A 1 164 ? -27.187 17.740 44.006 1.00 27.58 164 ALA A N 1
ATOM 1297 C CA . ALA A 1 164 ? -25.896 17.723 44.691 1.00 27.58 164 ALA A CA 1
ATOM 1298 C C . ALA A 1 164 ? -24.820 17.219 43.712 1.00 27.58 164 ALA A C 1
ATOM 1300 O O . ALA A 1 164 ? -24.938 16.130 43.154 1.00 27.58 164 ALA A O 1
ATOM 1301 N N . GLU A 1 165 ? -23.800 18.043 43.486 1.00 34.47 165 GLU A N 1
ATOM 1302 C CA . GLU A 1 165 ? -22.599 17.740 42.705 1.00 34.47 165 GLU A CA 1
ATOM 1303 C C . GLU A 1 165 ? -21.967 16.400 43.128 1.00 34.47 165 GLU A C 1
ATOM 1305 O O . GLU A 1 165 ? -21.717 16.160 44.309 1.00 34.47 165 GLU A O 1
ATOM 1310 N N . GLY A 1 166 ? -21.675 15.530 42.158 1.00 26.62 166 GLY A N 1
ATOM 1311 C CA . GLY A 1 166 ? -20.977 14.262 42.367 1.00 26.62 166 GLY A CA 1
ATOM 1312 C C . GLY A 1 166 ? -20.403 13.746 41.047 1.00 26.62 166 GLY A C 1
ATOM 1313 O O . GLY A 1 166 ? -21.118 13.641 40.060 1.00 26.62 166 GLY A O 1
ATOM 1314 N N . ALA A 1 167 ? -19.094 13.512 41.033 1.00 28.62 167 ALA A N 1
ATOM 1315 C CA . ALA A 1 167 ? -18.209 13.404 39.874 1.00 28.62 167 ALA A CA 1
ATOM 1316 C C . ALA A 1 167 ? -18.566 12.316 38.828 1.00 28.62 167 ALA A C 1
ATOM 1318 O O . ALA A 1 167 ? -19.154 11.296 39.187 1.00 28.62 167 ALA A O 1
ATOM 1319 N N . PRO A 1 168 ? -18.149 12.486 37.549 1.00 37.06 168 PRO A N 1
ATOM 1320 C CA . PRO A 1 168 ? -18.227 11.434 36.532 1.00 37.06 168 PRO A CA 1
ATOM 1321 C C . PRO A 1 168 ? -17.572 10.155 37.060 1.00 37.06 168 PRO A C 1
ATOM 1323 O O . PRO A 1 168 ? -16.463 10.227 37.592 1.00 37.06 168 PRO A O 1
ATOM 1326 N N . GLU A 1 169 ? -18.243 9.004 36.926 1.00 43.75 169 GLU A N 1
ATOM 1327 C CA . GLU A 1 169 ? -17.695 7.706 37.335 1.00 43.75 169 GLU A CA 1
ATOM 1328 C C . GLU A 1 169 ? -16.305 7.519 36.724 1.00 43.75 169 GLU A C 1
ATOM 1330 O O . GLU A 1 169 ? -16.126 7.300 35.523 1.00 43.75 169 GLU A O 1
ATOM 1335 N N . SER A 1 170 ? -15.299 7.689 37.575 1.00 52.09 170 SER A N 1
ATOM 1336 C CA . SER A 1 170 ? -13.906 7.687 37.183 1.00 52.09 170 SER A CA 1
ATOM 1337 C C . SER A 1 170 ? -13.531 6.314 36.634 1.00 52.09 170 SER A C 1
ATOM 1339 O O . SER A 1 170 ? -13.793 5.300 37.282 1.00 52.09 170 SER A O 1
ATOM 1341 N N . LEU A 1 171 ? -12.875 6.286 35.472 1.00 58.25 171 LEU A N 1
ATOM 1342 C CA . LEU A 1 171 ? -12.232 5.087 34.923 1.00 58.25 171 LEU A CA 1
ATOM 1343 C C . LEU A 1 171 ? -11.405 4.396 36.024 1.00 58.25 171 LEU A C 1
ATOM 1345 O O . LEU A 1 171 ? -10.807 5.084 36.856 1.00 58.25 171 LEU A O 1
ATOM 1349 N N . SER A 1 172 ? -11.360 3.062 36.048 1.00 68.44 172 SER A N 1
ATOM 1350 C CA . SER A 1 172 ? -10.511 2.356 37.016 1.00 68.44 172 SER A CA 1
ATOM 1351 C C . SER A 1 172 ? -9.052 2.805 36.859 1.00 68.44 172 SER A C 1
ATOM 1353 O O . SER A 1 172 ? -8.613 3.113 35.750 1.00 68.44 172 SER A O 1
ATOM 1355 N N . GLU A 1 173 ? -8.289 2.860 37.954 1.00 69.06 173 GLU A N 1
ATOM 1356 C CA . GLU A 1 173 ? -6.883 3.304 37.911 1.00 69.06 173 GLU A CA 1
ATOM 1357 C C . GLU A 1 173 ? -6.041 2.477 36.927 1.00 69.06 173 GLU A C 1
ATOM 1359 O O . GLU A 1 173 ? -5.241 3.035 36.178 1.00 69.06 173 GLU A O 1
ATOM 1364 N N . GLY A 1 174 ? -6.307 1.168 36.829 1.00 69.81 174 GLY A N 1
ATOM 1365 C CA . GLY A 1 174 ? -5.688 0.306 35.819 1.00 69.81 174 GLY A CA 1
ATOM 1366 C C . GLY A 1 174 ? -5.976 0.766 34.386 1.00 69.81 174 GLY A C 1
ATOM 1367 O O . GLY A 1 174 ? -5.054 0.893 33.587 1.00 69.81 174 GLY A O 1
ATOM 1368 N N . LEU A 1 175 ? -7.228 1.112 34.068 1.00 72.44 175 LEU A N 1
ATOM 1369 C CA . LEU A 1 175 ? -7.608 1.561 32.726 1.00 72.44 175 LEU A CA 1
ATOM 1370 C C . LEU A 1 175 ? -7.061 2.964 32.410 1.00 72.44 175 LEU A C 1
ATOM 1372 O O . LEU A 1 175 ? -6.641 3.215 31.283 1.00 72.44 175 LEU A O 1
ATOM 1376 N N . LYS A 1 176 ? -7.013 3.874 33.395 1.00 77.06 176 LYS A N 1
ATOM 1377 C CA . LYS A 1 176 ? -6.374 5.196 33.238 1.00 77.06 176 LYS A CA 1
ATOM 1378 C C . LYS A 1 176 ? -4.899 5.062 32.870 1.00 77.06 176 LYS A C 1
ATOM 1380 O O . LYS A 1 176 ? -4.416 5.794 32.007 1.00 77.06 176 LYS A O 1
ATOM 1385 N N . GLN A 1 177 ? -4.202 4.119 33.498 1.00 78.75 177 GLN A N 1
ATOM 1386 C CA . GLN A 1 177 ? -2.799 3.865 33.210 1.00 78.75 177 GLN A CA 1
ATOM 1387 C C . GLN A 1 177 ? -2.609 3.268 31.809 1.00 78.75 177 GLN A C 1
ATOM 1389 O O . GLN A 1 177 ? -1.771 3.766 31.058 1.00 78.75 177 GLN A O 1
ATOM 1394 N N . THR A 1 178 ? -3.442 2.305 31.398 1.00 76.88 178 THR A N 1
ATOM 1395 C CA . THR A 1 178 ? -3.403 1.741 30.034 1.00 76.88 178 THR A CA 1
ATOM 1396 C C . THR A 1 178 ? -3.725 2.786 28.958 1.00 76.88 178 THR A C 1
ATOM 1398 O O . THR A 1 178 ? -3.107 2.773 27.891 1.00 76.88 178 THR A O 1
ATOM 1401 N N . ILE A 1 179 ? -4.631 3.736 29.231 1.00 83.19 179 ILE A N 1
ATOM 1402 C CA . ILE A 1 179 ? -4.908 4.879 28.342 1.00 83.19 179 ILE A CA 1
ATOM 1403 C C . ILE A 1 179 ? -3.671 5.763 28.194 1.00 83.19 179 ILE A C 1
ATOM 1405 O O . ILE A 1 179 ? -3.304 6.102 27.073 1.00 83.19 179 ILE A O 1
ATOM 1409 N N . ALA A 1 180 ? -3.017 6.125 29.301 1.00 81.31 180 ALA A N 1
ATOM 1410 C CA . ALA A 1 180 ? -1.823 6.965 29.264 1.00 81.31 180 ALA A CA 1
ATOM 1411 C C . ALA A 1 180 ? -0.684 6.297 28.475 1.00 81.31 180 ALA A C 1
ATOM 1413 O O . ALA A 1 180 ? -0.044 6.942 27.645 1.00 81.31 180 ALA A O 1
ATOM 1414 N N . THR A 1 181 ? -0.468 4.993 28.679 1.00 81.00 181 THR A N 1
ATOM 1415 C CA . THR A 1 181 ? 0.526 4.216 27.926 1.00 81.00 181 THR A CA 1
ATOM 1416 C C . THR A 1 181 ? 0.180 4.131 26.439 1.00 81.00 181 THR A C 1
ATOM 1418 O O . THR A 1 181 ? 1.045 4.391 25.605 1.00 81.00 181 THR A O 1
ATOM 1421 N N . SER A 1 182 ? -1.080 3.841 26.098 1.00 82.12 182 SER A N 1
ATOM 1422 C CA . SER A 1 182 ? -1.539 3.776 24.703 1.00 82.12 182 SER A CA 1
ATOM 1423 C C . SER A 1 182 ? -1.398 5.128 24.001 1.00 82.12 182 SER A C 1
ATOM 1425 O O . SER A 1 182 ? -0.865 5.206 22.897 1.00 82.12 182 SER A O 1
ATOM 1427 N N . ALA A 1 183 ? -1.805 6.214 24.664 1.00 83.44 183 ALA A N 1
ATOM 1428 C CA . ALA A 1 183 ? -1.693 7.565 24.130 1.00 83.44 183 ALA A CA 1
ATOM 1429 C C . ALA A 1 183 ? -0.235 7.966 23.876 1.00 83.44 183 ALA A C 1
ATOM 1431 O O . ALA A 1 183 ? 0.076 8.517 22.821 1.00 83.44 183 ALA A O 1
ATOM 1432 N N . ALA A 1 184 ? 0.668 7.640 24.806 1.00 82.44 184 ALA A N 1
ATOM 1433 C CA . ALA A 1 184 ? 2.095 7.892 24.641 1.00 82.44 184 ALA A CA 1
ATOM 1434 C C . ALA A 1 184 ? 2.694 7.069 23.486 1.00 82.44 184 ALA A C 1
ATOM 1436 O O . ALA A 1 184 ? 3.501 7.601 22.724 1.00 82.44 184 ALA A O 1
ATOM 1437 N N . SER A 1 185 ? 2.280 5.804 23.328 1.00 81.25 185 SER A N 1
ATOM 1438 C CA . SER A 1 185 ? 2.694 4.932 22.216 1.00 81.25 185 SER A CA 1
ATOM 1439 C C . SER A 1 185 ? 2.285 5.533 20.865 1.00 81.25 185 SER A C 1
ATOM 1441 O O . SER A 1 185 ? 3.135 5.761 20.003 1.00 81.25 185 SER A O 1
ATOM 1443 N N . ILE A 1 186 ? 1.011 5.919 20.719 1.00 82.62 186 ILE A N 1
ATOM 1444 C CA . ILE A 1 186 ? 0.460 6.530 19.498 1.00 82.62 186 ILE A CA 1
ATOM 1445 C C . ILE A 1 186 ? 1.134 7.879 19.195 1.00 82.62 186 ILE A C 1
ATOM 1447 O O . ILE A 1 186 ? 1.530 8.135 18.057 1.00 82.62 186 ILE A O 1
ATOM 1451 N N . ALA A 1 187 ? 1.315 8.739 20.204 1.00 81.06 187 ALA A N 1
ATOM 1452 C CA . ALA A 1 187 ? 1.975 10.035 20.041 1.00 81.06 187 ALA A CA 1
ATOM 1453 C C . ALA A 1 187 ? 3.442 9.879 19.614 1.00 81.06 187 ALA A C 1
ATOM 1455 O O . ALA A 1 187 ? 3.915 10.568 18.707 1.00 81.06 187 ALA A O 1
ATOM 1456 N N . ALA A 1 188 ? 4.171 8.957 20.251 1.00 79.94 188 ALA A N 1
ATOM 1457 C CA . ALA A 1 188 ? 5.559 8.666 19.917 1.00 79.94 188 ALA A CA 1
ATOM 1458 C C . ALA A 1 188 ? 5.692 8.080 18.507 1.00 79.94 188 ALA A C 1
ATOM 1460 O O . ALA A 1 188 ? 6.617 8.458 17.785 1.00 79.94 188 ALA A O 1
ATOM 1461 N N . HIS A 1 189 ? 4.767 7.203 18.113 1.00 80.25 189 HIS A N 1
ATOM 1462 C CA . HIS A 1 189 ? 4.691 6.623 16.777 1.00 80.25 189 HIS A CA 1
ATOM 1463 C C . HIS A 1 189 ? 4.453 7.695 15.704 1.00 80.25 189 HIS A C 1
ATOM 1465 O O . HIS A 1 189 ? 5.273 7.852 14.801 1.00 80.25 189 HIS A O 1
ATOM 1471 N N . SER A 1 190 ? 3.413 8.520 15.873 1.00 78.38 190 SER A N 1
ATOM 1472 C CA . SER A 1 190 ? 3.105 9.654 14.988 1.00 78.38 190 SER A CA 1
ATOM 1473 C C . SER A 1 190 ? 4.317 10.573 14.797 1.00 78.38 190 SER A C 1
ATOM 1475 O O . SER A 1 190 ? 4.708 10.900 13.674 1.00 78.38 190 SER A O 1
ATOM 1477 N N . ASN A 1 191 ? 4.979 10.931 15.900 1.00 76.06 191 ASN A N 1
ATOM 1478 C CA . ASN A 1 191 ? 6.163 11.776 15.866 1.00 76.06 191 ASN A CA 1
ATOM 1479 C C . ASN A 1 191 ? 7.348 11.109 15.158 1.00 76.06 191 ASN A C 1
ATOM 1481 O O . ASN A 1 191 ? 8.054 11.765 14.390 1.00 76.06 191 ASN A O 1
ATOM 1485 N N . ARG A 1 192 ? 7.594 9.823 15.408 1.00 74.62 192 ARG A N 1
ATOM 1486 C CA . ARG A 1 192 ? 8.706 9.098 14.791 1.00 74.62 192 ARG A CA 1
ATOM 1487 C C . ARG A 1 192 ? 8.533 8.994 13.280 1.00 74.62 192 ARG A C 1
ATOM 1489 O O . ARG A 1 192 ? 9.474 9.349 12.573 1.00 74.62 192 ARG A O 1
ATOM 1496 N N . ILE A 1 193 ? 7.347 8.603 12.808 1.00 70.69 193 ILE A N 1
ATOM 1497 C CA . ILE A 1 193 ? 7.057 8.535 11.373 1.00 70.69 193 ILE A CA 1
ATOM 1498 C C . ILE A 1 193 ? 7.230 9.909 10.731 1.00 70.69 193 ILE A C 1
ATOM 1500 O O . ILE A 1 193 ? 7.915 9.999 9.719 1.00 70.69 193 ILE A O 1
ATOM 1504 N N . SER A 1 194 ? 6.704 10.995 11.311 1.00 71.56 194 SER A N 1
ATOM 1505 C CA . SER A 1 194 ? 6.882 12.330 10.709 1.00 71.56 194 SER A CA 1
ATOM 1506 C C . SER A 1 194 ? 8.348 12.753 10.594 1.00 71.56 194 SER A C 1
ATOM 1508 O O . SER A 1 194 ? 8.722 13.380 9.612 1.00 71.56 194 SER A O 1
ATOM 1510 N N . ARG A 1 195 ? 9.219 12.358 11.535 1.00 71.44 195 ARG A N 1
ATOM 1511 C CA . ARG A 1 195 ? 10.668 12.611 11.403 1.00 71.44 195 ARG A CA 1
ATOM 1512 C C . ARG A 1 195 ? 11.321 11.802 10.287 1.00 71.44 195 ARG A C 1
ATOM 1514 O O . ARG A 1 195 ? 12.292 12.275 9.708 1.00 71.44 195 ARG A O 1
ATOM 1521 N N . GLN A 1 196 ? 10.856 10.578 10.049 1.00 66.00 196 GLN A N 1
ATOM 1522 C CA . GLN A 1 196 ? 11.410 9.696 9.019 1.00 66.00 196 GLN A CA 1
ATOM 1523 C C . GLN A 1 196 ? 10.924 10.091 7.616 1.00 66.00 196 GLN A C 1
ATOM 1525 O O . GLN A 1 196 ? 11.751 10.200 6.719 1.00 66.00 196 GLN A O 1
ATOM 1530 N N . THR A 1 197 ? 9.633 10.408 7.497 1.00 60.09 197 THR A N 1
ATOM 1531 C CA . THR A 1 197 ? 8.895 10.776 6.266 1.00 60.09 197 THR A CA 1
ATOM 1532 C C . THR A 1 197 ? 8.931 12.278 5.942 1.00 60.09 197 THR A C 1
ATOM 1534 O O . THR A 1 197 ? 8.019 12.802 5.315 1.00 60.09 197 THR A O 1
ATOM 1537 N N . GLY A 1 198 ? 9.864 13.046 6.515 1.00 57.09 198 GLY A N 1
ATOM 1538 C CA . GLY A 1 198 ? 10.036 14.475 6.199 1.00 57.09 198 GLY A CA 1
ATOM 1539 C C . GLY A 1 198 ? 8.847 15.425 6.462 1.00 57.09 198 GLY A C 1
ATOM 1540 O O . GLY A 1 198 ? 8.993 16.633 6.250 1.00 57.09 198 GLY A O 1
ATOM 1541 N N . LEU A 1 199 ? 7.690 14.942 6.931 1.00 60.06 199 LEU A N 1
ATOM 1542 C CA . LEU A 1 199 ? 6.521 15.765 7.233 1.00 60.06 199 LEU A CA 1
ATOM 1543 C C . LEU A 1 199 ? 6.803 16.661 8.444 1.00 60.06 199 LEU A C 1
ATOM 1545 O O . LEU A 1 199 ? 7.337 16.217 9.463 1.00 60.06 199 LEU A O 1
ATOM 1549 N N . MET A 1 200 ? 6.419 17.939 8.349 1.00 56.56 200 MET A N 1
ATOM 1550 C CA . MET A 1 200 ? 6.593 18.892 9.448 1.00 56.56 200 MET A CA 1
ATOM 1551 C C . MET A 1 200 ? 5.878 18.397 10.711 1.00 56.56 200 MET A C 1
ATOM 1553 O O . MET A 1 200 ? 4.656 18.288 10.737 1.00 56.56 200 MET A O 1
ATOM 1557 N N . GLN A 1 201 ? 6.648 18.144 11.775 1.00 60.09 201 GLN A N 1
ATOM 1558 C CA . GLN A 1 201 ? 6.106 18.002 13.125 1.00 60.09 201 GLN A CA 1
ATOM 1559 C C . GLN A 1 201 ? 5.583 19.363 13.585 1.00 60.09 201 GLN A C 1
ATOM 1561 O O . GLN A 1 201 ? 6.373 20.274 13.822 1.00 60.09 201 GLN A O 1
ATOM 1566 N N . THR A 1 202 ? 4.268 19.493 13.724 1.00 58.62 202 THR A N 1
ATOM 1567 C CA . THR A 1 202 ? 3.630 20.720 14.225 1.00 58.62 202 THR A CA 1
ATOM 1568 C C . THR A 1 202 ? 3.279 20.651 15.712 1.00 58.62 202 THR A C 1
ATOM 1570 O O . THR A 1 202 ? 3.198 21.691 16.351 1.00 58.62 202 THR A O 1
ATOM 1573 N N . ALA A 1 203 ? 3.128 19.452 16.288 1.00 60.94 203 ALA A N 1
ATOM 1574 C CA . ALA A 1 203 ? 2.735 19.263 17.686 1.00 60.94 203 ALA A CA 1
ATOM 1575 C C . ALA A 1 203 ? 3.857 18.678 18.556 1.00 60.94 203 ALA A C 1
ATOM 1577 O O . ALA A 1 203 ? 4.493 17.681 18.203 1.00 60.94 203 ALA A O 1
ATOM 1578 N N . GLU A 1 204 ? 4.062 19.250 19.744 1.00 69.00 204 GLU A N 1
ATOM 1579 C CA . GLU A 1 204 ? 4.950 18.676 20.755 1.00 69.00 204 GLU A CA 1
ATOM 1580 C C . GLU A 1 204 ? 4.385 17.357 21.324 1.00 69.00 204 GLU A C 1
ATOM 1582 O O . GLU A 1 204 ? 3.172 17.156 21.425 1.00 69.00 204 GLU A O 1
ATOM 1587 N N . LEU A 1 205 ? 5.271 16.443 21.745 1.00 73.75 205 LEU A N 1
ATOM 1588 C CA . LEU A 1 205 ? 4.896 15.100 22.221 1.00 73.75 205 LEU A CA 1
ATOM 1589 C C . LEU A 1 205 ? 3.909 15.129 23.402 1.00 73.75 205 LEU A C 1
ATOM 1591 O O . LEU A 1 205 ? 3.005 14.298 23.453 1.00 73.75 205 LEU A O 1
ATOM 1595 N N . GLY A 1 206 ? 4.076 16.063 24.342 1.00 71.38 206 GLY A N 1
ATOM 1596 C CA . GLY A 1 206 ? 3.209 16.203 25.519 1.00 71.38 206 GLY A CA 1
ATOM 1597 C C . GLY A 1 206 ? 1.767 16.583 25.155 1.00 71.38 206 GLY A C 1
ATOM 1598 O O . GLY A 1 206 ? 0.861 15.796 25.436 1.00 71.38 206 GLY A O 1
ATOM 1599 N N . PRO A 1 207 ? 1.544 17.731 24.486 1.00 73.75 207 PRO A N 1
ATOM 1600 C CA . PRO A 1 207 ? 0.232 18.133 23.972 1.00 73.75 207 PRO A CA 1
ATOM 1601 C C . PRO A 1 207 ? -0.442 17.051 23.123 1.00 73.75 207 PRO A C 1
ATOM 1603 O O . PRO A 1 207 ? -1.617 16.747 23.326 1.00 73.75 207 PRO A O 1
ATOM 1606 N N . LEU A 1 208 ? 0.320 16.396 22.242 1.00 73.50 208 LEU A N 1
ATOM 1607 C CA . LEU A 1 208 ? -0.189 15.315 21.404 1.00 73.50 208 LEU A CA 1
ATOM 1608 C C . LEU A 1 208 ? -0.640 14.093 22.224 1.00 73.50 208 LEU A C 1
ATOM 1610 O O . LEU A 1 208 ? -1.696 13.520 21.964 1.00 73.50 208 LEU A O 1
ATOM 1614 N N . THR A 1 209 ? 0.135 13.713 23.242 1.00 78.12 209 THR A N 1
ATOM 1615 C CA . THR A 1 209 ? -0.212 12.610 24.152 1.00 78.12 209 THR A CA 1
ATOM 1616 C C . THR A 1 209 ? -1.489 12.918 24.930 1.00 78.12 209 THR A C 1
ATOM 1618 O O . THR A 1 209 ? -2.355 12.054 25.044 1.00 78.12 209 THR A O 1
ATOM 1621 N N . ASN A 1 210 ? -1.638 14.147 25.433 1.00 76.44 210 ASN A N 1
ATOM 1622 C CA . ASN A 1 210 ? -2.834 14.562 26.170 1.00 76.44 210 ASN A CA 1
ATOM 1623 C C . ASN A 1 210 ? -4.081 14.531 25.281 1.00 76.44 210 ASN A C 1
ATOM 1625 O O . ASN A 1 210 ? -5.085 13.935 25.664 1.00 76.44 210 ASN A O 1
ATOM 1629 N N . LYS A 1 211 ? -3.974 15.069 24.060 1.00 77.25 211 LYS A N 1
ATOM 1630 C CA . LYS A 1 211 ? -5.027 15.024 23.039 1.00 77.25 211 LYS A CA 1
ATOM 1631 C C . LYS A 1 211 ? -5.501 13.590 22.779 1.00 77.25 211 LYS A C 1
ATOM 1633 O O . LYS A 1 211 ? -6.687 13.299 22.904 1.00 77.25 211 LYS A O 1
ATOM 1638 N N . ILE A 1 212 ? -4.577 12.666 22.504 1.00 79.81 212 ILE A N 1
ATOM 1639 C CA . ILE A 1 212 ? -4.919 11.254 22.262 1.00 79.81 212 ILE A CA 1
ATOM 1640 C C . ILE A 1 212 ? -5.517 10.605 23.517 1.00 79.81 212 ILE A C 1
ATOM 1642 O O . ILE A 1 212 ? -6.478 9.842 23.417 1.00 79.81 212 ILE A O 1
ATOM 1646 N N . ALA A 1 213 ? -4.991 10.906 24.706 1.00 81.88 213 ALA A N 1
ATOM 1647 C CA . ALA A 1 213 ? -5.535 10.382 25.955 1.00 81.88 213 ALA A CA 1
ATOM 1648 C C . ALA A 1 213 ? -6.988 10.825 26.172 1.00 81.88 213 ALA A C 1
ATOM 1650 O O . ALA A 1 213 ? -7.805 10.020 26.618 1.00 81.88 213 ALA A O 1
ATOM 1651 N N . ASP A 1 214 ? -7.334 12.066 25.836 1.00 77.88 214 ASP A N 1
ATOM 1652 C CA . ASP A 1 214 ? -8.700 12.575 25.961 1.00 77.88 214 ASP A CA 1
ATOM 1653 C C . ASP A 1 214 ? -9.648 11.951 24.928 1.00 77.88 214 ASP A C 1
ATOM 1655 O O . ASP A 1 214 ? -10.784 11.617 25.270 1.00 77.88 214 ASP A O 1
ATOM 1659 N N . TRP A 1 215 ? -9.165 11.655 23.717 1.00 77.88 215 TRP A N 1
ATOM 1660 C CA . TRP A 1 215 ? -9.922 10.882 22.723 1.00 77.88 215 TRP A CA 1
ATOM 1661 C C . TRP A 1 215 ? -10.212 9.463 23.209 1.00 77.88 215 TRP A C 1
ATOM 1663 O O . TRP A 1 215 ? -11.358 9.010 23.187 1.00 77.88 215 TRP A O 1
ATOM 1673 N N . LEU A 1 216 ? -9.183 8.769 23.704 1.00 79.44 216 LEU A N 1
ATOM 1674 C CA . LEU A 1 216 ? -9.317 7.422 24.255 1.00 79.44 216 LEU A CA 1
ATOM 1675 C C . LEU A 1 216 ? -10.290 7.412 25.440 1.00 79.44 216 LEU A C 1
ATOM 1677 O O . LEU A 1 216 ? -11.157 6.543 25.510 1.00 79.44 216 LEU A O 1
ATOM 1681 N N . LYS A 1 217 ? -10.221 8.405 26.337 1.00 77.94 217 LYS A N 1
ATOM 1682 C CA . LYS A 1 217 ? -11.190 8.552 27.434 1.00 77.94 217 LYS A CA 1
ATOM 1683 C C . LYS A 1 217 ? -12.614 8.735 26.911 1.00 77.94 217 LYS A C 1
ATOM 1685 O O . LYS A 1 217 ? -13.496 8.040 27.402 1.00 77.94 217 LYS A O 1
ATOM 1690 N N . ALA A 1 218 ? -12.836 9.621 25.937 1.00 72.81 218 ALA A N 1
ATOM 1691 C CA . ALA A 1 218 ? -14.162 9.899 25.375 1.00 72.81 218 ALA A CA 1
ATOM 1692 C C . ALA A 1 218 ? -14.796 8.667 24.700 1.00 72.81 218 ALA A C 1
ATOM 1694 O O . ALA A 1 218 ? -15.999 8.430 24.808 1.00 72.81 218 ALA A O 1
ATOM 1695 N N . ILE A 1 219 ? -13.988 7.834 24.042 1.00 69.62 219 ILE A N 1
ATOM 1696 C CA . ILE A 1 219 ? -14.460 6.588 23.424 1.00 69.62 219 ILE A CA 1
ATOM 1697 C C . ILE A 1 219 ? -14.763 5.530 24.486 1.00 69.62 219 ILE A C 1
ATOM 1699 O O . ILE A 1 219 ? -15.770 4.820 24.400 1.00 69.62 219 ILE A O 1
ATOM 1703 N N . LEU A 1 220 ? -13.912 5.415 25.505 1.00 72.38 220 LEU A N 1
ATOM 1704 C CA . LEU A 1 220 ? -14.071 4.413 26.556 1.00 72.38 220 LEU A CA 1
ATOM 1705 C C . LEU A 1 220 ? -15.225 4.731 27.503 1.00 72.38 220 LEU A C 1
ATOM 1707 O O . LEU A 1 220 ? -15.898 3.809 27.961 1.00 72.38 220 LEU A O 1
ATOM 1711 N N . THR A 1 221 ? -15.525 6.007 27.747 1.00 68.31 221 THR A N 1
ATOM 1712 C CA . THR A 1 221 ? -16.737 6.405 28.478 1.00 68.31 221 THR A CA 1
ATOM 1713 C C . THR A 1 221 ? -18.010 6.040 27.714 1.00 68.31 221 THR A C 1
ATOM 1715 O O . THR A 1 221 ? -18.999 5.669 28.345 1.00 68.31 221 THR A O 1
ATOM 1718 N N . ALA A 1 222 ? -17.974 6.039 26.377 1.00 65.38 222 ALA A N 1
ATOM 1719 C CA . ALA A 1 222 ? -19.068 5.572 25.520 1.00 65.38 222 ALA A CA 1
ATOM 1720 C C . ALA A 1 222 ? -19.142 4.035 25.361 1.00 65.38 222 ALA A C 1
ATOM 1722 O O . ALA A 1 222 ? -20.103 3.530 24.775 1.00 65.38 222 ALA A O 1
ATOM 1723 N N . THR A 1 223 ? -18.156 3.290 25.875 1.00 68.38 223 THR A N 1
ATOM 1724 C CA . THR A 1 223 ? -18.036 1.829 25.724 1.00 68.38 223 THR A CA 1
ATOM 1725 C C . THR A 1 223 ? -18.459 1.093 27.010 1.00 68.38 223 THR A C 1
ATOM 1727 O O . THR A 1 223 ? -18.111 1.555 28.108 1.00 68.38 223 THR A O 1
ATOM 1730 N N . PRO A 1 224 ? -19.195 -0.040 26.920 1.00 74.00 224 PRO A N 1
ATOM 1731 C CA . PRO A 1 224 ? -19.564 -0.859 28.079 1.00 74.00 224 PRO A CA 1
ATOM 1732 C C . PRO A 1 224 ? -18.349 -1.293 28.898 1.00 74.00 224 PRO A C 1
ATOM 1734 O O . PRO A 1 224 ? -17.308 -1.620 28.335 1.00 74.00 224 PRO A O 1
ATOM 1737 N N . LEU A 1 225 ? -18.484 -1.317 30.226 1.00 68.44 225 LEU A N 1
ATOM 1738 C CA . LEU A 1 225 ? -17.359 -1.455 31.156 1.00 68.44 225 LEU A CA 1
ATOM 1739 C C . LEU A 1 225 ? -16.559 -2.754 30.953 1.00 68.44 225 LEU A C 1
ATOM 1741 O O . LEU A 1 225 ? -15.334 -2.723 30.997 1.00 68.44 225 LEU A O 1
ATOM 1745 N N . GLU A 1 226 ? -17.252 -3.848 30.637 1.00 71.44 226 GLU A N 1
ATOM 1746 C CA . GLU A 1 226 ? -16.683 -5.173 30.341 1.00 71.44 226 GLU A CA 1
ATOM 1747 C C . GLU A 1 226 ? -15.907 -5.221 29.012 1.00 71.44 226 GLU A C 1
ATOM 1749 O O . GLU A 1 226 ? -15.017 -6.047 28.831 1.00 71.44 226 GLU A O 1
ATOM 1754 N N . GLU A 1 227 ? -16.220 -4.320 28.079 1.00 73.38 227 GLU A N 1
ATOM 1755 C CA . GLU A 1 227 ? -15.612 -4.263 26.746 1.00 73.38 227 GLU A CA 1
ATOM 1756 C C . GLU A 1 227 ? -14.511 -3.199 26.652 1.00 73.38 227 GLU A C 1
ATOM 1758 O O . GLU A 1 227 ? -13.756 -3.194 25.683 1.00 73.38 227 GLU A O 1
ATOM 1763 N N . ARG A 1 228 ? -14.387 -2.309 27.649 1.00 75.38 228 ARG A N 1
ATOM 1764 C CA . ARG A 1 228 ? -13.469 -1.155 27.620 1.00 75.38 228 ARG A CA 1
ATOM 1765 C C . ARG A 1 228 ? -12.019 -1.542 27.362 1.00 75.38 228 ARG A C 1
ATOM 1767 O O . ARG A 1 228 ? -11.352 -0.860 26.598 1.00 75.38 228 ARG A O 1
ATOM 1774 N N . GLU A 1 229 ? -11.522 -2.612 27.970 1.00 77.62 229 GLU A N 1
ATOM 1775 C CA . GLU A 1 229 ? -10.123 -3.021 27.802 1.00 77.62 229 GLU A CA 1
ATOM 1776 C C . GLU A 1 229 ? -9.854 -3.555 26.387 1.00 77.62 229 GLU A C 1
ATOM 1778 O O . GLU A 1 229 ? -8.935 -3.097 25.709 1.00 77.62 229 GLU A O 1
ATOM 1783 N N . ASN A 1 230 ? -10.721 -4.433 25.873 1.00 78.38 230 ASN A N 1
ATOM 1784 C CA . ASN A 1 230 ? -10.623 -4.923 24.495 1.00 78.38 230 ASN A CA 1
ATOM 1785 C C . ASN A 1 230 ? -10.830 -3.802 23.468 1.00 78.38 230 ASN A C 1
ATOM 1787 O O . ASN A 1 230 ? -10.126 -3.753 22.461 1.00 78.38 230 ASN A O 1
ATOM 1791 N N . ALA A 1 231 ? -11.767 -2.889 23.730 1.00 77.31 231 ALA A N 1
ATOM 1792 C CA . ALA A 1 231 ? -12.014 -1.730 22.886 1.00 77.31 231 ALA A CA 1
ATOM 1793 C C . ALA A 1 231 ? -10.817 -0.777 22.880 1.00 77.31 231 ALA A C 1
ATOM 1795 O O . ALA A 1 231 ? -10.450 -0.300 21.813 1.00 77.31 231 ALA A O 1
ATOM 1796 N N . LEU A 1 232 ? -10.176 -0.545 24.033 1.00 82.94 232 LEU A N 1
ATOM 1797 C CA . LEU A 1 232 ? -8.944 0.237 24.125 1.00 82.94 232 LEU A CA 1
ATOM 1798 C C . LEU A 1 232 ? -7.854 -0.385 23.256 1.00 82.94 232 LEU A C 1
ATOM 1800 O O . LEU A 1 232 ? -7.304 0.308 22.412 1.00 82.94 232 LEU A O 1
ATOM 1804 N N . HIS A 1 233 ? -7.582 -1.684 23.402 1.00 83.12 233 HIS A N 1
ATOM 1805 C CA . HIS A 1 233 ? -6.563 -2.347 22.591 1.00 83.12 233 HIS A CA 1
ATOM 1806 C C . HIS A 1 233 ? -6.897 -2.293 21.099 1.00 83.12 233 HIS A C 1
ATOM 1808 O O . HIS A 1 233 ? -6.090 -1.785 20.329 1.00 83.12 233 HIS A O 1
ATOM 1814 N N . ASN A 1 234 ? -8.095 -2.713 20.682 1.00 81.44 234 ASN A N 1
ATOM 1815 C CA . ASN A 1 234 ? -8.492 -2.675 19.269 1.00 81.44 234 ASN A CA 1
ATOM 1816 C C . ASN A 1 234 ? -8.376 -1.266 18.678 1.00 81.44 234 ASN A C 1
ATOM 1818 O O . ASN A 1 234 ? -7.884 -1.096 17.562 1.00 81.44 234 ASN A O 1
ATOM 1822 N N . PHE A 1 235 ? -8.798 -0.255 19.436 1.00 80.31 235 PHE A N 1
ATOM 1823 C CA . PHE A 1 235 ? -8.750 1.129 18.997 1.00 80.31 235 PHE A CA 1
ATOM 1824 C C . PHE A 1 235 ? -7.319 1.669 18.929 1.00 80.31 235 PHE A C 1
ATOM 1826 O O . PHE A 1 235 ? -6.964 2.316 17.948 1.00 80.31 235 PHE A O 1
ATOM 1833 N N . THR A 1 236 ? -6.470 1.345 19.908 1.00 83.06 236 THR A N 1
ATOM 1834 C CA . THR A 1 236 ? -5.038 1.668 19.882 1.00 83.06 236 THR A CA 1
ATOM 1835 C C . THR A 1 236 ? -4.370 1.067 18.651 1.00 83.06 236 THR A C 1
ATOM 1837 O O . THR A 1 236 ? -3.700 1.789 17.916 1.00 83.06 236 THR A O 1
ATOM 1840 N N . CYS A 1 237 ? -4.599 -0.218 18.357 1.00 82.19 237 CYS A N 1
ATOM 1841 C CA . CYS A 1 237 ? -3.981 -0.856 17.196 1.00 82.19 237 CYS A CA 1
ATOM 1842 C C . CYS A 1 237 ? -4.444 -0.203 15.887 1.00 82.19 237 CYS A C 1
ATOM 1844 O O . CYS A 1 237 ? -3.631 0.053 15.003 1.00 82.19 237 CYS A O 1
ATOM 1846 N N . ARG A 1 238 ? -5.741 0.107 15.763 1.00 82.62 238 ARG A N 1
ATOM 1847 C CA . ARG A 1 238 ? -6.289 0.775 14.575 1.00 82.62 238 ARG A CA 1
ATOM 1848 C C . ARG A 1 238 ? -5.775 2.191 14.416 1.00 82.62 238 ARG A C 1
ATOM 1850 O O . ARG A 1 238 ? -5.449 2.571 13.301 1.00 82.62 238 ARG A O 1
ATOM 1857 N N . LEU A 1 239 ? -5.648 2.953 15.502 1.00 80.00 239 LEU A N 1
ATOM 1858 C CA . LEU A 1 239 ? -5.030 4.273 15.446 1.00 80.00 239 LEU A CA 1
ATOM 1859 C C . LEU A 1 239 ? -3.579 4.181 14.976 1.00 80.00 239 LEU A C 1
ATOM 1861 O O . LEU A 1 239 ? -3.198 4.926 14.082 1.00 80.00 239 LEU A O 1
ATOM 1865 N N . LEU A 1 240 ? -2.789 3.244 15.507 1.00 82.00 240 LEU A N 1
ATOM 1866 C CA . LEU A 1 240 ? -1.415 3.025 15.046 1.00 82.00 240 LEU A CA 1
ATOM 1867 C C . LEU A 1 240 ? -1.365 2.711 13.543 1.00 82.00 240 LEU A C 1
ATOM 1869 O O . LEU A 1 240 ? -0.593 3.326 12.816 1.00 82.00 240 LEU A O 1
ATOM 1873 N N . LEU A 1 241 ? -2.236 1.826 13.054 1.00 81.50 241 LEU A N 1
ATOM 1874 C CA . LEU A 1 241 ? -2.317 1.504 11.626 1.00 81.50 241 LEU A CA 1
ATOM 1875 C C . LEU A 1 241 ? -2.784 2.700 10.782 1.00 81.50 241 LEU A C 1
ATOM 1877 O O . LEU A 1 241 ? -2.217 2.995 9.733 1.00 81.50 241 LEU A O 1
ATOM 1881 N N . MET A 1 242 ? -3.782 3.446 11.248 1.00 76.69 242 MET A N 1
ATOM 1882 C CA . MET A 1 242 ? -4.296 4.623 10.550 1.00 76.69 242 MET A CA 1
ATOM 1883 C C . MET A 1 242 ? -3.263 5.741 10.425 1.00 76.69 242 MET A C 1
ATOM 1885 O O . MET A 1 242 ? -3.365 6.536 9.493 1.00 76.69 242 MET A O 1
ATOM 1889 N N . LEU A 1 243 ? -2.264 5.802 11.306 1.00 74.94 243 LEU A N 1
ATOM 1890 C CA . LEU A 1 243 ? -1.180 6.785 11.230 1.00 74.94 243 LEU A CA 1
ATOM 1891 C C . LEU A 1 243 ? -0.149 6.506 10.134 1.00 74.94 243 LEU A C 1
ATOM 1893 O O . LEU A 1 243 ? 0.634 7.399 9.795 1.00 74.94 243 LEU A O 1
ATOM 1897 N N . ALA A 1 244 ? -0.216 5.333 9.502 1.00 68.06 244 ALA A N 1
ATOM 1898 C CA . ALA A 1 244 ? 0.462 5.082 8.235 1.00 68.06 244 ALA A CA 1
ATOM 1899 C C . ALA A 1 244 ? -0.066 5.970 7.092 1.00 68.06 244 ALA A C 1
ATOM 1901 O O . ALA A 1 244 ? 0.603 6.122 6.075 1.00 68.06 244 ALA A O 1
ATOM 1902 N N . TYR A 1 245 ? -1.265 6.546 7.237 1.00 71.00 245 TYR A N 1
ATOM 1903 C CA . TYR A 1 245 ? -1.853 7.445 6.251 1.00 71.00 245 TYR A CA 1
ATOM 1904 C C . TYR A 1 245 ? -1.454 8.888 6.554 1.00 71.00 245 TYR A C 1
ATOM 1906 O O . TYR A 1 245 ? -1.745 9.407 7.634 1.00 71.00 245 TYR A O 1
ATOM 1914 N N . ASP A 1 246 ? -0.848 9.556 5.575 1.00 66.38 246 ASP A N 1
ATOM 1915 C CA . ASP A 1 246 ? -0.326 10.917 5.739 1.00 66.38 246 ASP A CA 1
ATOM 1916 C C . ASP A 1 246 ? -1.406 11.932 6.125 1.00 66.38 246 ASP A C 1
ATOM 1918 O O . ASP A 1 246 ? -1.165 12.768 6.992 1.00 66.38 246 ASP A O 1
ATOM 1922 N N . ASP A 1 247 ? -2.615 11.831 5.563 1.00 67.00 247 ASP A N 1
ATOM 1923 C CA . ASP A 1 247 ? -3.729 12.716 5.927 1.00 67.00 247 ASP A CA 1
ATOM 1924 C C . ASP A 1 247 ? -4.162 12.525 7.386 1.00 67.00 247 ASP A C 1
ATOM 1926 O O . ASP A 1 247 ? -4.345 13.507 8.103 1.00 67.00 247 ASP A O 1
ATOM 1930 N N . ASN A 1 248 ? -4.256 11.278 7.861 1.00 72.56 248 ASN A N 1
ATOM 1931 C CA . ASN A 1 248 ? -4.598 10.989 9.257 1.00 72.56 248 ASN A CA 1
ATOM 1932 C C . ASN A 1 248 ? -3.489 11.462 10.203 1.00 72.56 248 ASN A C 1
ATOM 1934 O O . ASN A 1 248 ? -3.775 12.007 11.267 1.00 72.56 248 ASN A O 1
ATOM 1938 N N . ARG A 1 249 ? -2.220 11.288 9.809 1.00 73.25 249 ARG A N 1
ATOM 1939 C CA . ARG A 1 249 ? -1.059 11.756 10.575 1.00 73.25 249 ARG A CA 1
ATOM 1940 C C . ARG A 1 249 ? -1.023 13.280 10.657 1.00 73.25 249 ARG A C 1
ATOM 1942 O O . ARG A 1 249 ? -0.856 13.817 11.748 1.00 73.25 249 ARG A O 1
ATOM 1949 N N . ARG A 1 250 ? -1.241 13.970 9.534 1.00 69.06 250 ARG A N 1
ATOM 1950 C CA . ARG A 1 250 ? -1.331 15.433 9.464 1.00 69.06 250 ARG A CA 1
ATOM 1951 C C . ARG A 1 250 ? -2.468 15.955 10.343 1.00 69.06 250 ARG A C 1
ATOM 1953 O O . ARG A 1 250 ? -2.243 16.837 11.161 1.00 69.06 250 ARG A O 1
ATOM 1960 N N . ASN A 1 251 ? -3.659 15.379 10.215 1.00 68.69 251 ASN A N 1
ATOM 1961 C CA . ASN A 1 251 ? -4.838 15.736 11.007 1.00 68.69 251 ASN A CA 1
ATOM 1962 C C . ASN A 1 251 ? -4.611 15.510 12.512 1.00 68.69 251 ASN A C 1
ATOM 1964 O O . ASN A 1 251 ? -4.963 16.346 13.340 1.00 68.69 251 ASN A O 1
ATOM 1968 N N . LEU A 1 252 ? -3.925 14.424 12.881 1.00 71.81 252 LEU A N 1
ATOM 1969 C CA . LEU A 1 252 ? -3.532 14.191 14.267 1.00 71.81 252 LEU A CA 1
ATOM 1970 C C . LEU A 1 252 ? -2.547 15.265 14.781 1.00 71.81 252 LEU A C 1
ATOM 1972 O O . LEU A 1 252 ? -2.663 15.701 15.928 1.00 71.81 252 LEU A O 1
ATOM 1976 N N . GLN A 1 253 ? -1.587 15.683 13.950 1.00 67.50 253 GLN A N 1
ATOM 1977 C CA . GLN A 1 253 ? -0.523 16.633 14.307 1.00 67.50 253 GLN A CA 1
ATOM 1978 C C . GLN A 1 253 ? -0.948 18.105 14.266 1.00 67.50 253 GLN A C 1
ATOM 1980 O O . GLN A 1 253 ? -0.260 18.938 14.860 1.00 67.50 253 GLN A O 1
ATOM 1985 N N . TYR A 1 254 ? -2.079 18.441 13.646 1.00 64.75 254 TYR A N 1
ATOM 1986 C CA . TYR A 1 254 ? -2.732 19.728 13.867 1.00 64.75 254 TYR A CA 1
ATOM 1987 C C . TYR A 1 254 ? -3.322 19.746 15.277 1.00 64.75 254 TYR A C 1
ATOM 1989 O O . TYR A 1 254 ? -4.379 19.185 15.556 1.00 64.75 254 TYR A O 1
ATOM 1997 N N . VAL A 1 255 ? -2.566 20.327 16.200 1.00 52.94 255 VAL A N 1
ATOM 1998 C CA . VAL A 1 255 ? -3.071 20.790 17.485 1.00 52.94 255 VAL A CA 1
ATOM 1999 C C . VAL A 1 255 ? -3.353 22.260 17.245 1.00 52.94 255 VAL A C 1
ATOM 2001 O O . VAL A 1 255 ? -2.404 23.021 17.065 1.00 52.94 255 VAL A O 1
ATOM 2004 N N . ASP A 1 256 ? -4.625 22.652 17.164 1.00 44.81 256 ASP A N 1
ATOM 2005 C CA . ASP A 1 256 ? -4.935 24.066 17.345 1.00 44.81 256 ASP A CA 1
ATOM 2006 C C . ASP A 1 256 ? -4.339 24.449 18.703 1.00 44.81 256 ASP A C 1
ATOM 2008 O O . ASP A 1 256 ? -4.629 23.810 19.721 1.00 44.81 256 ASP A O 1
ATOM 2012 N N . GLU A 1 257 ? -3.430 25.428 18.711 1.00 34.03 257 GLU A N 1
ATOM 2013 C CA . GLU A 1 257 ? -3.073 26.126 19.939 1.00 34.03 257 GLU A CA 1
ATOM 2014 C C . GLU A 1 257 ? -4.399 26.609 20.518 1.00 34.03 257 GLU A C 1
ATOM 2016 O O . GLU A 1 257 ? -5.025 27.519 19.972 1.00 34.03 257 GLU A O 1
ATOM 2021 N N . ALA A 1 258 ? -4.889 25.936 21.562 1.00 26.11 258 ALA A N 1
ATOM 2022 C CA . ALA A 1 258 ? -6.040 26.424 22.291 1.00 26.11 258 ALA A CA 1
ATOM 2023 C C . ALA A 1 258 ? -5.712 27.875 22.665 1.00 26.11 258 ALA A C 1
ATOM 2025 O O . ALA A 1 258 ? -4.662 28.097 23.281 1.00 26.11 258 ALA A O 1
ATOM 2026 N N . PRO A 1 259 ? -6.531 28.862 22.262 1.00 29.88 259 PRO A N 1
ATOM 2027 C CA . PRO A 1 259 ? -6.295 30.215 22.700 1.00 29.88 259 PRO A CA 1
ATOM 2028 C C . PRO A 1 259 ? -6.393 30.184 24.221 1.00 29.88 259 PRO A C 1
ATOM 2030 O O . PRO A 1 259 ? -7.373 29.679 24.784 1.00 29.88 259 PRO A O 1
ATOM 2033 N N . ASP A 1 260 ? -5.347 30.688 24.876 1.00 29.70 260 ASP A N 1
ATOM 2034 C CA . ASP A 1 260 ? -5.456 31.167 26.246 1.00 29.70 260 ASP A CA 1
ATOM 2035 C C . ASP A 1 260 ? -6.772 31.936 26.354 1.00 29.70 260 ASP A C 1
ATOM 2037 O O . ASP A 1 260 ? -7.096 32.744 25.481 1.00 29.70 260 ASP A O 1
ATOM 2041 N N . GLY A 1 261 ? -7.560 31.579 27.367 1.00 36.94 261 GLY A N 1
ATOM 2042 C CA . GLY A 1 261 ? -8.968 31.925 27.437 1.00 36.94 261 GLY A CA 1
ATOM 2043 C C . GLY A 1 261 ? -9.250 33.380 27.088 1.00 36.94 261 GLY A C 1
ATOM 2044 O O . GLY A 1 261 ? -8.754 34.277 27.751 1.00 36.94 261 GLY A O 1
ATOM 2045 N N . ASP A 1 262 ? -10.074 33.585 26.070 1.00 30.47 262 ASP A N 1
ATOM 2046 C CA . ASP A 1 262 ? -11.071 34.644 26.027 1.00 30.47 262 ASP A CA 1
ATOM 2047 C C . ASP A 1 262 ? -11.996 34.424 24.823 1.00 30.47 262 ASP A C 1
ATOM 2049 O O . ASP A 1 262 ? -11.593 33.963 23.757 1.00 30.47 262 ASP A O 1
ATOM 2053 N N . GLU A 1 263 ? -13.273 34.694 25.077 1.00 40.88 263 GLU A N 1
ATOM 2054 C CA . GLU A 1 263 ? -14.390 34.913 24.157 1.00 40.88 263 GLU A CA 1
ATOM 2055 C C . GLU A 1 263 ? -14.124 34.725 22.646 1.00 40.88 263 GLU A C 1
ATOM 2057 O O . GLU A 1 263 ? -13.610 35.613 21.971 1.00 40.88 263 GLU A O 1
ATOM 2062 N N . MET A 1 264 ? -14.661 33.651 22.052 1.00 27.78 264 MET A N 1
ATOM 2063 C CA . MET A 1 264 ? -15.076 33.696 20.644 1.00 27.78 264 MET A CA 1
ATOM 2064 C C . MET A 1 264 ? -16.564 34.038 20.550 1.00 27.78 264 MET A C 1
ATOM 2066 O O . MET A 1 264 ? -17.426 33.193 20.315 1.00 27.78 264 MET A O 1
ATOM 2070 N N . GLN A 1 265 ? -16.843 35.336 20.677 1.00 35.81 265 GLN A N 1
ATOM 2071 C CA . GLN A 1 265 ? -17.741 35.977 19.725 1.00 35.81 265 GLN A CA 1
ATOM 2072 C C . GLN A 1 265 ? -17.091 35.881 18.341 1.00 35.81 265 GLN A C 1
ATOM 2074 O O . GLN A 1 265 ? -16.011 36.422 18.128 1.00 35.81 265 GLN A O 1
ATOM 2079 N N . THR A 1 266 ? -17.759 35.252 17.378 1.00 29.27 266 THR A N 1
ATOM 2080 C CA . THR A 1 266 ? -17.661 35.723 15.994 1.00 29.27 266 THR A CA 1
ATOM 2081 C C . THR A 1 266 ? -19.049 35.838 15.393 1.00 29.27 266 THR A C 1
ATOM 2083 O O . THR A 1 266 ? -19.823 34.890 15.278 1.00 29.27 266 THR A O 1
ATOM 2086 N N . ASP A 1 267 ? -19.340 37.087 15.065 1.00 29.61 267 ASP A N 1
ATOM 2087 C CA . ASP A 1 267 ? -20.537 37.614 14.455 1.00 29.61 267 ASP A CA 1
ATOM 2088 C C . ASP A 1 267 ? -20.967 36.885 13.175 1.00 29.61 267 ASP A C 1
ATOM 2090 O O . ASP A 1 267 ? -20.203 36.727 12.218 1.00 29.61 267 ASP A O 1
ATOM 2094 N N . ARG A 1 268 ? -22.275 36.635 13.076 1.00 27.78 268 ARG A N 1
ATOM 2095 C CA . ARG A 1 268 ? -23.007 36.912 11.834 1.00 27.78 268 ARG A CA 1
ATOM 2096 C C . ARG A 1 268 ? -24.148 37.891 12.120 1.00 27.78 268 ARG A C 1
ATOM 2098 O O . ARG A 1 268 ? -24.809 37.768 13.149 1.00 27.78 268 ARG A O 1
ATOM 2105 N N . PRO A 1 269 ? -24.371 38.872 11.228 1.00 36.16 269 PRO A N 1
ATOM 2106 C CA . PRO A 1 269 ? -25.213 40.019 11.511 1.00 36.16 269 PRO A CA 1
ATOM 2107 C C . PRO A 1 269 ? -26.695 39.659 11.440 1.00 36.16 269 PRO A C 1
ATOM 2109 O O . PRO A 1 269 ? -27.156 38.916 10.574 1.00 36.16 269 PRO A O 1
ATOM 2112 N N . THR A 1 270 ? -27.437 40.267 12.350 1.00 34.78 270 THR A N 1
ATOM 2113 C CA . THR A 1 270 ? -28.885 40.223 12.497 1.00 34.78 270 THR A CA 1
ATOM 2114 C C . THR A 1 270 ? -29.611 40.717 11.239 1.00 34.78 270 THR A C 1
ATOM 2116 O O . THR A 1 270 ? -29.375 41.835 10.777 1.00 34.78 270 THR A O 1
ATOM 2119 N N . LYS A 1 271 ? -30.612 39.955 10.780 1.00 28.72 271 LYS A N 1
ATOM 2120 C CA . LYS A 1 271 ? -31.927 40.511 10.423 1.00 28.72 271 LYS A CA 1
ATOM 2121 C C . LYS A 1 271 ? -33.054 39.548 10.847 1.00 28.72 271 LYS A C 1
ATOM 2123 O O . LYS A 1 271 ? -32.870 38.343 10.695 1.00 28.72 271 LYS A O 1
ATOM 2128 N N . PRO A 1 272 ? -34.166 40.067 11.402 1.00 41.31 272 PRO A N 1
ATOM 2129 C CA . PRO A 1 272 ? -35.245 39.284 12.000 1.00 41.31 272 PRO A CA 1
ATOM 2130 C C . PRO A 1 272 ? -36.415 39.029 11.027 1.00 41.31 272 PRO A C 1
ATOM 2132 O O . PRO A 1 272 ? -36.531 39.709 10.008 1.00 41.31 272 PRO A O 1
ATOM 2135 N N . ASP A 1 273 ? -37.280 38.102 11.450 1.00 32.88 273 ASP A N 1
ATOM 2136 C CA . ASP A 1 273 ? -38.639 37.768 10.980 1.00 32.88 273 ASP A CA 1
ATOM 2137 C C . ASP A 1 273 ? -38.771 36.804 9.783 1.00 32.88 273 ASP A C 1
ATOM 2139 O O . ASP A 1 273 ? -38.625 37.185 8.629 1.00 32.88 273 ASP A O 1
ATOM 2143 N N . GLU A 1 274 ? -39.107 35.536 10.059 1.00 29.36 274 GLU A N 1
ATOM 2144 C CA . GLU A 1 274 ? -40.456 34.961 9.865 1.00 29.36 274 GLU A CA 1
ATOM 2145 C C . GLU A 1 274 ? -40.461 33.449 10.190 1.00 29.36 274 GLU A C 1
ATOM 2147 O O . GLU A 1 274 ? -39.459 32.750 10.070 1.00 29.36 274 GLU A O 1
ATOM 2152 N N . ALA A 1 275 ? -41.595 32.962 10.694 1.00 40.00 275 ALA A N 1
ATOM 2153 C CA . ALA A 1 275 ? -41.778 31.649 11.306 1.00 40.00 275 ALA A CA 1
ATOM 2154 C C . ALA A 1 275 ? -41.528 30.450 10.367 1.00 40.00 275 ALA A C 1
ATOM 2156 O O . ALA A 1 275 ? -42.116 30.355 9.292 1.00 40.00 275 ALA A O 1
ATOM 2157 N N . GLY A 1 276 ? -40.765 29.467 10.852 1.00 26.52 276 GLY A N 1
ATOM 2158 C CA . GLY A 1 276 ? -40.620 28.140 10.253 1.00 26.52 276 GLY A CA 1
ATOM 2159 C C . GLY A 1 276 ? -39.966 27.186 11.249 1.00 26.52 276 GLY A C 1
ATOM 2160 O O . GLY A 1 276 ? -38.846 27.418 11.686 1.00 26.52 276 GLY A O 1
ATOM 2161 N N . VAL A 1 277 ? -40.710 26.165 11.668 1.00 40.59 277 VAL A N 1
ATOM 2162 C CA . VAL A 1 277 ? -40.260 25.078 12.545 1.00 40.59 277 VAL A CA 1
ATOM 2163 C C . VAL A 1 277 ? -39.300 24.207 11.738 1.00 40.59 277 VAL A C 1
ATOM 2165 O O . VAL A 1 277 ? -39.726 23.659 10.725 1.00 40.59 277 VAL A O 1
ATOM 2168 N N . ASP A 1 278 ? -38.035 24.122 12.156 1.00 26.45 278 ASP A N 1
ATOM 2169 C CA . ASP A 1 278 ? -37.022 23.303 11.485 1.00 26.45 278 ASP A CA 1
ATOM 2170 C C . ASP A 1 278 ? -36.784 21.997 12.253 1.00 26.45 278 ASP A C 1
ATOM 2172 O O . ASP A 1 278 ? -36.558 21.980 13.468 1.00 26.45 278 ASP A O 1
ATOM 2176 N N . ASP A 1 279 ? -36.917 20.911 11.501 1.00 29.89 279 ASP A N 1
ATOM 2177 C CA . ASP A 1 279 ? -36.747 19.518 11.882 1.00 29.89 279 ASP A CA 1
ATOM 2178 C C . ASP A 1 279 ? -35.250 19.156 11.909 1.00 29.89 279 ASP A C 1
ATOM 2180 O O . ASP A 1 279 ? -34.489 19.540 11.031 1.00 29.89 279 ASP A O 1
ATOM 2184 N N . GLY A 1 280 ? -34.849 18.302 12.856 1.00 32.03 280 GLY A N 1
ATOM 2185 C CA . GLY A 1 280 ? -33.687 17.417 12.692 1.00 32.03 280 GLY A CA 1
ATOM 2186 C C . GLY A 1 280 ? -32.293 18.046 12.800 1.00 32.03 280 GLY A C 1
ATOM 2187 O O . GLY A 1 280 ? -31.575 18.140 11.812 1.00 32.03 280 GLY A O 1
ATOM 2188 N N . ALA A 1 281 ? -31.826 18.312 14.023 1.00 23.64 281 ALA A N 1
ATOM 2189 C CA . ALA A 1 281 ? -30.386 18.396 14.267 1.00 23.64 281 ALA A CA 1
ATOM 2190 C C . ALA A 1 281 ? -29.794 16.974 14.246 1.00 23.64 281 ALA A C 1
ATOM 2192 O O . ALA A 1 281 ? -29.910 16.215 15.217 1.00 23.64 281 ALA A O 1
ATOM 2193 N N . GLU A 1 282 ? -29.212 16.593 13.108 1.00 29.25 282 GLU A N 1
ATOM 2194 C CA . GLU A 1 282 ? -28.267 15.483 13.001 1.00 29.25 282 GLU A CA 1
ATOM 2195 C C . GLU A 1 282 ? -27.265 15.579 14.162 1.00 29.25 282 GLU A C 1
ATOM 2197 O O . GLU A 1 282 ? -26.693 16.639 14.413 1.00 29.25 282 GLU A O 1
ATOM 2202 N N . ARG A 1 283 ? -27.069 14.491 14.921 1.00 32.12 283 ARG A N 1
ATOM 2203 C CA . ARG A 1 283 ? -25.931 14.439 15.845 1.00 32.12 283 ARG A CA 1
ATOM 2204 C C . ARG A 1 283 ? -24.684 14.460 14.978 1.00 32.12 283 ARG A C 1
ATOM 2206 O O . ARG A 1 283 ? -24.422 13.482 14.285 1.00 32.12 283 ARG A O 1
ATOM 2213 N N . GLU A 1 284 ? -23.983 15.584 14.998 1.00 29.97 284 GLU A N 1
ATOM 2214 C CA . GLU A 1 284 ? -22.701 15.759 14.329 1.00 29.97 284 GLU A CA 1
ATOM 2215 C C . GLU A 1 284 ? -21.775 14.600 14.718 1.00 29.97 284 GLU A C 1
ATOM 2217 O O . GLU A 1 284 ? -21.647 14.263 15.900 1.00 29.97 284 GLU A O 1
ATOM 2222 N N . ALA A 1 285 ? -21.186 13.949 13.709 1.00 38.50 285 ALA A N 1
ATOM 2223 C CA . ALA A 1 285 ? -20.176 12.919 13.908 1.00 38.50 285 ALA A CA 1
ATOM 2224 C C . ALA A 1 285 ? -19.098 13.463 14.855 1.00 38.50 285 ALA A C 1
ATOM 2226 O O . ALA A 1 285 ? -18.713 14.630 14.744 1.00 38.50 285 ALA A O 1
ATOM 2227 N N . ILE A 1 286 ? -18.605 12.637 15.783 1.00 38.81 286 ILE A N 1
ATOM 2228 C CA . ILE A 1 286 ? -17.490 13.028 16.653 1.00 38.81 286 ILE A CA 1
ATOM 2229 C C . ILE A 1 286 ? -16.227 13.076 15.785 1.00 38.81 286 ILE A C 1
ATOM 2231 O O . ILE A 1 286 ? -15.469 12.111 15.677 1.00 38.81 286 ILE A O 1
ATOM 2235 N N . VAL A 1 287 ? -16.047 14.210 15.119 1.00 42.56 287 VAL A N 1
ATOM 2236 C CA . VAL A 1 287 ? -14.855 14.568 14.370 1.00 42.56 287 VAL A CA 1
ATOM 2237 C C . VAL A 1 287 ? -13.920 15.206 15.373 1.00 42.56 287 VAL A C 1
ATOM 2239 O O . VAL A 1 287 ? -14.200 16.305 15.849 1.00 42.56 287 VAL A O 1
ATOM 2242 N N . ILE A 1 288 ? -12.824 14.527 15.709 1.00 47.50 288 ILE A N 1
ATOM 2243 C CA . ILE A 1 288 ? -11.765 15.184 16.472 1.00 47.50 288 ILE A CA 1
ATOM 2244 C C . ILE A 1 288 ? -10.595 15.448 15.540 1.00 47.50 288 ILE A C 1
ATOM 2246 O O . ILE A 1 288 ? -9.974 14.524 15.012 1.00 47.50 288 ILE A O 1
ATOM 2250 N N . ASP A 1 289 ? -10.388 16.736 15.267 1.00 53.03 289 ASP A N 1
ATOM 2251 C CA . ASP A 1 289 ? -9.372 17.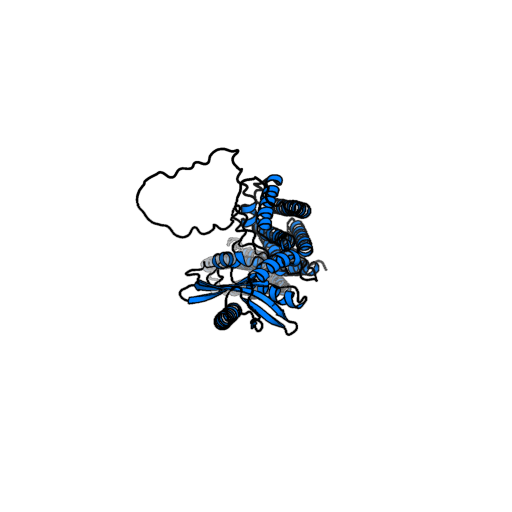295 14.373 1.00 53.03 289 ASP A CA 1
ATOM 2252 C C . ASP A 1 289 ? -9.293 16.595 13.007 1.00 53.03 289 ASP A C 1
ATOM 2254 O O . ASP A 1 289 ? -8.222 16.323 12.477 1.00 53.03 289 ASP A O 1
ATOM 2258 N N . GLY A 1 290 ? -10.455 16.274 12.428 1.00 51.84 290 GLY A N 1
ATOM 2259 C CA . GLY A 1 290 ? -10.575 15.697 11.085 1.00 51.84 290 GLY A CA 1
ATOM 2260 C C . GLY A 1 290 ? -10.506 14.168 11.010 1.00 51.84 290 GLY A C 1
ATOM 2261 O O . GLY A 1 290 ? -10.654 13.624 9.915 1.00 51.84 290 GLY A O 1
ATOM 2262 N N . ILE A 1 291 ? -10.323 13.460 12.133 1.00 56.69 291 ILE A N 1
ATOM 2263 C CA . ILE A 1 291 ? -10.495 12.002 12.198 1.00 56.69 291 ILE A CA 1
ATOM 2264 C C . ILE A 1 291 ? -11.922 11.708 12.664 1.00 56.69 291 ILE A C 1
ATOM 2266 O O . ILE A 1 291 ? -12.299 12.003 13.797 1.00 56.69 291 ILE A O 1
ATOM 2270 N N . ASP A 1 292 ? -12.720 11.123 11.770 1.00 61.84 292 ASP A N 1
ATOM 2271 C CA . ASP A 1 292 ? -14.055 10.619 12.088 1.00 61.84 292 ASP A CA 1
ATOM 2272 C C . ASP A 1 292 ? -13.918 9.315 12.889 1.00 61.84 292 ASP A C 1
ATOM 2274 O O . ASP A 1 292 ? -13.697 8.233 12.334 1.00 61.84 292 ASP A O 1
ATOM 2278 N N . LEU A 1 293 ? -14.010 9.430 14.215 1.00 58.75 293 LEU A N 1
ATOM 2279 C CA . LEU A 1 293 ? -13.835 8.305 15.135 1.00 58.75 293 LEU A CA 1
ATOM 2280 C C . LEU A 1 293 ? -14.983 7.290 15.044 1.00 58.75 293 LEU A C 1
ATOM 2282 O O . LEU A 1 293 ? -14.832 6.163 15.516 1.00 58.75 293 LEU A O 1
ATOM 2286 N N . GLU A 1 294 ? -16.110 7.647 14.417 1.00 57.81 294 GLU A N 1
ATOM 2287 C CA . GLU A 1 294 ? -17.203 6.711 14.144 1.00 57.81 294 GLU A CA 1
ATOM 2288 C C . GLU A 1 294 ? -16.909 5.804 12.939 1.00 57.81 294 GLU A C 1
ATOM 2290 O O . GLU A 1 294 ? -17.480 4.715 12.840 1.00 57.81 294 GLU A O 1
ATOM 2295 N N . ARG A 1 295 ? -15.982 6.200 12.052 1.00 55.38 295 ARG A N 1
ATOM 2296 C CA . ARG A 1 295 ? -15.500 5.365 10.933 1.00 55.38 295 ARG A CA 1
ATOM 2297 C C . ARG A 1 295 ? -14.383 4.408 11.318 1.00 55.38 295 ARG A C 1
ATOM 2299 O O . ARG A 1 295 ? -14.123 3.457 10.581 1.00 55.38 295 ARG A O 1
ATOM 2306 N N . VAL A 1 296 ? -13.724 4.637 12.450 1.00 59.22 296 VAL A N 1
ATOM 2307 C CA . VAL A 1 296 ? -12.732 3.703 12.981 1.00 59.22 296 VAL A CA 1
ATOM 2308 C C . VAL A 1 296 ? -13.494 2.501 13.528 1.00 59.22 296 VAL A C 1
ATOM 2310 O O . VAL A 1 296 ? -14.150 2.592 14.568 1.00 59.22 296 VAL A O 1
ATOM 2313 N N . SER A 1 297 ? -13.467 1.378 12.801 1.00 63.09 297 SER A N 1
ATOM 2314 C CA . SER A 1 297 ? -14.165 0.176 13.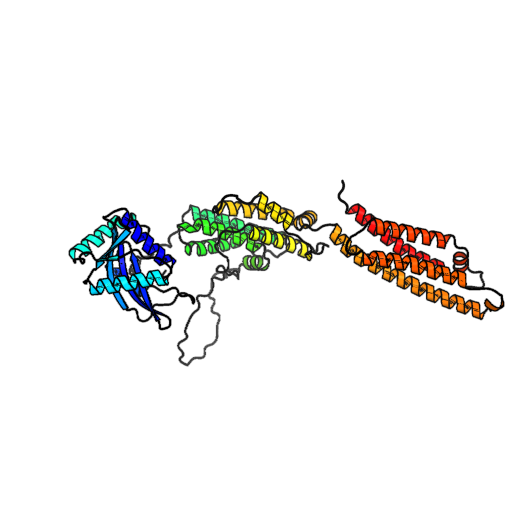269 1.00 63.09 297 SER A CA 1
ATOM 2315 C C . SER A 1 297 ? -13.634 -0.242 14.648 1.00 63.09 297 SER A C 1
ATOM 2317 O O . SER A 1 297 ? -12.514 0.070 15.037 1.00 63.09 297 SER A O 1
ATOM 2319 N N . LYS A 1 298 ? -14.484 -0.889 15.442 1.00 64.12 298 LYS A N 1
ATOM 2320 C CA . LYS A 1 298 ? -14.145 -1.360 16.795 1.00 64.12 298 LYS A CA 1
ATOM 2321 C C . LYS A 1 298 ? -13.838 -2.858 16.812 1.00 64.12 298 LYS A C 1
ATOM 2323 O O . LYS A 1 298 ? -13.585 -3.432 17.873 1.00 64.12 298 LYS A O 1
ATOM 2328 N N . ASP A 1 299 ? -13.861 -3.478 15.634 1.00 68.12 299 ASP A N 1
ATOM 2329 C CA . ASP A 1 299 ? -13.649 -4.904 15.462 1.00 68.12 299 ASP A CA 1
ATOM 2330 C C . ASP A 1 299 ? -12.174 -5.257 15.665 1.00 68.12 299 ASP A C 1
ATOM 2332 O O . ASP A 1 299 ? -11.274 -4.417 15.538 1.00 68.12 299 ASP A O 1
ATOM 2336 N N . LEU A 1 300 ? -11.940 -6.530 15.963 1.00 74.31 300 LEU A N 1
ATOM 2337 C CA . LEU A 1 300 ? -10.611 -7.105 16.115 1.00 74.31 300 LEU A CA 1
ATOM 2338 C C . LEU A 1 300 ? -9.802 -6.881 14.825 1.00 74.31 300 LEU A C 1
ATOM 2340 O O . LEU A 1 300 ? -10.278 -7.227 13.747 1.00 74.31 300 LEU A O 1
ATOM 2344 N N . VAL A 1 301 ? -8.593 -6.329 14.944 1.00 82.06 301 VAL A N 1
ATOM 2345 C CA . VAL A 1 301 ? -7.694 -6.126 13.795 1.00 82.06 301 VAL A CA 1
ATOM 2346 C C . VAL A 1 301 ? -7.322 -7.477 13.187 1.00 82.06 301 VAL A C 1
ATOM 2348 O O . VAL A 1 301 ? -6.974 -8.424 13.917 1.00 82.06 301 VAL A O 1
ATOM 2351 N N . ASP A 1 302 ? -7.412 -7.560 11.862 1.00 85.19 302 ASP A N 1
ATOM 2352 C CA . ASP A 1 302 ? -7.046 -8.743 11.092 1.00 85.19 302 ASP A CA 1
ATOM 2353 C C . ASP A 1 302 ? -5.618 -8.653 10.527 1.00 85.19 302 ASP A C 1
ATOM 2355 O O . ASP A 1 302 ? -4.941 -7.626 10.594 1.00 85.19 302 ASP A O 1
ATOM 2359 N N . GLN A 1 303 ? -5.114 -9.793 10.058 1.00 88.75 303 GLN A N 1
ATOM 2360 C CA . GLN A 1 303 ? -3.739 -9.905 9.584 1.00 88.75 303 GLN A CA 1
ATOM 2361 C C . GLN A 1 303 ? -3.522 -9.130 8.277 1.00 88.75 303 GLN A C 1
ATOM 2363 O O . GLN A 1 303 ? -2.453 -8.548 8.080 1.00 88.75 303 GLN A O 1
ATOM 2368 N N . ASP A 1 304 ? -4.520 -9.129 7.397 1.00 86.56 304 ASP A N 1
ATOM 2369 C CA . ASP A 1 304 ? -4.426 -8.552 6.061 1.00 86.56 304 ASP A CA 1
ATOM 2370 C C . ASP A 1 304 ? -4.428 -7.019 6.137 1.00 86.56 304 ASP A C 1
ATOM 2372 O O . ASP A 1 304 ? -3.624 -6.378 5.464 1.00 86.56 304 ASP A O 1
ATOM 2376 N N . GLU A 1 305 ? -5.218 -6.437 7.044 1.00 85.69 305 GLU A N 1
ATOM 2377 C CA . GLU A 1 305 ? -5.248 -5.009 7.374 1.00 85.69 305 GLU A CA 1
ATOM 2378 C C . GLU A 1 305 ? -3.859 -4.519 7.811 1.00 85.69 305 GLU A C 1
ATOM 2380 O O . GLU A 1 305 ? -3.387 -3.465 7.373 1.00 85.69 305 GLU A O 1
ATOM 2385 N N . VAL A 1 306 ? -3.151 -5.310 8.625 1.00 87.88 306 VAL A N 1
ATOM 2386 C CA . VAL A 1 306 ? -1.786 -4.989 9.068 1.00 87.88 306 VAL A CA 1
ATOM 2387 C C . VAL A 1 306 ? -0.800 -5.066 7.905 1.00 87.88 306 VAL A C 1
ATOM 2389 O O . VAL A 1 306 ? 0.012 -4.156 7.733 1.00 87.88 306 VAL A O 1
ATOM 2392 N N . VAL A 1 307 ? -0.866 -6.118 7.083 1.00 90.31 307 VAL A N 1
ATOM 2393 C CA . VAL A 1 307 ? 0.007 -6.269 5.905 1.00 90.31 307 VAL A CA 1
ATOM 2394 C C . VAL A 1 307 ? -0.201 -5.123 4.920 1.00 90.31 307 VAL A C 1
ATOM 2396 O O . VAL A 1 307 ? 0.777 -4.515 4.480 1.00 90.31 307 VAL A O 1
ATOM 2399 N N . GLU A 1 308 ? -1.454 -4.803 4.596 1.00 88.19 308 GLU A N 1
ATOM 2400 C CA . GLU A 1 308 ? -1.805 -3.732 3.667 1.00 88.19 308 GLU A CA 1
ATOM 2401 C C . GLU A 1 308 ? -1.285 -2.382 4.164 1.00 88.19 308 GLU A C 1
ATOM 2403 O O . GLU A 1 308 ? -0.664 -1.626 3.410 1.00 88.19 308 GLU A O 1
ATOM 2408 N N . THR A 1 309 ? -1.484 -2.099 5.450 1.00 85.31 309 THR A N 1
ATOM 2409 C CA . THR A 1 309 ? -1.046 -0.848 6.066 1.00 85.31 309 THR A CA 1
ATOM 2410 C C . THR A 1 309 ? 0.476 -0.710 6.037 1.00 85.31 309 THR A C 1
ATOM 2412 O O . THR A 1 309 ? 0.997 0.318 5.597 1.00 85.31 309 THR A O 1
ATOM 2415 N N . LEU A 1 310 ? 1.211 -1.750 6.449 1.00 88.56 310 LEU A N 1
ATOM 2416 C CA . LEU A 1 310 ? 2.678 -1.737 6.434 1.00 88.56 310 LEU A CA 1
ATOM 2417 C C . LEU A 1 310 ? 3.231 -1.617 5.010 1.00 88.56 310 LEU A C 1
ATOM 2419 O O . LEU A 1 310 ? 4.217 -0.910 4.784 1.00 88.56 310 LEU A O 1
ATOM 2423 N N . PHE A 1 311 ? 2.596 -2.276 4.039 1.00 90.12 311 PHE A N 1
ATOM 2424 C CA . PHE A 1 311 ? 2.991 -2.188 2.636 1.00 90.12 311 PHE A CA 1
ATOM 2425 C C . PHE A 1 311 ? 2.798 -0.774 2.095 1.00 90.12 311 PHE A C 1
ATOM 2427 O O . PHE A 1 311 ? 3.705 -0.220 1.475 1.00 90.12 311 PHE A O 1
ATOM 2434 N N . ARG A 1 312 ? 1.658 -0.151 2.402 1.00 85.38 312 ARG A N 1
ATOM 2435 C CA . ARG A 1 312 ? 1.361 1.227 2.006 1.00 85.38 312 ARG A CA 1
ATOM 2436 C C . ARG A 1 312 ? 2.344 2.224 2.616 1.00 85.38 312 ARG A C 1
ATOM 2438 O O . ARG A 1 312 ? 2.861 3.061 1.884 1.00 85.38 312 ARG A O 1
ATOM 2445 N N . MET A 1 313 ? 2.656 2.083 3.905 1.00 83.62 313 MET A N 1
ATOM 2446 C CA . MET A 1 313 ? 3.660 2.904 4.593 1.00 83.62 313 MET A CA 1
ATOM 2447 C C . MET A 1 313 ? 5.033 2.796 3.916 1.00 83.62 313 MET A C 1
ATOM 2449 O O . MET A 1 313 ? 5.661 3.801 3.596 1.00 83.62 313 MET A O 1
ATOM 2453 N N . THR A 1 314 ? 5.472 1.567 3.627 1.00 87.31 314 THR A N 1
ATOM 2454 C CA . THR A 1 314 ? 6.758 1.308 2.961 1.00 87.31 314 THR A CA 1
ATOM 2455 C C . THR A 1 314 ? 6.783 1.894 1.543 1.00 87.31 314 THR A C 1
ATOM 2457 O O . THR A 1 314 ? 7.791 2.451 1.109 1.00 87.31 314 THR A O 1
ATOM 2460 N N . LYS A 1 315 ? 5.664 1.794 0.813 1.00 86.50 315 LYS A N 1
ATOM 2461 C CA . LYS A 1 315 ? 5.528 2.314 -0.553 1.00 86.50 315 LYS A CA 1
ATOM 2462 C C . LYS A 1 315 ? 5.520 3.845 -0.589 1.00 86.50 315 LYS A C 1
ATOM 2464 O O . LYS A 1 315 ? 6.146 4.418 -1.476 1.00 86.50 315 LYS A O 1
ATOM 2469 N N . ALA A 1 316 ? 4.859 4.495 0.369 1.00 81.69 316 ALA A N 1
ATOM 2470 C CA . ALA A 1 316 ? 4.843 5.951 0.497 1.00 81.69 316 ALA A CA 1
ATOM 2471 C C . ALA A 1 316 ? 6.251 6.511 0.764 1.00 81.69 316 ALA A C 1
ATOM 2473 O O . ALA A 1 316 ? 6.698 7.400 0.042 1.00 81.69 316 ALA A O 1
ATOM 2474 N N . GLU A 1 317 ? 6.996 5.916 1.702 1.00 80.75 317 GLU A N 1
ATOM 2475 C CA . GLU A 1 317 ? 8.389 6.305 1.981 1.00 80.75 317 GLU A CA 1
ATOM 2476 C C . GLU A 1 317 ? 9.283 6.135 0.738 1.00 80.75 317 GLU A C 1
ATOM 2478 O O . GLU A 1 317 ? 10.075 7.013 0.392 1.00 80.75 317 GLU A O 1
ATOM 2483 N N . ALA A 1 318 ? 9.135 5.022 0.012 1.00 82.94 318 ALA A N 1
ATOM 2484 C CA . ALA A 1 318 ? 9.864 4.795 -1.234 1.00 82.94 318 ALA A CA 1
ATOM 2485 C C . ALA A 1 318 ? 9.561 5.856 -2.311 1.00 82.94 318 ALA A C 1
ATOM 2487 O O . ALA A 1 318 ? 10.461 6.253 -3.058 1.00 82.94 318 ALA A O 1
ATOM 2488 N N . GLN A 1 319 ? 8.313 6.329 -2.382 1.00 81.50 319 GLN A N 1
ATOM 2489 C CA . GLN A 1 319 ? 7.891 7.388 -3.298 1.00 81.50 319 GLN A CA 1
ATOM 2490 C C . GLN A 1 319 ? 8.476 8.748 -2.902 1.00 81.50 319 GLN A C 1
ATOM 2492 O O . GLN A 1 319 ? 8.983 9.470 -3.763 1.00 81.50 319 GLN A O 1
ATOM 2497 N N . GLU A 1 320 ? 8.452 9.087 -1.613 1.00 76.12 320 GLU A N 1
ATOM 2498 C CA . GLU A 1 320 ? 9.000 10.341 -1.093 1.00 76.12 320 GLU A CA 1
ATOM 2499 C C . GLU A 1 320 ? 10.511 10.442 -1.335 1.00 76.12 320 GLU A C 1
ATOM 2501 O O . GLU A 1 320 ? 11.007 11.452 -1.845 1.00 76.12 320 GLU A O 1
ATOM 2506 N N . ARG A 1 321 ? 11.235 9.347 -1.083 1.00 75.19 321 ARG A N 1
ATOM 2507 C CA . ARG A 1 321 ? 12.673 9.232 -1.366 1.00 75.19 321 ARG A CA 1
ATOM 2508 C C . ARG A 1 321 ? 13.012 9.184 -2.850 1.00 75.19 321 ARG A C 1
ATOM 2510 O O . ARG A 1 321 ? 14.190 9.231 -3.200 1.00 75.19 321 ARG A O 1
ATOM 2517 N N . ARG A 1 322 ? 12.001 9.100 -3.722 1.00 77.00 322 ARG A N 1
ATOM 2518 C CA . ARG A 1 322 ? 12.153 8.970 -5.177 1.00 77.00 322 ARG A CA 1
ATOM 2519 C C . ARG A 1 322 ? 13.065 7.802 -5.530 1.00 77.00 322 ARG A C 1
ATOM 2521 O O . ARG A 1 322 ? 14.007 7.955 -6.313 1.00 77.00 322 ARG A O 1
ATOM 2528 N N . LEU A 1 323 ? 12.801 6.643 -4.920 1.00 76.88 323 LEU A N 1
ATOM 2529 C CA . LEU A 1 323 ? 13.539 5.438 -5.260 1.00 76.88 323 LEU A CA 1
ATOM 2530 C C . LEU A 1 323 ? 13.449 5.210 -6.774 1.00 76.88 323 LEU A C 1
ATOM 2532 O O . LEU A 1 323 ? 12.374 5.349 -7.356 1.00 76.88 323 LEU A O 1
ATOM 2536 N N . PRO A 1 324 ? 14.563 4.863 -7.433 1.00 68.38 324 PRO A N 1
ATOM 2537 C CA . PRO A 1 324 ? 14.615 4.761 -8.885 1.00 68.38 324 PRO A CA 1
ATOM 2538 C C . PRO A 1 324 ? 14.034 3.420 -9.372 1.00 68.38 324 PRO A C 1
ATOM 2540 O O . PRO A 1 324 ? 14.657 2.766 -10.197 1.00 68.38 324 PRO A O 1
ATOM 2543 N N . TYR A 1 325 ? 12.918 2.967 -8.795 1.00 73.00 325 TYR A N 1
ATOM 2544 C CA . TYR A 1 325 ? 12.244 1.698 -9.083 1.00 73.00 325 TYR A CA 1
ATOM 2545 C C . TYR A 1 325 ? 10.749 1.953 -9.334 1.00 73.00 325 TYR A C 1
ATOM 2547 O O . TYR A 1 325 ? 10.166 2.771 -8.616 1.00 73.00 325 TYR A O 1
ATOM 2555 N N . PRO A 1 326 ? 10.110 1.236 -10.275 1.00 75.00 326 PRO A N 1
ATOM 2556 C CA . PRO A 1 326 ? 8.675 1.352 -10.521 1.00 75.00 326 PRO A CA 1
ATOM 2557 C C . PRO A 1 326 ? 7.878 0.720 -9.371 1.00 75.00 326 PRO A C 1
ATOM 2559 O O . PRO A 1 326 ? 7.827 -0.502 -9.209 1.00 75.00 326 PRO A O 1
ATOM 2562 N N . LEU A 1 327 ? 7.246 1.552 -8.540 1.00 81.62 327 LEU A N 1
ATOM 2563 C CA . LEU A 1 327 ? 6.522 1.112 -7.339 1.00 81.62 327 LEU A CA 1
ATOM 2564 C C . LEU A 1 327 ? 5.211 0.369 -7.657 1.00 81.62 327 LEU A C 1
ATOM 2566 O O . LEU A 1 327 ? 4.558 -0.162 -6.754 1.00 81.62 327 LEU A O 1
ATOM 2570 N N . GLU A 1 328 ? 4.792 0.338 -8.919 1.00 80.38 328 GLU A N 1
ATOM 2571 C CA . GLU A 1 328 ? 3.678 -0.459 -9.438 1.00 80.38 328 GLU A CA 1
ATOM 2572 C C . GLU A 1 328 ? 3.969 -1.961 -9.364 1.00 80.38 328 GLU A C 1
ATOM 2574 O O . GLU A 1 328 ? 3.042 -2.749 -9.202 1.00 80.38 328 GLU A O 1
ATOM 2579 N N . THR A 1 329 ? 5.247 -2.343 -9.431 1.00 78.31 329 THR A N 1
ATOM 2580 C CA . THR A 1 329 ? 5.709 -3.742 -9.361 1.00 78.31 329 THR A CA 1
ATOM 2581 C C . THR A 1 329 ? 5.953 -4.233 -7.932 1.00 78.31 329 THR A C 1
ATOM 2583 O O . THR A 1 329 ? 6.252 -5.406 -7.719 1.00 78.31 329 THR A O 1
ATOM 2586 N N . ALA A 1 330 ? 5.809 -3.354 -6.937 1.00 85.88 330 ALA A N 1
ATOM 2587 C CA . ALA A 1 330 ? 6.019 -3.701 -5.538 1.00 85.88 330 ALA A CA 1
ATOM 2588 C C . ALA A 1 330 ? 5.017 -4.771 -5.059 1.00 85.88 330 ALA A C 1
ATOM 2590 O O . ALA A 1 330 ? 3.824 -4.696 -5.355 1.00 85.88 330 ALA A O 1
ATOM 2591 N N . SER A 1 331 ? 5.498 -5.720 -4.254 1.00 87.19 331 SER A N 1
ATOM 2592 C CA . SER A 1 331 ? 4.715 -6.801 -3.647 1.00 87.19 331 SER A CA 1
ATOM 2593 C C . SER A 1 331 ? 4.708 -6.708 -2.119 1.00 87.19 331 SER A C 1
ATOM 2595 O O . SER A 1 331 ? 5.707 -6.352 -1.489 1.00 87.19 331 SER A O 1
ATOM 2597 N N . SER A 1 332 ? 3.580 -7.082 -1.511 1.00 90.69 332 SER A N 1
ATOM 2598 C CA . SER A 1 332 ? 3.426 -7.191 -0.059 1.00 90.69 332 SER A CA 1
ATOM 2599 C C . SER A 1 332 ? 3.893 -8.539 0.506 1.00 90.69 332 SER A C 1
ATOM 2601 O O . SER A 1 332 ? 3.906 -8.694 1.725 1.00 90.69 332 SER A O 1
ATOM 2603 N N . ASP A 1 333 ? 4.331 -9.498 -0.319 1.00 88.75 333 ASP A N 1
ATOM 2604 C CA . ASP A 1 333 ? 4.627 -10.882 0.099 1.00 88.75 333 ASP A CA 1
ATOM 2605 C C . ASP A 1 333 ? 5.621 -10.969 1.260 1.00 88.75 333 ASP A C 1
ATOM 2607 O O . ASP A 1 333 ? 5.463 -11.758 2.196 1.00 88.75 333 ASP A O 1
ATOM 2611 N N . ARG A 1 334 ? 6.664 -10.134 1.237 1.00 86.56 334 ARG A N 1
ATOM 2612 C CA . ARG A 1 334 ? 7.690 -10.150 2.285 1.00 86.56 334 ARG A CA 1
ATOM 2613 C C . ARG A 1 334 ? 7.167 -9.611 3.612 1.00 86.56 334 ARG A C 1
ATOM 2615 O O . ARG A 1 334 ? 7.542 -10.126 4.666 1.00 86.56 334 ARG A O 1
ATOM 2622 N N . LEU A 1 335 ? 6.278 -8.623 3.557 1.00 89.69 335 LEU A N 1
ATOM 2623 C CA . LEU A 1 335 ? 5.558 -8.119 4.722 1.00 89.69 335 LEU A CA 1
ATOM 2624 C C . LEU A 1 335 ? 4.521 -9.137 5.199 1.00 89.69 335 LEU A C 1
ATOM 2626 O O . LEU A 1 335 ? 4.444 -9.385 6.397 1.00 89.69 335 LEU A O 1
ATOM 2630 N N . ALA A 1 336 ? 3.813 -9.813 4.292 1.00 90.88 336 ALA A N 1
ATOM 2631 C CA . ALA A 1 336 ? 2.891 -10.893 4.627 1.00 90.88 336 ALA A CA 1
ATOM 2632 C C . ALA A 1 336 ? 3.593 -12.024 5.393 1.00 90.88 336 ALA A C 1
ATOM 2634 O O . ALA A 1 336 ? 3.108 -12.436 6.445 1.00 90.88 336 ALA A O 1
ATOM 2635 N N . MET A 1 337 ? 4.776 -12.458 4.938 1.00 89.31 337 MET A N 1
ATOM 2636 C CA . MET A 1 337 ? 5.603 -13.440 5.654 1.00 89.31 337 MET A CA 1
ATOM 2637 C C . MET A 1 337 ? 6.079 -12.935 7.022 1.00 89.31 337 MET A C 1
ATOM 2639 O O . MET A 1 337 ? 6.116 -13.692 7.995 1.00 89.31 337 MET A O 1
ATOM 2643 N N . LEU A 1 338 ? 6.473 -11.660 7.112 1.00 88.88 338 LEU A N 1
ATOM 2644 C CA . LEU A 1 338 ? 6.905 -11.061 8.374 1.00 88.88 338 LEU A CA 1
ATOM 2645 C C . LEU A 1 338 ? 5.756 -11.064 9.390 1.00 88.88 338 LEU A C 1
ATOM 2647 O O . LEU A 1 338 ? 5.935 -11.548 10.511 1.00 88.88 338 LEU A O 1
ATOM 2651 N N . VAL A 1 339 ? 4.581 -10.581 8.981 1.00 90.06 339 VAL A N 1
ATOM 2652 C CA . VAL A 1 339 ? 3.378 -10.507 9.814 1.00 90.06 339 VAL A CA 1
ATOM 2653 C C . VAL A 1 339 ? 2.918 -11.911 10.207 1.00 90.06 339 VAL A C 1
ATOM 2655 O O . VAL A 1 339 ? 2.748 -12.174 11.397 1.00 90.06 339 VAL A O 1
ATOM 2658 N N . SER A 1 340 ? 2.813 -12.848 9.259 1.00 88.75 340 SER A N 1
ATOM 2659 C CA . SER A 1 340 ? 2.350 -14.217 9.530 1.00 88.75 340 SER A CA 1
ATOM 2660 C C . SER A 1 340 ? 3.240 -14.956 10.533 1.00 88.75 340 SER A C 1
ATOM 2662 O O . SER A 1 340 ? 2.748 -15.732 11.348 1.00 88.75 340 SER A O 1
ATOM 2664 N N . SER A 1 341 ? 4.553 -14.695 10.517 1.00 87.25 341 SER A N 1
ATOM 2665 C CA . SER A 1 341 ? 5.505 -15.320 11.444 1.00 87.25 341 SER A CA 1
ATOM 2666 C C . SER A 1 341 ? 5.339 -14.863 12.897 1.00 87.25 341 SER A C 1
ATOM 2668 O O . SER A 1 341 ? 5.776 -15.559 13.818 1.00 87.25 341 SER A O 1
ATOM 2670 N N . LYS A 1 342 ? 4.743 -13.684 13.106 1.00 85.81 342 LYS A N 1
ATOM 2671 C CA . LYS A 1 342 ? 4.548 -13.062 14.421 1.00 85.81 342 LYS A CA 1
ATOM 2672 C C . LYS A 1 342 ? 3.093 -13.054 14.871 1.00 85.81 342 LYS A C 1
ATOM 2674 O O . LYS A 1 342 ? 2.858 -12.797 16.046 1.00 85.81 342 LYS A O 1
ATOM 2679 N N . TRP A 1 343 ? 2.146 -13.332 13.977 1.00 86.81 343 TRP A N 1
ATOM 2680 C CA . TRP A 1 343 ? 0.718 -13.264 14.263 1.00 86.81 343 TRP A CA 1
ATOM 2681 C C . TRP A 1 343 ? 0.293 -14.284 15.337 1.00 86.81 343 TRP A C 1
ATOM 2683 O O . TRP A 1 343 ? 0.760 -15.430 15.316 1.00 86.81 343 TRP A O 1
ATOM 2693 N N . PRO A 1 344 ? -0.578 -13.911 16.295 1.00 82.62 344 PRO A N 1
ATOM 2694 C CA . PRO A 1 344 ? -0.990 -14.824 17.352 1.00 82.62 344 PRO A CA 1
ATOM 2695 C C . PRO A 1 344 ? -1.902 -15.929 16.802 1.00 82.62 344 PRO A C 1
ATOM 2697 O O . PRO A 1 344 ? -2.793 -15.677 15.994 1.00 82.62 344 PRO A O 1
ATOM 2700 N N . LYS A 1 345 ? -1.687 -17.167 17.271 1.00 77.19 345 LYS A N 1
ATOM 2701 C CA . LYS A 1 345 ? -2.458 -18.355 16.852 1.00 77.19 345 LYS A CA 1
ATOM 2702 C C . LYS A 1 345 ? -3.827 -18.475 17.527 1.00 77.19 345 LYS A C 1
ATOM 2704 O O . LYS A 1 345 ? -4.687 -19.188 17.025 1.00 77.19 345 LYS A O 1
ATOM 2709 N N . GLU A 1 346 ? -4.004 -17.831 18.677 1.00 72.94 346 GLU A N 1
ATOM 2710 C CA . GLU A 1 346 ? -5.244 -17.858 19.456 1.00 72.94 346 GLU A CA 1
ATOM 2711 C C . GLU A 1 346 ? -6.136 -16.668 19.070 1.00 72.94 346 GLU A C 1
ATOM 2713 O O . GLU A 1 346 ? -5.689 -15.516 19.024 1.00 72.94 346 GLU A O 1
ATOM 2718 N N . GLU A 1 347 ? -7.408 -16.937 18.776 1.00 65.81 347 GLU A N 1
ATOM 2719 C CA . GLU A 1 347 ? -8.402 -15.902 18.490 1.00 65.81 347 GLU A CA 1
ATOM 2720 C C . GLU A 1 347 ? -8.870 -15.207 19.781 1.00 65.81 347 GLU A C 1
ATOM 2722 O O . GLU A 1 347 ? -9.027 -15.843 20.820 1.00 65.81 347 GLU A O 1
ATOM 2727 N N . GLY A 1 348 ? -9.106 -13.890 19.718 1.00 62.72 348 GLY A N 1
ATOM 2728 C CA . GLY A 1 348 ? -9.774 -13.136 20.791 1.00 62.72 348 GLY A CA 1
ATOM 2729 C C . GLY A 1 348 ? -8.887 -12.417 21.818 1.00 62.72 348 GLY A C 1
ATOM 2730 O O . GLY A 1 348 ? -9.424 -11.697 22.652 1.00 62.72 348 GLY A O 1
ATOM 2731 N N . ASN A 1 349 ? -7.554 -12.529 21.762 1.00 76.56 349 ASN A N 1
ATOM 2732 C CA . ASN A 1 349 ? -6.662 -11.783 22.665 1.00 76.56 349 ASN A CA 1
ATOM 2733 C C . ASN A 1 349 ? -6.239 -10.426 22.060 1.00 76.56 349 ASN A C 1
ATOM 2735 O O . ASN A 1 349 ? -5.211 -10.332 21.382 1.00 76.56 349 ASN A O 1
ATOM 2739 N N . ALA A 1 350 ? -7.050 -9.384 22.284 1.00 77.44 350 ALA A N 1
ATOM 2740 C CA . ALA A 1 350 ? -6.837 -8.035 21.742 1.00 77.44 350 ALA A CA 1
ATOM 2741 C C . ALA A 1 350 ? -5.532 -7.381 22.236 1.00 77.44 350 ALA A C 1
ATOM 2743 O O . ALA A 1 350 ? -4.815 -6.774 21.442 1.00 77.44 350 ALA A O 1
ATOM 2744 N N . ALA A 1 351 ? -5.179 -7.567 23.513 1.00 80.38 351 ALA A N 1
ATOM 2745 C CA . ALA A 1 351 ? -3.943 -7.041 24.096 1.00 80.38 351 ALA A CA 1
ATOM 2746 C C . ALA A 1 351 ? -2.695 -7.614 23.404 1.00 80.38 351 ALA A C 1
ATOM 2748 O O . ALA A 1 351 ? -1.852 -6.869 22.911 1.00 80.38 351 ALA A O 1
ATOM 2749 N N . ASN A 1 352 ? -2.624 -8.944 23.265 1.00 82.56 352 ASN A N 1
ATOM 2750 C CA . ASN A 1 352 ? -1.502 -9.609 22.596 1.00 82.56 352 ASN A CA 1
ATOM 2751 C C . ASN A 1 352 ? -1.401 -9.220 21.111 1.00 82.56 352 ASN A C 1
ATOM 2753 O O . ASN A 1 352 ? -0.304 -9.024 20.589 1.00 82.56 352 ASN A O 1
ATOM 2757 N N . ARG A 1 353 ? -2.542 -9.071 20.420 1.00 84.50 353 ARG A N 1
ATOM 2758 C CA . ARG A 1 353 ? -2.557 -8.562 19.039 1.00 84.50 353 ARG A CA 1
ATOM 2759 C C . ARG A 1 353 ? -1.981 -7.155 18.959 1.00 84.50 353 ARG A C 1
ATOM 2761 O O . ARG A 1 353 ? -1.167 -6.910 18.074 1.00 84.50 353 ARG A O 1
ATOM 2768 N N . CYS A 1 354 ? -2.333 -6.269 19.889 1.00 82.38 354 CYS A N 1
ATOM 2769 C CA . CYS A 1 354 ? -1.783 -4.919 19.889 1.00 82.38 354 CYS A CA 1
ATOM 2770 C C . CYS A 1 354 ? -0.277 -4.885 20.100 1.00 82.38 354 CYS A C 1
ATOM 2772 O O . CYS A 1 354 ? 0.427 -4.267 19.306 1.00 82.38 354 CYS A O 1
ATOM 2774 N N . ASP A 1 355 ? 0.232 -5.642 21.070 1.00 83.50 355 ASP A N 1
ATOM 2775 C CA . ASP A 1 355 ? 1.674 -5.747 21.304 1.00 83.50 355 ASP A CA 1
ATOM 2776 C C . ASP A 1 355 ? 2.433 -6.287 20.078 1.00 83.50 355 ASP A C 1
ATOM 2778 O O . ASP A 1 355 ? 3.616 -5.995 19.876 1.00 83.50 355 ASP A O 1
ATOM 2782 N N . ILE A 1 356 ? 1.800 -7.151 19.280 1.00 86.88 356 ILE A N 1
ATOM 2783 C CA . ILE A 1 356 ? 2.380 -7.691 18.045 1.00 86.88 356 ILE A CA 1
ATOM 2784 C C . ILE A 1 356 ? 2.356 -6.637 16.937 1.00 86.88 356 ILE A C 1
ATOM 2786 O O . ILE A 1 356 ? 3.372 -6.464 16.263 1.00 86.88 356 ILE A O 1
ATOM 2790 N N . VAL A 1 357 ? 1.246 -5.914 16.775 1.00 87.31 357 VAL A N 1
ATOM 2791 C CA . VAL A 1 357 ? 1.117 -4.815 15.805 1.00 87.31 357 VAL A CA 1
ATOM 2792 C C . VAL A 1 357 ? 2.143 -3.720 16.093 1.00 87.31 357 VAL A C 1
ATOM 2794 O O . VAL A 1 357 ? 2.898 -3.359 15.194 1.00 87.31 357 VAL A O 1
ATOM 2797 N N . GLU A 1 358 ? 2.265 -3.268 17.343 1.00 84.06 358 GLU A N 1
ATOM 2798 C CA . GLU A 1 358 ? 3.271 -2.278 17.751 1.00 84.06 358 GLU A CA 1
ATOM 2799 C C . GLU A 1 358 ? 4.698 -2.726 17.408 1.00 84.06 358 GLU A C 1
ATOM 2801 O O . GLU A 1 358 ? 5.495 -1.961 16.859 1.00 84.06 358 GLU A O 1
ATOM 2806 N N . ARG A 1 359 ? 5.026 -3.996 17.678 1.00 85.44 359 ARG A N 1
ATOM 2807 C CA . ARG A 1 359 ? 6.344 -4.561 17.357 1.00 85.44 359 ARG A CA 1
ATOM 2808 C C . ARG A 1 359 ? 6.589 -4.662 15.855 1.00 85.44 359 ARG A C 1
ATOM 2810 O O . ARG A 1 359 ? 7.698 -4.370 15.413 1.00 85.44 359 ARG A O 1
ATOM 2817 N N . LEU A 1 360 ? 5.594 -5.084 15.077 1.00 88.00 360 LEU A N 1
ATOM 2818 C CA . LEU A 1 360 ? 5.701 -5.185 13.619 1.00 88.00 360 LEU A CA 1
ATOM 2819 C C . LEU A 1 360 ? 5.912 -3.810 12.987 1.00 88.00 360 LEU A C 1
ATOM 2821 O O . LEU A 1 360 ? 6.826 -3.649 12.181 1.00 88.00 360 LEU A O 1
ATOM 2825 N N . ILE A 1 361 ? 5.128 -2.821 13.416 1.00 85.19 361 ILE A N 1
ATOM 2826 C CA . ILE A 1 361 ? 5.278 -1.426 13.007 1.00 85.19 361 ILE A CA 1
ATOM 2827 C C . ILE A 1 361 ? 6.698 -0.939 13.309 1.00 85.19 361 ILE A C 1
ATOM 2829 O O . ILE A 1 361 ? 7.394 -0.503 12.396 1.00 85.19 361 ILE A O 1
ATOM 2833 N N . ALA A 1 362 ? 7.184 -1.112 14.542 1.00 83.25 362 ALA A N 1
ATOM 2834 C CA . ALA A 1 362 ? 8.528 -0.681 14.925 1.00 83.25 362 ALA A CA 1
ATOM 2835 C C . ALA A 1 362 ? 9.645 -1.347 14.091 1.00 83.25 362 ALA A C 1
ATOM 2837 O O . ALA A 1 362 ? 10.653 -0.713 13.778 1.00 83.25 362 ALA A O 1
ATOM 2838 N N . VAL A 1 363 ? 9.484 -2.622 13.715 1.00 85.75 363 VAL A N 1
ATOM 2839 C CA . VAL A 1 363 ? 10.446 -3.343 12.862 1.00 85.75 363 VAL A CA 1
ATOM 2840 C C . VAL A 1 363 ? 10.473 -2.788 11.438 1.00 85.75 363 VAL A C 1
ATOM 2842 O O . VAL A 1 363 ? 11.551 -2.698 10.846 1.00 85.75 363 VAL A O 1
ATOM 2845 N N . VAL A 1 364 ? 9.314 -2.433 10.878 1.00 84.38 364 VAL A N 1
ATOM 2846 C CA . VAL A 1 364 ? 9.231 -1.829 9.541 1.00 84.38 364 VAL A CA 1
ATOM 2847 C C . VAL A 1 364 ? 9.767 -0.397 9.572 1.00 84.38 364 VAL A C 1
ATOM 2849 O O . VAL A 1 364 ? 10.591 -0.053 8.731 1.00 84.38 364 VAL A O 1
ATOM 2852 N N . GLU A 1 365 ? 9.420 0.402 10.584 1.00 79.19 365 GLU A N 1
ATOM 2853 C CA . GLU A 1 365 ? 9.939 1.767 10.784 1.00 79.19 365 GLU A CA 1
ATOM 2854 C C . GLU A 1 365 ? 11.471 1.831 10.821 1.00 79.19 365 GLU A C 1
ATOM 2856 O O . GLU A 1 365 ? 12.082 2.735 10.250 1.00 79.19 365 GLU A O 1
ATOM 2861 N N . GLN A 1 366 ? 12.121 0.874 11.491 1.00 81.25 366 GLN A N 1
ATOM 2862 C CA . GLN A 1 366 ? 13.586 0.804 11.525 1.00 81.25 366 GLN A CA 1
ATOM 2863 C C . GLN A 1 366 ? 14.195 0.597 10.133 1.00 81.25 366 GLN A C 1
ATOM 2865 O O . GLN A 1 366 ? 15.324 1.020 9.891 1.00 81.25 366 GLN A O 1
ATOM 2870 N N . GLN A 1 367 ? 13.448 -0.034 9.227 1.00 81.56 367 GLN A N 1
ATOM 2871 C CA . GLN A 1 367 ? 13.881 -0.346 7.870 1.00 81.56 367 GLN A CA 1
ATOM 2872 C C . GLN A 1 367 ? 13.580 0.769 6.864 1.00 81.56 367 GLN A C 1
ATOM 2874 O O . GLN A 1 367 ? 14.252 0.848 5.837 1.00 81.56 367 GLN A O 1
ATOM 2879 N N . LEU A 1 368 ? 12.647 1.675 7.179 1.00 79.88 368 LEU A N 1
ATOM 2880 C CA . LEU A 1 368 ? 12.336 2.839 6.340 1.00 79.88 368 LEU A CA 1
ATOM 2881 C C . LEU A 1 368 ? 13.547 3.765 6.147 1.00 79.88 368 LEU A C 1
ATOM 2883 O O . LEU A 1 368 ? 13.683 4.420 5.123 1.00 79.88 368 LEU A O 1
ATOM 2887 N N . GLY A 1 369 ? 14.482 3.780 7.102 1.00 73.00 369 GLY A N 1
ATOM 2888 C CA . GLY A 1 369 ? 15.685 4.610 7.036 1.00 73.00 369 GLY A CA 1
ATOM 2889 C C . GLY A 1 369 ? 16.666 4.252 5.910 1.00 73.00 369 GLY A C 1
ATOM 2890 O O . GLY A 1 369 ? 17.534 5.069 5.596 1.00 73.00 369 GLY A O 1
ATOM 2891 N N . ASN A 1 370 ? 16.557 3.065 5.304 1.00 82.06 370 ASN A N 1
ATOM 2892 C CA . ASN A 1 370 ? 17.551 2.520 4.381 1.00 82.06 370 ASN A CA 1
ATOM 2893 C C . ASN A 1 370 ? 16.917 2.046 3.070 1.00 82.06 370 ASN A C 1
ATOM 2895 O O . ASN A 1 370 ? 16.148 1.087 3.045 1.00 82.06 370 ASN A O 1
ATOM 2899 N N . ASP A 1 371 ? 17.348 2.641 1.963 1.00 80.25 371 ASP A N 1
ATOM 2900 C CA . ASP A 1 371 ? 16.834 2.359 0.623 1.00 80.25 371 ASP A CA 1
ATOM 2901 C C . ASP A 1 371 ? 16.925 0.872 0.240 1.00 80.25 371 ASP A C 1
ATOM 2903 O O . ASP A 1 371 ? 15.993 0.328 -0.342 1.00 80.25 371 ASP A O 1
ATOM 2907 N N . ASN A 1 372 ? 17.996 0.162 0.618 1.00 78.44 372 ASN A N 1
ATOM 2908 C CA . ASN A 1 372 ? 18.111 -1.275 0.334 1.00 78.44 372 ASN A CA 1
ATOM 2909 C C . ASN A 1 372 ? 17.089 -2.106 1.120 1.00 78.44 372 ASN A C 1
ATOM 2911 O O . ASN A 1 372 ? 16.635 -3.141 0.634 1.00 78.44 372 ASN A O 1
ATOM 2915 N N . GLN A 1 373 ? 16.749 -1.678 2.336 1.00 83.69 373 GLN A N 1
ATOM 2916 C CA . GLN A 1 373 ? 15.758 -2.355 3.169 1.00 83.69 373 GLN A CA 1
ATOM 2917 C C . GLN A 1 373 ? 14.338 -2.041 2.686 1.00 83.69 373 GLN A C 1
ATOM 2919 O O . GLN A 1 373 ? 13.526 -2.957 2.604 1.00 83.69 373 GLN A O 1
ATOM 2924 N N . LEU A 1 374 ? 14.074 -0.803 2.254 1.00 84.19 374 LEU A N 1
ATOM 2925 C CA . LEU A 1 374 ? 12.834 -0.415 1.573 1.00 84.19 374 LEU A CA 1
ATOM 2926 C C . LEU A 1 374 ? 12.590 -1.249 0.309 1.00 84.19 374 LEU A C 1
ATOM 2928 O O . LEU A 1 374 ? 11.538 -1.870 0.174 1.00 84.19 374 LEU A O 1
ATOM 2932 N N . ILE A 1 375 ? 13.587 -1.330 -0.580 1.00 83.94 375 ILE A N 1
ATOM 2933 C CA . ILE A 1 375 ? 13.538 -2.154 -1.802 1.00 83.94 375 ILE A CA 1
ATOM 2934 C C . ILE A 1 375 ? 13.247 -3.616 -1.441 1.00 83.94 375 ILE A C 1
ATOM 2936 O O . ILE A 1 375 ? 12.372 -4.247 -2.031 1.00 83.94 375 ILE A O 1
ATOM 2940 N N . ALA A 1 376 ? 13.944 -4.144 -0.429 1.00 84.44 376 ALA A N 1
ATOM 2941 C CA . ALA A 1 376 ? 13.768 -5.515 0.026 1.00 84.44 376 ALA A CA 1
ATOM 2942 C C . ALA A 1 376 ? 12.356 -5.786 0.565 1.00 84.44 376 ALA A C 1
ATOM 2944 O O . ALA A 1 376 ? 11.801 -6.837 0.241 1.00 84.44 376 ALA A O 1
ATOM 2945 N N . LEU A 1 377 ? 11.796 -4.881 1.375 1.00 87.12 377 LEU A N 1
ATOM 2946 C CA . LEU A 1 377 ? 10.452 -4.985 1.954 1.00 87.12 377 LEU A CA 1
ATOM 2947 C C . LEU A 1 377 ? 9.351 -4.915 0.897 1.00 87.12 377 LEU A C 1
ATOM 2949 O O . LEU A 1 377 ? 8.383 -5.662 0.995 1.00 87.12 377 LEU A O 1
ATOM 2953 N N . LEU A 1 378 ? 9.533 -4.069 -0.118 1.00 88.44 378 LEU A N 1
ATOM 2954 C CA . LEU A 1 378 ? 8.614 -3.930 -1.249 1.00 88.44 378 LEU A CA 1
ATOM 2955 C C . LEU A 1 378 ? 8.732 -5.066 -2.269 1.00 88.44 378 LEU A C 1
ATOM 2957 O O . LEU A 1 378 ? 8.048 -5.038 -3.287 1.00 88.44 378 LEU A O 1
ATOM 2961 N N . GLY A 1 379 ? 9.627 -6.034 -2.046 1.00 81.56 379 GLY A N 1
ATOM 2962 C CA . GLY A 1 379 ? 9.870 -7.117 -2.998 1.00 81.56 379 GLY A CA 1
ATOM 2963 C C . GLY A 1 379 ? 10.379 -6.631 -4.358 1.00 81.56 379 GLY A C 1
ATOM 2964 O O . GLY A 1 379 ? 10.323 -7.391 -5.317 1.00 81.56 379 GLY A O 1
ATOM 2965 N N . LEU A 1 380 ? 10.871 -5.390 -4.443 1.00 78.88 380 LEU A N 1
ATOM 2966 C CA . LEU A 1 380 ? 11.341 -4.790 -5.687 1.00 78.88 380 LEU A CA 1
ATOM 2967 C C . LEU A 1 380 ? 12.661 -5.437 -6.085 1.00 78.88 380 LEU A C 1
ATOM 2969 O O . LEU A 1 380 ? 13.619 -5.467 -5.301 1.00 78.88 380 LEU A O 1
ATOM 2973 N N . ASN A 1 381 ? 12.723 -5.958 -7.307 1.00 68.19 381 ASN A N 1
ATOM 2974 C CA . ASN A 1 381 ? 13.923 -6.605 -7.793 1.00 68.19 381 ASN A CA 1
ATOM 2975 C C . ASN A 1 381 ? 14.816 -5.600 -8.530 1.00 68.19 381 ASN A C 1
ATOM 2977 O O . ASN A 1 381 ? 14.358 -4.738 -9.279 1.00 68.19 381 ASN A O 1
ATOM 2981 N N . LYS A 1 382 ? 16.137 -5.733 -8.359 1.00 62.44 382 LYS A N 1
ATOM 2982 C CA . LYS A 1 382 ? 17.120 -4.964 -9.146 1.00 62.44 382 LYS A CA 1
ATOM 2983 C C . LYS A 1 382 ? 16.984 -5.226 -10.644 1.00 62.44 382 LYS A C 1
ATOM 2985 O O . LYS A 1 382 ? 17.353 -4.365 -11.435 1.00 62.44 382 LYS A O 1
ATOM 2990 N N . ILE A 1 383 ? 16.464 -6.399 -11.003 1.00 60.50 383 ILE A N 1
ATOM 2991 C CA . ILE A 1 383 ? 16.226 -6.827 -12.380 1.00 60.50 383 ILE A CA 1
ATOM 2992 C C . ILE A 1 383 ? 15.113 -5.992 -13.029 1.00 60.50 383 ILE A C 1
ATOM 2994 O O . ILE A 1 383 ? 15.325 -5.511 -14.133 1.00 60.50 383 ILE A O 1
ATOM 2998 N N . ASP A 1 384 ? 14.017 -5.700 -12.325 1.00 60.25 384 ASP A N 1
ATOM 2999 C CA . ASP A 1 384 ? 12.864 -4.970 -12.886 1.00 60.25 384 ASP A CA 1
ATOM 3000 C C . ASP A 1 384 ? 13.234 -3.528 -13.275 1.00 60.25 384 ASP A C 1
ATOM 3002 O O . ASP A 1 384 ? 12.880 -3.030 -14.341 1.00 60.25 384 ASP A O 1
ATOM 3006 N N . LYS A 1 385 ? 14.056 -2.866 -12.449 1.00 63.84 385 LYS A N 1
ATOM 3007 C CA . LYS A 1 385 ? 14.647 -1.563 -12.794 1.00 63.84 385 LYS A CA 1
ATOM 3008 C C . LYS A 1 385 ? 15.554 -1.655 -14.026 1.00 63.84 385 LYS A C 1
ATOM 3010 O O . LYS A 1 385 ? 15.564 -0.770 -14.877 1.00 63.84 385 LYS A O 1
ATOM 3015 N N . LEU A 1 386 ? 16.344 -2.722 -14.098 1.00 63.59 386 LEU A N 1
ATOM 3016 C CA . LEU A 1 386 ? 17.230 -2.990 -15.224 1.00 63.59 386 LEU A CA 1
ATOM 3017 C C . LEU A 1 386 ? 16.444 -3.209 -16.522 1.00 63.59 386 LEU A C 1
ATOM 3019 O O . LEU A 1 386 ? 16.956 -2.833 -17.570 1.00 63.59 386 LEU A O 1
ATOM 3023 N N . GLU A 1 387 ? 15.234 -3.771 -16.472 1.00 65.06 387 GLU A N 1
ATOM 3024 C CA . GLU A 1 387 ? 14.359 -3.966 -17.639 1.00 65.06 387 GLU A CA 1
ATOM 3025 C C . GLU A 1 387 ? 13.836 -2.633 -18.195 1.00 65.06 387 GLU A C 1
ATOM 3027 O O . GLU A 1 387 ? 13.925 -2.392 -19.402 1.00 65.06 387 GLU A O 1
ATOM 3032 N N . GLU A 1 388 ? 13.394 -1.713 -17.335 1.00 65.94 388 GLU A N 1
ATOM 3033 C CA . GLU A 1 388 ? 12.956 -0.374 -17.758 1.00 65.94 388 GLU A CA 1
ATOM 3034 C C . GLU A 1 388 ? 14.126 0.487 -18.283 1.00 65.94 388 GLU A C 1
ATOM 3036 O O . GLU A 1 388 ? 14.033 1.130 -19.344 1.00 65.94 388 GLU A O 1
ATOM 3041 N N . ASP A 1 389 ? 15.270 0.446 -17.590 1.00 70.25 389 ASP A N 1
ATOM 3042 C CA . ASP A 1 389 ? 16.513 1.085 -18.036 1.00 70.25 389 ASP A CA 1
ATOM 3043 C C . ASP A 1 389 ? 16.994 0.478 -19.370 1.00 70.25 389 ASP A C 1
ATOM 3045 O O . ASP A 1 389 ? 17.501 1.195 -20.242 1.00 70.25 389 ASP A O 1
ATOM 3049 N N . PHE A 1 390 ? 16.813 -0.831 -19.571 1.00 75.88 390 PHE A N 1
ATOM 3050 C CA . PHE A 1 390 ? 17.179 -1.541 -20.797 1.00 75.88 390 PHE A CA 1
ATOM 3051 C C . PHE A 1 390 ? 16.344 -1.079 -21.989 1.00 75.88 390 PHE A C 1
ATOM 3053 O O . PHE A 1 390 ? 16.923 -0.671 -22.997 1.00 75.88 390 PHE A O 1
ATOM 3060 N N . ALA A 1 391 ? 15.017 -1.052 -21.862 1.00 74.12 391 ALA A N 1
ATOM 3061 C CA . ALA A 1 391 ? 14.106 -0.568 -22.900 1.00 74.12 391 ALA A CA 1
ATOM 3062 C C . ALA A 1 391 ? 14.453 0.863 -23.350 1.00 74.12 391 ALA A C 1
ATOM 3064 O O . ALA A 1 391 ? 14.567 1.171 -24.543 1.00 74.12 391 ALA A O 1
ATOM 3065 N N . THR A 1 392 ? 14.701 1.746 -22.380 1.00 79.62 392 THR A N 1
ATOM 3066 C CA . THR A 1 392 ? 15.103 3.136 -22.637 1.00 79.62 392 THR A CA 1
ATOM 3067 C C . THR A 1 392 ? 16.473 3.218 -23.315 1.00 79.62 392 THR A C 1
ATOM 3069 O O . THR A 1 392 ? 16.671 4.009 -24.244 1.00 79.62 392 THR A O 1
ATOM 3072 N N . THR A 1 393 ? 17.418 2.367 -22.912 1.00 82.69 393 THR A N 1
ATOM 3073 C CA . THR A 1 393 ? 18.759 2.320 -23.504 1.00 82.69 393 THR A CA 1
ATOM 3074 C C . THR A 1 393 ? 18.734 1.764 -24.933 1.00 82.69 393 THR A C 1
ATOM 3076 O O . THR A 1 393 ? 19.393 2.330 -25.804 1.00 82.69 393 THR A O 1
ATOM 3079 N N . VAL A 1 394 ? 17.945 0.723 -25.221 1.00 83.50 394 VAL A N 1
ATOM 3080 C CA . VAL A 1 394 ? 17.781 0.163 -26.578 1.00 83.50 394 VAL A CA 1
ATOM 3081 C C . VAL A 1 394 ? 17.167 1.199 -27.523 1.00 83.50 394 VAL A C 1
ATOM 3083 O O . VAL A 1 394 ? 17.693 1.407 -28.618 1.00 83.50 394 VAL A O 1
ATOM 3086 N N . ARG A 1 395 ? 16.137 1.936 -27.083 1.00 84.25 395 ARG A N 1
ATOM 3087 C CA . ARG A 1 395 ? 15.570 3.063 -27.850 1.00 84.25 395 ARG A CA 1
ATOM 3088 C C . ARG A 1 395 ? 16.603 4.159 -28.128 1.00 84.25 395 ARG A C 1
ATOM 3090 O O . ARG A 1 395 ? 16.686 4.664 -29.246 1.00 84.25 395 ARG A O 1
ATOM 3097 N N . SER A 1 396 ? 17.434 4.498 -27.141 1.00 85.25 396 SER A N 1
ATOM 3098 C CA . SER A 1 396 ? 18.534 5.459 -27.314 1.00 85.25 396 SER A CA 1
ATOM 3099 C C . SER A 1 396 ? 19.583 4.969 -28.323 1.00 85.25 396 SER A C 1
ATOM 3101 O O . SER A 1 396 ? 20.008 5.733 -29.190 1.00 85.25 396 SER A O 1
ATOM 3103 N N . MET A 1 397 ? 19.957 3.685 -28.276 1.00 85.62 397 MET A N 1
ATOM 3104 C CA . MET A 1 397 ? 20.856 3.073 -29.262 1.00 85.62 397 MET A CA 1
ATOM 3105 C C . MET A 1 397 ? 20.275 3.127 -30.680 1.00 85.62 397 MET A C 1
ATOM 3107 O O . MET A 1 397 ? 20.992 3.493 -31.610 1.00 85.62 397 MET A O 1
ATOM 3111 N N . GLN A 1 398 ? 18.985 2.815 -30.850 1.00 87.19 398 GLN A N 1
ATOM 3112 C CA . GLN A 1 398 ? 18.288 2.912 -32.138 1.00 87.19 398 GLN A CA 1
ATOM 3113 C C . GLN A 1 398 ? 18.306 4.336 -32.694 1.00 87.19 398 GLN A C 1
ATOM 3115 O O . GLN A 1 398 ? 18.662 4.527 -33.855 1.00 87.19 398 GLN A O 1
ATOM 3120 N N . ALA A 1 399 ? 17.995 5.334 -31.864 1.00 86.88 399 ALA A N 1
ATOM 3121 C CA . ALA A 1 399 ? 18.017 6.733 -32.278 1.00 86.88 399 ALA A CA 1
ATOM 3122 C C . ALA A 1 399 ? 19.426 7.183 -32.705 1.00 86.88 399 ALA A C 1
ATOM 3124 O O . ALA A 1 399 ? 19.591 7.763 -33.778 1.00 86.88 399 ALA A O 1
ATOM 3125 N N . LYS A 1 400 ? 20.459 6.864 -31.909 1.00 86.50 400 LYS A N 1
ATOM 3126 C CA . LYS A 1 400 ? 21.860 7.176 -32.247 1.00 86.50 400 LYS A CA 1
ATOM 3127 C C . LYS A 1 400 ? 22.296 6.493 -33.546 1.00 86.50 400 LYS A C 1
ATOM 3129 O O . LYS A 1 400 ? 22.911 7.136 -34.396 1.00 86.50 400 LYS A O 1
ATOM 3134 N N . TRP A 1 401 ? 21.955 5.213 -33.716 1.00 90.62 401 TRP A N 1
ATOM 3135 C CA . TRP A 1 401 ? 22.256 4.464 -34.936 1.00 90.62 401 TRP A CA 1
ATOM 3136 C C . TRP A 1 401 ? 21.570 5.077 -36.158 1.00 90.62 401 TRP A C 1
ATOM 3138 O O . TRP A 1 401 ? 22.207 5.253 -37.194 1.00 90.62 401 TRP A O 1
ATOM 3148 N N . GLN A 1 402 ? 20.299 5.457 -36.033 1.00 88.88 402 GLN A N 1
ATOM 3149 C CA . GLN A 1 402 ? 19.546 6.059 -37.125 1.00 88.88 402 GLN A CA 1
ATOM 3150 C C . GLN A 1 402 ? 20.158 7.391 -37.580 1.00 88.88 402 GLN A C 1
ATOM 3152 O O . GLN A 1 402 ? 20.353 7.578 -38.780 1.00 88.88 402 GLN A O 1
ATOM 3157 N N . VAL A 1 403 ? 20.541 8.265 -36.643 1.00 88.75 403 VAL A N 1
ATOM 3158 C CA . VAL A 1 403 ? 21.228 9.531 -36.957 1.00 88.75 403 VAL A CA 1
ATOM 3159 C C . VAL A 1 403 ? 22.548 9.275 -37.689 1.00 88.75 403 VAL A C 1
ATOM 3161 O O . VAL A 1 403 ? 22.822 9.905 -38.711 1.00 88.75 403 VAL A O 1
ATOM 3164 N N . CYS A 1 404 ? 23.351 8.315 -37.217 1.00 87.50 404 CYS A N 1
ATOM 3165 C CA . CYS A 1 404 ? 24.610 7.959 -37.876 1.00 87.50 404 CYS A CA 1
ATOM 3166 C C . CYS A 1 404 ? 24.372 7.403 -39.285 1.00 87.50 404 CYS A C 1
ATOM 3168 O O . CYS A 1 404 ? 25.061 7.789 -40.226 1.00 87.50 404 CYS A O 1
ATOM 3170 N N . ARG A 1 405 ? 23.374 6.529 -39.455 1.00 88.19 405 ARG A N 1
ATOM 3171 C CA . ARG A 1 405 ? 23.013 5.959 -40.758 1.00 88.19 405 ARG A CA 1
ATOM 3172 C C . ARG A 1 405 ? 22.613 7.042 -41.754 1.00 88.19 405 ARG A C 1
ATOM 3174 O O . ARG A 1 405 ? 23.061 7.014 -42.897 1.00 88.19 405 ARG A O 1
ATOM 3181 N N . GLU A 1 406 ? 21.763 7.973 -41.337 1.00 89.12 406 GLU A N 1
ATOM 3182 C CA . GLU A 1 406 ? 21.317 9.083 -42.181 1.00 89.12 406 GLU A CA 1
ATOM 3183 C C . GLU A 1 406 ? 22.499 9.971 -42.590 1.00 89.12 406 GLU A C 1
ATOM 3185 O O . GLU A 1 406 ? 22.647 10.277 -43.773 1.00 89.12 406 GLU A O 1
ATOM 3190 N N . ALA A 1 407 ? 23.403 10.290 -41.658 1.00 87.56 407 ALA A N 1
ATOM 3191 C CA . ALA A 1 407 ? 24.626 11.031 -41.961 1.00 87.56 407 ALA A CA 1
ATOM 3192 C C . ALA A 1 407 ? 25.521 10.292 -42.975 1.00 87.56 407 ALA A C 1
ATOM 3194 O O . ALA A 1 407 ? 25.992 10.895 -43.940 1.00 87.56 407 ALA A O 1
ATOM 3195 N N . VAL A 1 408 ? 25.706 8.978 -42.813 1.00 87.38 408 VAL A N 1
ATOM 3196 C CA . VAL A 1 408 ? 26.491 8.143 -43.738 1.00 87.38 408 VAL A CA 1
ATOM 3197 C C . VAL A 1 408 ? 25.895 8.145 -45.143 1.00 87.38 408 VAL A C 1
ATOM 3199 O O . VAL A 1 408 ? 26.641 8.302 -46.108 1.00 87.38 408 VAL A O 1
ATOM 3202 N N . LEU A 1 409 ? 24.571 8.011 -45.276 1.00 87.19 409 LEU A N 1
ATOM 3203 C CA . LEU A 1 409 ? 23.896 8.054 -46.578 1.00 87.19 409 LEU A CA 1
ATOM 3204 C C . LEU A 1 409 ? 24.070 9.415 -47.260 1.00 87.19 409 LEU A C 1
ATOM 3206 O O . LEU A 1 409 ? 24.397 9.463 -48.443 1.00 87.19 409 LEU A O 1
ATOM 3210 N N . VAL A 1 410 ? 23.946 10.514 -46.512 1.00 86.69 410 VAL A N 1
ATOM 3211 C CA . VAL A 1 410 ? 24.176 11.869 -47.037 1.00 86.69 410 VAL A CA 1
ATOM 3212 C C . VAL A 1 410 ? 25.627 12.048 -47.494 1.00 86.69 410 VAL A C 1
ATOM 3214 O O . VAL A 1 410 ? 25.873 12.521 -48.606 1.00 86.69 410 VAL A O 1
ATOM 3217 N N . HIS A 1 411 ? 26.602 11.645 -46.672 1.00 83.88 411 HIS A N 1
ATOM 3218 C CA . HIS A 1 411 ? 28.022 11.713 -47.033 1.00 83.88 411 HIS A CA 1
ATOM 3219 C C . HIS A 1 411 ? 28.345 10.851 -48.257 1.00 83.88 411 HIS A C 1
ATOM 3221 O O . HIS A 1 411 ? 29.136 11.255 -49.115 1.00 83.88 411 HIS A O 1
ATOM 3227 N N . TRP A 1 412 ? 27.710 9.687 -48.360 1.00 85.19 412 TRP A N 1
ATOM 3228 C CA . TRP A 1 412 ? 27.839 8.780 -49.488 1.00 85.19 412 TRP A CA 1
ATOM 3229 C C . TRP A 1 412 ? 27.283 9.367 -50.787 1.00 85.19 412 TRP A C 1
ATOM 3231 O O . TRP A 1 412 ? 28.002 9.429 -51.787 1.00 85.19 412 TRP A O 1
ATOM 3241 N N . GLU A 1 413 ? 26.042 9.852 -50.782 1.00 85.12 413 GLU A N 1
ATOM 3242 C CA . GLU A 1 413 ? 25.401 10.436 -51.964 1.00 85.12 413 GLU A CA 1
ATOM 3243 C C . GLU A 1 413 ? 26.143 11.678 -52.471 1.00 85.12 413 GLU A C 1
ATOM 3245 O O . GLU A 1 413 ? 26.376 11.821 -53.677 1.00 85.12 413 GLU A O 1
ATOM 3250 N N . ASP A 1 414 ? 26.580 12.553 -51.561 1.00 83.44 414 ASP A N 1
ATOM 3251 C CA . ASP A 1 414 ? 27.367 13.740 -51.902 1.00 83.44 414 ASP A CA 1
ATOM 3252 C C . ASP A 1 414 ? 28.717 13.360 -52.532 1.00 83.44 414 ASP A C 1
ATOM 3254 O O . ASP A 1 414 ? 29.122 13.914 -53.560 1.00 83.44 414 ASP A O 1
ATOM 3258 N N . THR A 1 415 ? 29.386 12.347 -51.978 1.00 80.44 415 THR A N 1
ATOM 3259 C CA . THR A 1 415 ? 30.650 11.814 -52.506 1.00 80.44 415 THR A CA 1
ATOM 3260 C C . THR A 1 415 ? 30.481 11.236 -53.904 1.00 80.44 415 THR A C 1
ATOM 3262 O O . THR A 1 415 ? 31.213 11.611 -54.828 1.00 80.44 415 THR A O 1
ATOM 3265 N N . LYS A 1 416 ? 29.482 10.368 -54.082 1.00 82.62 416 LYS A N 1
ATOM 3266 C CA . LYS A 1 416 ? 29.144 9.750 -55.365 1.00 82.62 416 LYS A CA 1
ATOM 3267 C C . LYS A 1 416 ? 28.842 10.818 -56.419 1.00 82.62 416 LYS A C 1
ATOM 3269 O O . LYS A 1 416 ? 29.380 10.764 -57.523 1.00 82.62 416 LYS A O 1
ATOM 3274 N N . SER A 1 417 ? 28.070 11.846 -56.056 1.00 83.31 417 SER A N 1
ATOM 3275 C CA . SER A 1 417 ? 27.752 12.990 -56.922 1.00 83.31 417 SER A CA 1
ATOM 3276 C C . SER A 1 417 ? 28.991 13.804 -57.309 1.00 83.31 417 SER A C 1
ATOM 3278 O O . SER A 1 417 ? 29.193 14.112 -58.485 1.00 83.31 417 SER A O 1
ATOM 3280 N N . LYS A 1 418 ? 29.861 14.141 -56.347 1.00 80.00 418 LYS A N 1
ATOM 3281 C CA . LYS A 1 418 ? 31.099 14.904 -56.590 1.00 80.00 418 LYS A CA 1
ATOM 3282 C C . LYS A 1 418 ? 32.071 14.166 -57.504 1.00 80.00 418 LYS A C 1
ATOM 3284 O O . LYS A 1 418 ? 32.683 14.797 -58.367 1.00 80.00 418 LYS A O 1
ATOM 3289 N N . ILE A 1 419 ? 32.216 12.857 -57.314 1.00 78.00 419 ILE A N 1
ATOM 3290 C CA . ILE A 1 419 ? 33.123 12.035 -58.114 1.00 78.00 419 ILE A CA 1
ATOM 3291 C C . ILE A 1 419 ? 32.554 11.844 -59.518 1.00 78.00 419 ILE A C 1
ATOM 3293 O O . ILE A 1 419 ? 33.261 12.170 -60.465 1.00 78.00 419 ILE A O 1
ATOM 3297 N N . ASN A 1 420 ? 31.275 11.477 -59.661 1.00 81.56 420 ASN A N 1
ATOM 3298 C CA . ASN A 1 420 ? 30.635 11.307 -60.972 1.00 81.56 420 ASN A CA 1
ATOM 3299 C C . ASN A 1 420 ? 30.615 12.601 -61.815 1.00 81.56 420 ASN A C 1
ATOM 3301 O O . ASN A 1 420 ? 30.635 12.543 -63.040 1.00 81.56 420 ASN A O 1
ATOM 3305 N N . LYS A 1 421 ? 30.614 13.786 -61.183 1.00 79.31 421 LYS A N 1
ATOM 3306 C CA . LYS A 1 421 ? 30.743 15.081 -61.884 1.00 79.31 421 LYS A CA 1
ATOM 3307 C C . LYS A 1 421 ? 32.137 15.336 -62.463 1.00 79.31 421 LYS A C 1
ATOM 3309 O O . LYS A 1 421 ? 32.256 16.088 -63.426 1.00 79.31 421 LYS A O 1
ATOM 3314 N N . LYS A 1 422 ? 33.190 14.797 -61.840 1.00 75.69 422 LYS A N 1
ATOM 3315 C CA . LYS A 1 422 ? 34.591 15.001 -62.256 1.00 75.69 422 LYS A CA 1
ATOM 3316 C C . LYS A 1 422 ? 35.123 13.854 -63.112 1.00 75.69 422 LYS A C 1
ATOM 3318 O O . LYS A 1 422 ? 35.949 14.086 -63.988 1.00 75.69 422 LYS A O 1
ATOM 3323 N N . TYR A 1 423 ? 34.664 12.643 -62.835 1.00 73.50 423 TYR A N 1
ATOM 3324 C CA . TYR A 1 423 ? 35.077 11.408 -63.474 1.00 73.50 423 TYR A CA 1
ATOM 3325 C C . TYR A 1 423 ? 33.821 10.608 -63.773 1.00 73.50 423 TYR A C 1
ATOM 3327 O O . TYR A 1 423 ? 33.088 10.250 -62.856 1.00 73.50 423 TYR A O 1
ATOM 3335 N N . ASP A 1 424 ? 33.575 10.320 -65.044 1.00 74.06 424 ASP A N 1
ATOM 3336 C CA . ASP A 1 424 ? 32.524 9.384 -65.420 1.00 74.06 424 ASP A CA 1
ATOM 3337 C C . ASP A 1 424 ? 32.991 7.964 -65.054 1.00 74.06 424 ASP A C 1
ATOM 3339 O O . ASP A 1 424 ? 33.681 7.290 -65.819 1.00 74.06 424 ASP A O 1
ATOM 3343 N N . VAL A 1 425 ? 32.706 7.562 -63.810 1.00 73.94 425 VAL A N 1
ATOM 3344 C CA . VAL A 1 425 ? 33.158 6.294 -63.216 1.00 73.94 425 VAL A CA 1
ATOM 3345 C C . VAL A 1 425 ? 32.679 5.105 -64.044 1.00 73.94 425 VAL A C 1
ATOM 3347 O O . VAL A 1 425 ? 33.430 4.146 -64.216 1.00 73.94 425 VAL A O 1
ATOM 3350 N N . GLU A 1 426 ? 31.469 5.185 -64.597 1.00 72.88 426 GLU A N 1
ATOM 3351 C CA . GLU A 1 426 ? 30.888 4.128 -65.425 1.00 72.88 426 GLU A CA 1
ATOM 3352 C C . GLU A 1 426 ? 31.559 4.069 -66.803 1.00 72.88 426 GLU A C 1
ATOM 3354 O O . GLU A 1 426 ? 31.914 2.981 -67.259 1.00 72.88 426 GLU A O 1
ATOM 3359 N N . ALA A 1 427 ? 31.848 5.216 -67.432 1.00 69.62 427 ALA A N 1
ATOM 3360 C CA . ALA A 1 427 ? 32.608 5.249 -68.688 1.00 69.62 427 ALA A CA 1
ATOM 3361 C C . ALA A 1 427 ? 34.063 4.766 -68.537 1.00 69.62 427 ALA A C 1
ATOM 3363 O O . ALA A 1 427 ? 34.663 4.298 -69.505 1.00 69.62 427 ALA A O 1
ATOM 3364 N N . LEU A 1 428 ? 34.627 4.842 -67.327 1.00 73.94 428 LEU A N 1
ATOM 3365 C CA . LEU A 1 428 ? 35.945 4.294 -66.984 1.00 73.94 428 LEU A CA 1
ATOM 3366 C C . LEU A 1 428 ? 35.898 2.810 -66.565 1.00 73.94 428 LEU A C 1
ATOM 3368 O O . LEU A 1 428 ? 36.928 2.252 -66.185 1.00 73.94 428 LEU A O 1
ATOM 3372 N N . GLY A 1 429 ? 34.729 2.161 -66.639 1.00 70.88 429 GLY A N 1
ATOM 3373 C CA . GLY A 1 429 ? 34.539 0.747 -66.300 1.00 70.88 429 GLY A CA 1
ATOM 3374 C C . GLY A 1 429 ? 34.503 0.443 -64.796 1.00 70.88 429 GLY A C 1
ATOM 3375 O O . GLY A 1 429 ? 34.617 -0.719 -64.406 1.00 70.88 429 GLY A O 1
ATOM 3376 N N . GLY A 1 430 ? 34.373 1.464 -63.944 1.00 76.12 430 GLY A N 1
ATOM 3377 C CA . GLY A 1 430 ? 34.264 1.336 -62.490 1.00 76.12 430 GLY A CA 1
ATOM 3378 C C . GLY A 1 430 ? 32.822 1.154 -62.004 1.00 76.12 430 GLY A C 1
ATOM 3379 O O . GLY A 1 430 ? 31.865 1.429 -62.723 1.00 76.12 430 GLY A O 1
ATOM 3380 N N . THR A 1 431 ? 32.653 0.705 -60.753 1.00 80.75 431 THR A N 1
ATOM 3381 C CA . THR A 1 431 ? 31.328 0.557 -60.120 1.00 80.75 431 THR A CA 1
ATOM 3382 C C . THR A 1 431 ? 31.364 0.959 -58.646 1.00 80.75 431 THR A C 1
ATOM 3384 O O . THR A 1 431 ? 32.373 0.767 -57.969 1.00 80.75 431 THR A O 1
ATOM 3387 N N . TRP A 1 432 ? 30.234 1.448 -58.131 1.00 80.88 432 TRP A N 1
ATOM 3388 C CA . TRP A 1 432 ? 30.050 1.794 -56.714 1.00 80.88 432 TRP A CA 1
ATOM 3389 C C . TRP A 1 432 ? 29.545 0.634 -55.843 1.00 80.88 432 TRP A C 1
ATOM 3391 O O . TRP A 1 432 ? 29.417 0.770 -54.626 1.00 80.88 432 TRP A O 1
ATOM 3401 N N . LYS A 1 433 ? 29.301 -0.522 -56.467 1.00 84.56 433 LYS A N 1
ATOM 3402 C CA . LYS A 1 433 ? 28.580 -1.654 -55.884 1.00 84.56 433 LYS A CA 1
ATOM 3403 C C . LYS A 1 433 ? 29.175 -2.133 -54.558 1.00 84.56 433 LYS A C 1
ATOM 3405 O O . LYS A 1 433 ? 28.433 -2.394 -53.623 1.00 84.56 433 LYS A O 1
ATOM 3410 N N . SER A 1 434 ? 30.503 -2.192 -54.455 1.00 80.38 434 SER A N 1
ATOM 3411 C CA . SER A 1 434 ? 31.185 -2.666 -53.246 1.00 80.38 434 SER A CA 1
ATOM 3412 C C . SER A 1 434 ? 30.920 -1.785 -52.022 1.00 80.38 434 SER A C 1
ATOM 3414 O O . SER A 1 434 ? 30.841 -2.298 -50.913 1.00 80.38 434 SER A O 1
ATOM 3416 N N . VAL A 1 435 ? 30.779 -0.467 -52.200 1.00 80.12 435 VAL A N 1
ATOM 3417 C CA . VAL A 1 435 ? 30.508 0.465 -51.091 1.00 80.12 435 VAL A CA 1
ATOM 3418 C C . VAL A 1 435 ? 29.035 0.400 -50.692 1.00 80.12 435 VAL A C 1
ATOM 3420 O O . VAL A 1 435 ? 28.735 0.307 -49.502 1.00 80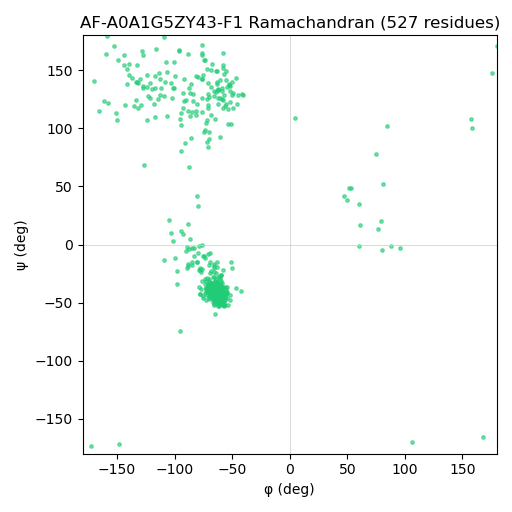.12 435 VAL A O 1
ATOM 3423 N N . ASP A 1 436 ? 28.134 0.354 -51.679 1.00 85.19 436 ASP A N 1
ATOM 3424 C CA . ASP A 1 436 ? 26.695 0.160 -51.459 1.00 85.19 436 ASP A CA 1
ATOM 3425 C C . ASP A 1 436 ? 26.426 -1.157 -50.693 1.00 85.19 436 ASP A C 1
ATOM 3427 O O . ASP A 1 436 ? 25.678 -1.172 -49.714 1.00 85.19 436 ASP A O 1
ATOM 3431 N N . GLU A 1 437 ? 27.096 -2.253 -51.075 1.00 86.81 437 GLU A N 1
ATOM 3432 C CA . GLU A 1 437 ? 26.998 -3.558 -50.404 1.00 86.81 437 GLU A CA 1
ATOM 3433 C C . GLU A 1 437 ? 27.513 -3.516 -48.951 1.00 86.81 437 GLU A C 1
ATOM 3435 O O . GLU A 1 437 ? 26.907 -4.136 -48.075 1.00 86.81 437 GLU A O 1
ATOM 3440 N N . ILE A 1 438 ? 28.593 -2.774 -48.660 1.00 85.94 438 ILE A N 1
ATOM 3441 C CA . ILE A 1 438 ? 29.113 -2.621 -47.288 1.00 85.94 438 ILE A CA 1
ATOM 3442 C C . ILE A 1 438 ? 28.121 -1.848 -46.415 1.00 85.94 438 ILE A C 1
ATOM 3444 O O . ILE A 1 438 ? 27.793 -2.314 -45.323 1.00 85.94 438 ILE A O 1
ATOM 3448 N N . ILE A 1 439 ? 27.624 -0.698 -46.884 1.00 85.56 439 ILE A N 1
ATOM 3449 C CA . ILE A 1 439 ? 26.675 0.134 -46.125 1.00 85.56 439 ILE A CA 1
ATOM 3450 C C . ILE A 1 439 ? 25.397 -0.660 -45.827 1.00 85.56 439 ILE A C 1
ATOM 3452 O O . ILE A 1 439 ? 24.924 -0.659 -44.689 1.00 85.56 439 ILE A O 1
ATOM 3456 N N . LEU A 1 440 ? 24.877 -1.389 -46.820 1.00 87.94 440 LEU A N 1
ATOM 3457 C CA . LEU A 1 440 ? 23.680 -2.213 -46.666 1.00 87.94 440 LEU A CA 1
ATOM 3458 C C . LEU A 1 440 ? 23.900 -3.365 -45.676 1.00 87.94 440 LEU A C 1
ATOM 3460 O O . LEU A 1 440 ? 23.126 -3.512 -44.734 1.00 87.94 440 LEU A O 1
ATOM 3464 N N . LYS A 1 441 ? 24.999 -4.123 -45.815 1.00 87.94 441 LYS A N 1
ATOM 3465 C CA . LYS A 1 441 ? 25.339 -5.228 -44.900 1.00 87.94 441 LYS A CA 1
ATOM 3466 C C . LYS A 1 441 ? 25.459 -4.750 -43.450 1.00 87.94 441 LYS A C 1
ATOM 3468 O O . LYS A 1 441 ? 24.976 -5.423 -42.541 1.00 87.94 441 LYS A O 1
ATOM 3473 N N . VAL A 1 442 ? 26.110 -3.607 -43.231 1.00 87.56 442 VAL A N 1
ATOM 3474 C CA . VAL A 1 442 ? 26.277 -3.015 -41.898 1.00 87.56 442 VAL A CA 1
ATOM 3475 C C . VAL A 1 442 ? 24.929 -2.578 -41.328 1.00 87.56 442 VAL A C 1
ATOM 3477 O O . VAL A 1 442 ? 24.620 -2.908 -40.183 1.00 87.56 442 VAL A O 1
ATOM 3480 N N . ASN A 1 443 ? 24.113 -1.886 -42.127 1.00 87.50 443 ASN A N 1
ATOM 3481 C CA . ASN A 1 443 ? 22.787 -1.452 -41.707 1.00 87.50 443 ASN A CA 1
ATOM 3482 C C . ASN A 1 443 ? 21.891 -2.620 -41.313 1.00 87.50 443 ASN A C 1
ATOM 3484 O O . ASN A 1 443 ? 21.343 -2.612 -40.214 1.00 87.50 443 ASN A O 1
ATOM 3488 N N . ASP A 1 444 ? 21.789 -3.636 -42.163 1.00 88.75 444 ASP A N 1
ATOM 3489 C CA . ASP A 1 444 ? 20.922 -4.779 -41.902 1.00 88.75 444 ASP A CA 1
ATOM 3490 C C . ASP A 1 444 ? 21.378 -5.528 -40.649 1.00 88.75 444 ASP A C 1
ATOM 3492 O O . ASP A 1 444 ? 20.562 -5.880 -39.799 1.00 88.75 444 ASP A O 1
ATOM 3496 N N . ALA A 1 445 ? 22.688 -5.720 -40.474 1.00 88.00 445 ALA A N 1
ATOM 3497 C CA . ALA A 1 445 ? 23.217 -6.411 -39.307 1.00 88.00 445 ALA A CA 1
ATOM 3498 C C . ALA A 1 445 ? 22.935 -5.655 -37.995 1.00 88.00 445 ALA A C 1
ATOM 3500 O O . ALA A 1 445 ? 22.451 -6.267 -37.043 1.00 88.00 445 ALA A O 1
ATOM 3501 N N . VAL A 1 446 ? 23.186 -4.341 -37.941 1.00 86.06 446 VAL A N 1
ATOM 3502 C CA . VAL A 1 446 ? 22.968 -3.531 -36.727 1.00 86.06 446 VAL A CA 1
ATOM 3503 C C . VAL A 1 446 ? 21.476 -3.358 -36.436 1.00 86.06 446 VAL A C 1
ATOM 3505 O O . VAL A 1 446 ? 21.047 -3.566 -35.300 1.00 86.06 446 VAL A O 1
ATOM 3508 N N . SER A 1 447 ? 20.665 -3.049 -37.451 1.00 87.00 447 SER A N 1
ATOM 3509 C CA . SER A 1 447 ? 19.216 -2.902 -37.291 1.00 87.00 447 SER A CA 1
ATOM 3510 C C . SER A 1 447 ? 18.553 -4.206 -36.848 1.00 87.00 447 SER A C 1
ATOM 3512 O O . SER A 1 447 ? 17.752 -4.173 -35.919 1.00 87.00 447 SER A O 1
ATOM 3514 N N . ASN A 1 448 ? 18.943 -5.359 -37.404 1.00 87.31 448 ASN A N 1
ATOM 3515 C CA . ASN A 1 448 ? 18.411 -6.654 -36.972 1.00 87.31 448 ASN A CA 1
ATOM 3516 C C . ASN A 1 448 ? 18.739 -6.961 -35.503 1.00 87.31 448 ASN A C 1
ATOM 3518 O O . ASN A 1 448 ? 17.894 -7.504 -34.794 1.00 87.31 448 ASN A O 1
ATOM 3522 N N . GLN A 1 449 ? 19.937 -6.604 -35.019 1.00 84.94 449 GLN A N 1
ATOM 3523 C CA . GLN A 1 449 ? 20.269 -6.784 -33.601 1.00 84.94 449 GLN A CA 1
ATOM 3524 C C . GLN A 1 449 ? 19.443 -5.868 -32.696 1.00 84.94 449 GLN A C 1
ATOM 3526 O O . GLN A 1 449 ? 18.925 -6.322 -31.679 1.00 84.94 449 GLN A O 1
ATOM 3531 N N . LEU A 1 450 ? 19.282 -4.598 -33.067 1.00 85.19 450 LEU A N 1
ATOM 3532 C CA . LEU A 1 450 ? 18.485 -3.653 -32.286 1.00 85.19 450 LEU A CA 1
ATOM 3533 C C . LEU A 1 450 ? 16.992 -4.013 -32.279 1.00 85.19 450 LEU A C 1
ATOM 3535 O O . LEU A 1 450 ? 16.335 -3.813 -31.261 1.00 85.19 450 LEU A O 1
ATOM 3539 N N . SER A 1 451 ? 16.463 -4.576 -33.368 1.00 84.44 451 SER A N 1
ATOM 3540 C CA . SER A 1 451 ? 15.103 -5.127 -33.414 1.00 84.44 451 SER A CA 1
ATOM 3541 C C . SER A 1 451 ? 14.964 -6.372 -32.537 1.00 84.44 451 SER A C 1
ATOM 3543 O O . SER A 1 451 ? 14.029 -6.450 -31.747 1.00 84.44 451 SER A O 1
ATOM 3545 N N . ALA A 1 452 ? 15.925 -7.301 -32.592 1.00 83.00 452 ALA A N 1
ATOM 3546 C CA . ALA A 1 452 ? 15.913 -8.504 -31.758 1.00 83.00 452 ALA A CA 1
ATOM 3547 C C . ALA A 1 452 ? 15.996 -8.192 -30.251 1.00 83.00 452 ALA A C 1
ATOM 3549 O O . ALA A 1 452 ? 15.421 -8.918 -29.442 1.00 83.00 452 ALA A O 1
ATOM 3550 N N . LEU A 1 453 ? 16.694 -7.116 -29.869 1.00 80.88 453 LEU A N 1
ATOM 3551 C CA . LEU A 1 453 ? 16.731 -6.624 -28.486 1.00 80.88 453 LEU A CA 1
ATOM 3552 C C . LEU A 1 453 ? 15.385 -6.025 -28.050 1.00 80.88 453 LEU A C 1
ATOM 3554 O O . LEU A 1 453 ? 15.021 -6.159 -26.888 1.00 80.88 453 LEU A O 1
ATOM 3558 N N . ASN A 1 454 ? 14.647 -5.405 -28.973 1.00 76.06 454 ASN A N 1
ATOM 3559 C CA . ASN A 1 454 ? 13.350 -4.782 -28.706 1.00 76.06 454 ASN A CA 1
ATOM 3560 C C . ASN A 1 454 ? 12.202 -5.806 -28.632 1.00 76.06 454 ASN A C 1
ATOM 3562 O O . ASN A 1 454 ? 11.306 -5.679 -27.813 1.00 76.06 454 ASN A O 1
ATOM 3566 N N . GLU A 1 455 ? 12.231 -6.857 -29.456 1.00 72.62 455 GLU A N 1
ATOM 3567 C CA . GLU A 1 455 ? 11.208 -7.920 -29.451 1.00 72.62 455 GLU A CA 1
ATOM 3568 C C . GLU A 1 455 ? 11.257 -8.819 -28.204 1.00 72.62 455 GLU A C 1
ATOM 3570 O O . GLU A 1 455 ? 10.293 -9.523 -27.908 1.00 72.62 455 GLU A O 1
ATOM 3575 N N . GLN A 1 456 ? 12.371 -8.814 -27.466 1.00 64.75 456 GLN A N 1
ATOM 3576 C CA . GLN A 1 456 ? 12.573 -9.634 -26.266 1.00 64.75 456 GLN A CA 1
ATOM 3577 C C . GLN A 1 456 ? 12.485 -8.835 -24.958 1.00 64.75 456 GLN A C 1
ATOM 3579 O O . GLN A 1 456 ? 12.963 -9.311 -23.931 1.00 64.75 456 GLN A O 1
ATOM 3584 N N . GLU A 1 457 ? 11.837 -7.664 -24.983 1.00 55.16 457 GLU A N 1
ATOM 3585 C CA . GLU A 1 457 ? 11.630 -6.755 -23.837 1.00 55.16 457 GLU A CA 1
ATOM 3586 C C . GLU A 1 457 ? 11.065 -7.445 -22.575 1.00 55.16 457 GLU A C 1
ATOM 3588 O O . GLU A 1 457 ? 11.242 -6.933 -21.479 1.00 55.16 457 GLU A O 1
ATOM 3593 N N . ALA A 1 458 ? 10.433 -8.617 -22.709 1.00 49.19 458 ALA A N 1
ATOM 3594 C CA . ALA A 1 458 ? 9.821 -9.346 -21.598 1.00 49.19 458 ALA A CA 1
ATOM 3595 C C . ALA A 1 458 ? 10.794 -10.182 -20.738 1.00 49.19 458 ALA A C 1
ATOM 3597 O O . ALA A 1 458 ? 10.394 -10.624 -19.667 1.00 49.19 458 ALA A O 1
ATOM 3598 N N . GLU A 1 459 ? 12.029 -10.450 -21.188 1.00 58.22 459 GLU A N 1
ATOM 3599 C CA . GLU A 1 459 ? 13.026 -11.190 -20.393 1.00 58.22 459 GLU A CA 1
ATOM 3600 C C . GLU A 1 459 ? 14.462 -10.762 -20.761 1.00 58.22 459 GLU A C 1
ATOM 3602 O O . GLU A 1 459 ? 14.957 -11.076 -21.850 1.00 58.22 459 GLU A O 1
ATOM 3607 N N . LEU A 1 460 ? 15.184 -10.118 -19.833 1.00 63.69 460 LEU A N 1
ATOM 3608 C CA . LEU A 1 460 ? 16.606 -9.765 -19.992 1.00 63.69 460 LEU A CA 1
ATOM 3609 C C . LEU A 1 460 ? 17.500 -11.008 -20.196 1.00 63.69 460 LEU A C 1
ATOM 3611 O O . LEU A 1 460 ? 18.014 -11.619 -19.257 1.00 63.69 460 LEU A O 1
ATOM 3615 N N . LYS A 1 461 ? 17.751 -11.383 -21.456 1.00 68.06 461 LYS A N 1
ATOM 3616 C CA . LYS A 1 461 ? 18.592 -12.536 -21.820 1.00 68.06 461 LYS A CA 1
ATOM 3617 C C . LYS A 1 461 ? 20.036 -12.120 -22.091 1.00 68.06 461 LYS A C 1
ATOM 3619 O O . LYS A 1 461 ? 20.378 -11.693 -23.193 1.00 68.06 461 LYS A O 1
ATOM 3624 N N . VAL A 1 462 ? 20.924 -12.378 -21.125 1.00 71.12 462 VAL A N 1
ATOM 3625 C CA . VAL A 1 462 ? 22.392 -12.177 -21.226 1.00 71.12 462 VAL A CA 1
ATOM 3626 C C . VAL A 1 462 ? 22.975 -12.728 -22.539 1.00 71.12 462 VAL A C 1
ATOM 3628 O O . VAL A 1 462 ? 23.847 -12.111 -23.150 1.00 71.12 462 VAL A O 1
ATOM 3631 N N . GLY A 1 463 ? 22.463 -13.867 -23.019 1.00 75.94 463 GLY A N 1
ATOM 3632 C CA . GLY A 1 463 ? 22.905 -14.480 -24.274 1.00 75.94 463 GLY A CA 1
ATOM 3633 C C . GLY A 1 463 ? 22.588 -13.667 -25.537 1.00 75.94 463 GLY A C 1
ATOM 3634 O O . GLY A 1 463 ? 23.316 -13.780 -26.518 1.00 75.94 463 GLY A O 1
ATOM 3635 N N . VAL A 1 464 ? 21.537 -12.843 -25.539 1.00 76.44 464 VAL A N 1
ATOM 3636 C CA . VAL A 1 464 ? 21.188 -11.965 -26.673 1.00 76.44 464 VAL A CA 1
ATOM 3637 C C . VAL A 1 464 ? 22.143 -10.779 -26.724 1.00 76.44 464 VAL A C 1
ATOM 3639 O O . VAL A 1 464 ? 22.711 -10.501 -27.775 1.00 76.44 464 VAL A O 1
ATOM 3642 N N . ILE A 1 465 ? 22.390 -10.149 -25.573 1.00 82.44 465 ILE A N 1
ATOM 3643 C CA . ILE A 1 465 ? 23.322 -9.022 -25.444 1.00 82.44 465 ILE A CA 1
ATOM 3644 C C . ILE A 1 465 ? 24.733 -9.453 -25.863 1.00 82.44 465 ILE A C 1
ATOM 3646 O O . ILE A 1 465 ? 25.366 -8.779 -26.669 1.00 82.44 465 ILE A O 1
ATOM 3650 N N . ALA A 1 466 ? 25.193 -10.626 -25.412 1.00 82.62 466 ALA A N 1
ATOM 3651 C CA . ALA A 1 466 ? 26.498 -11.167 -25.797 1.00 82.62 466 ALA A CA 1
ATOM 3652 C C . ALA A 1 466 ? 26.618 -11.458 -27.307 1.00 82.62 466 ALA A C 1
ATOM 3654 O O . ALA A 1 466 ? 27.680 -11.245 -27.892 1.00 82.62 466 ALA A O 1
ATOM 3655 N N . ARG A 1 467 ? 25.540 -11.923 -27.960 1.00 84.62 467 ARG A N 1
ATOM 3656 C CA . ARG A 1 467 ? 25.516 -12.085 -29.426 1.00 84.62 467 ARG A CA 1
ATOM 3657 C C . ARG A 1 467 ? 25.570 -10.739 -30.145 1.00 84.62 467 ARG A C 1
ATOM 3659 O O . ARG A 1 467 ? 26.318 -10.615 -31.112 1.00 84.62 467 ARG A O 1
ATOM 3666 N N . GLY A 1 468 ? 24.822 -9.747 -29.662 1.00 84.38 468 GLY A N 1
ATOM 3667 C CA . GLY A 1 468 ? 24.847 -8.385 -30.196 1.00 84.38 468 GLY A CA 1
ATOM 3668 C C . GLY A 1 468 ? 26.244 -7.766 -30.127 1.00 84.38 468 GLY A C 1
ATOM 3669 O O . GLY A 1 468 ? 26.731 -7.251 -31.130 1.00 84.38 468 GLY A O 1
ATOM 3670 N N . GLU A 1 469 ? 26.929 -7.898 -28.985 1.00 87.75 469 GLU A N 1
ATOM 3671 C CA . GLU A 1 469 ? 28.322 -7.456 -28.815 1.00 87.75 469 GLU A CA 1
ATOM 3672 C C . GLU A 1 469 ? 29.260 -8.107 -29.835 1.00 87.75 469 GLU A C 1
ATOM 3674 O O . GLU A 1 469 ? 30.007 -7.406 -30.512 1.00 87.75 469 GLU A O 1
ATOM 3679 N N . ALA A 1 470 ? 29.197 -9.434 -29.980 1.00 87.88 470 ALA A N 1
ATOM 3680 C CA . ALA A 1 470 ? 30.063 -10.166 -30.900 1.00 87.88 470 ALA A CA 1
ATOM 3681 C C . ALA A 1 470 ? 29.848 -9.746 -32.366 1.00 87.88 470 ALA A C 1
ATOM 3683 O O . ALA A 1 470 ? 30.807 -9.622 -33.127 1.00 87.88 470 ALA A O 1
ATOM 3684 N N . ILE A 1 471 ? 28.596 -9.493 -32.762 1.00 87.56 471 ILE A N 1
ATOM 3685 C CA . ILE A 1 471 ? 28.258 -9.017 -34.110 1.00 87.56 471 ILE A CA 1
ATOM 3686 C C . ILE A 1 471 ? 28.790 -7.599 -34.330 1.00 87.56 471 ILE A C 1
ATOM 3688 O O . ILE A 1 471 ? 29.418 -7.338 -35.354 1.00 87.56 471 ILE A O 1
ATOM 3692 N N . VAL A 1 472 ? 28.601 -6.697 -33.364 1.00 89.00 472 VAL A N 1
ATOM 3693 C CA . VAL A 1 472 ? 29.123 -5.324 -33.428 1.00 89.00 472 VAL A CA 1
ATOM 3694 C C . VAL A 1 472 ? 30.653 -5.312 -33.524 1.00 89.00 472 VAL A C 1
ATOM 3696 O O . VAL A 1 472 ? 31.210 -4.610 -34.367 1.00 89.00 472 VAL A O 1
ATOM 3699 N N . GLU A 1 473 ? 31.343 -6.121 -32.718 1.00 90.25 473 GLU A N 1
ATOM 3700 C CA . GLU A 1 473 ? 32.804 -6.246 -32.766 1.00 90.25 473 GLU A CA 1
ATOM 3701 C C . GLU A 1 473 ? 33.294 -6.819 -34.102 1.00 90.25 473 GLU A C 1
ATOM 3703 O O . GLU A 1 473 ? 34.256 -6.300 -34.671 1.00 90.25 473 GLU A O 1
ATOM 3708 N N . SER A 1 474 ? 32.605 -7.829 -34.644 1.00 90.44 474 SER A N 1
ATOM 3709 C CA . SER A 1 474 ? 32.914 -8.384 -35.966 1.00 90.44 474 SER A CA 1
ATOM 3710 C C . SER A 1 474 ? 32.767 -7.339 -37.071 1.00 90.44 474 SER A C 1
ATOM 3712 O O . SER A 1 474 ? 33.624 -7.259 -37.946 1.00 90.44 474 SER A O 1
ATOM 3714 N N . ILE A 1 475 ? 31.714 -6.517 -37.034 1.00 89.19 475 ILE A N 1
ATOM 3715 C CA . ILE A 1 475 ? 31.497 -5.468 -38.037 1.00 89.19 475 ILE A CA 1
ATOM 3716 C C . ILE A 1 475 ? 32.578 -4.387 -37.937 1.00 89.19 475 ILE A C 1
ATOM 3718 O O . ILE A 1 475 ? 33.110 -3.954 -38.959 1.00 89.19 475 ILE A O 1
ATOM 3722 N N . LEU A 1 476 ? 32.933 -3.955 -36.723 1.00 89.19 476 LEU A N 1
ATOM 3723 C CA . LEU A 1 476 ? 34.015 -2.986 -36.524 1.00 89.19 476 LEU A CA 1
ATOM 3724 C C . LEU A 1 476 ? 35.351 -3.521 -37.042 1.00 89.19 476 LEU A C 1
ATOM 3726 O O . LEU A 1 476 ? 36.105 -2.780 -37.673 1.00 89.19 476 LEU A O 1
ATOM 3730 N N . HIS A 1 477 ? 35.640 -4.802 -36.804 1.00 89.75 477 HIS A N 1
ATOM 3731 C CA . HIS A 1 477 ? 36.833 -5.449 -37.339 1.00 89.75 477 HIS A CA 1
ATOM 3732 C C . HIS A 1 477 ? 36.828 -5.461 -38.874 1.00 89.75 477 HIS A C 1
ATOM 3734 O O . HIS A 1 477 ? 37.788 -4.986 -39.485 1.00 89.75 477 HIS A O 1
ATOM 3740 N N . ASP A 1 478 ? 35.723 -5.895 -39.489 1.00 87.56 478 ASP A N 1
ATOM 3741 C CA . ASP A 1 478 ? 35.549 -5.911 -40.945 1.00 87.56 478 ASP A CA 1
ATOM 3742 C C . ASP A 1 478 ? 35.757 -4.513 -41.554 1.00 87.56 478 ASP A C 1
ATOM 3744 O O . ASP A 1 478 ? 36.475 -4.370 -42.543 1.00 87.56 478 ASP A O 1
ATOM 3748 N N . LEU A 1 479 ? 35.181 -3.464 -40.952 1.00 87.00 479 LEU A N 1
ATOM 3749 C CA . LEU A 1 479 ? 35.320 -2.076 -41.413 1.00 87.00 479 LEU A CA 1
ATOM 3750 C C . LEU A 1 479 ? 36.750 -1.538 -41.276 1.00 87.00 479 LEU A C 1
ATOM 3752 O O . LEU A 1 479 ? 37.207 -0.775 -42.129 1.00 87.00 479 LEU A O 1
ATOM 3756 N N . ASN A 1 480 ? 37.468 -1.924 -40.220 1.00 85.19 480 ASN A N 1
ATOM 3757 C CA . ASN A 1 480 ? 38.857 -1.513 -40.004 1.00 85.19 480 ASN A CA 1
ATOM 3758 C C . ASN A 1 480 ? 39.819 -2.167 -40.997 1.00 85.19 480 ASN A C 1
ATOM 3760 O O . ASN A 1 480 ? 40.813 -1.552 -41.378 1.00 85.19 480 ASN A O 1
ATOM 3764 N N . SER A 1 481 ? 39.520 -3.387 -41.438 1.00 84.75 481 SER A N 1
ATOM 3765 C CA . SER A 1 481 ? 40.326 -4.127 -42.413 1.00 84.75 481 SER A CA 1
ATOM 3766 C C . SER A 1 481 ? 39.905 -3.885 -43.869 1.00 84.75 481 SER A C 1
ATOM 3768 O O . SER A 1 481 ? 40.580 -4.358 -44.786 1.00 84.75 481 SER A O 1
ATOM 3770 N N . ASN A 1 482 ? 38.815 -3.148 -44.112 1.00 86.31 482 ASN A N 1
ATOM 3771 C CA . ASN A 1 482 ? 38.289 -2.927 -45.454 1.00 86.31 482 ASN A CA 1
ATOM 3772 C C . ASN A 1 482 ? 39.037 -1.810 -46.202 1.00 86.31 482 ASN A C 1
ATOM 3774 O O . ASN A 1 482 ? 38.951 -0.630 -45.859 1.00 86.31 482 ASN A O 1
ATOM 3778 N N . GLN A 1 483 ? 39.716 -2.185 -47.286 1.00 82.50 483 GLN A N 1
ATOM 3779 C CA . GLN A 1 483 ? 40.515 -1.270 -48.106 1.00 82.50 483 GLN A CA 1
ATOM 3780 C C . GLN A 1 483 ? 39.684 -0.166 -48.782 1.00 82.50 483 GLN A C 1
ATOM 3782 O O . GLN A 1 483 ? 40.181 0.947 -48.942 1.00 82.50 483 GLN A O 1
ATOM 3787 N N . PHE A 1 484 ? 38.422 -0.428 -49.146 1.00 81.00 484 PHE A N 1
ATOM 3788 C CA . PHE A 1 484 ? 37.551 0.589 -49.748 1.00 81.00 484 PHE A CA 1
ATOM 3789 C C . PHE A 1 484 ? 37.160 1.662 -48.734 1.00 81.00 484 PHE A C 1
ATOM 3791 O O . PHE A 1 484 ? 37.173 2.845 -49.058 1.00 81.00 484 PHE A O 1
ATOM 3798 N N . ILE A 1 485 ? 36.869 1.264 -47.494 1.00 82.00 485 ILE A N 1
ATOM 3799 C CA . ILE A 1 485 ? 36.536 2.199 -46.414 1.00 82.00 485 ILE A CA 1
ATOM 3800 C C . ILE A 1 485 ? 37.754 3.048 -46.034 1.00 82.00 485 ILE A C 1
ATOM 3802 O O . ILE A 1 485 ? 37.637 4.263 -45.920 1.00 82.00 485 ILE A O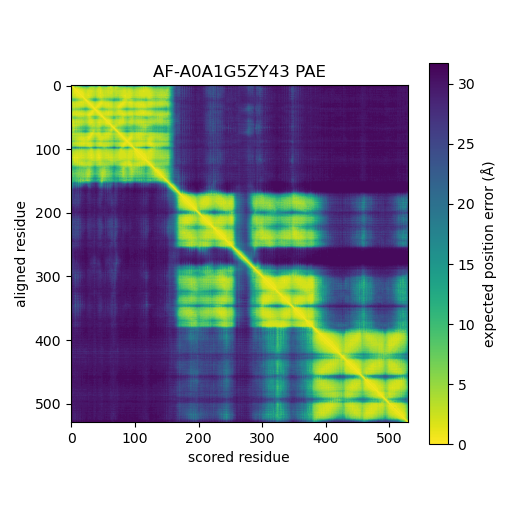 1
ATOM 3806 N N . GLN A 1 486 ? 38.941 2.442 -45.926 1.00 80.69 486 GLN A N 1
ATOM 3807 C CA . GLN A 1 486 ? 40.180 3.187 -45.662 1.00 80.69 486 GLN A CA 1
ATOM 3808 C C . GLN A 1 486 ? 40.486 4.229 -46.748 1.00 80.69 486 GLN A C 1
ATOM 3810 O O . GLN A 1 486 ? 40.949 5.325 -46.431 1.00 80.69 486 GLN A O 1
ATOM 3815 N N . LEU A 1 487 ? 40.214 3.893 -48.014 1.00 79.38 487 LEU A N 1
ATOM 3816 C CA . LEU A 1 487 ? 40.390 4.797 -49.150 1.00 79.38 487 LEU A CA 1
ATOM 3817 C C . LEU A 1 487 ? 39.368 5.944 -49.152 1.00 79.38 487 LEU A C 1
ATOM 3819 O O . LEU A 1 487 ? 39.708 7.050 -49.563 1.00 79.38 487 LEU A O 1
ATOM 3823 N N . LEU A 1 488 ? 38.134 5.695 -48.705 1.00 77.56 488 LEU A N 1
ATOM 3824 C CA . LEU A 1 488 ? 37.108 6.734 -48.562 1.00 77.56 488 LEU A CA 1
ATOM 3825 C C . LEU A 1 488 ? 37.433 7.704 -47.422 1.00 77.56 488 LEU A C 1
ATOM 3827 O O . LEU A 1 488 ? 37.293 8.910 -47.606 1.00 77.56 488 LEU A O 1
ATOM 3831 N N . ASP A 1 489 ? 37.921 7.189 -46.291 1.00 77.75 489 ASP A N 1
ATOM 3832 C CA . ASP A 1 489 ? 38.329 8.012 -45.146 1.00 77.75 489 ASP A CA 1
ATOM 3833 C C . ASP A 1 489 ? 39.583 8.851 -45.462 1.00 77.75 489 ASP A C 1
ATOM 3835 O O . ASP A 1 489 ? 39.718 9.982 -44.998 1.00 77.75 489 ASP A O 1
ATOM 3839 N N . ASN A 1 490 ? 40.497 8.316 -46.283 1.00 78.69 490 ASN A N 1
ATOM 3840 C CA . ASN A 1 490 ? 41.759 8.962 -46.661 1.00 78.69 490 ASN A CA 1
ATOM 3841 C C . ASN A 1 490 ? 41.917 9.034 -48.188 1.00 78.69 490 ASN A C 1
ATOM 3843 O O . ASN A 1 490 ? 42.774 8.347 -48.761 1.00 78.69 490 ASN A O 1
ATOM 3847 N N . PRO A 1 491 ? 41.102 9.846 -48.876 1.00 73.06 491 PRO A N 1
ATOM 3848 C CA . PRO A 1 491 ? 41.147 9.893 -50.322 1.00 73.06 491 PRO A CA 1
ATOM 3849 C C . PRO A 1 491 ? 42.400 10.650 -50.811 1.00 73.06 491 PRO A C 1
ATOM 3851 O O . PRO A 1 491 ? 42.981 11.455 -50.077 1.00 73.06 491 PRO A O 1
ATOM 3854 N N . PRO A 1 492 ? 42.843 10.430 -52.065 1.00 70.31 492 PRO A N 1
ATOM 3855 C CA . PRO A 1 492 ? 43.944 11.190 -52.658 1.00 70.31 492 PRO A CA 1
ATOM 3856 C C . PRO A 1 492 ? 43.684 12.704 -52.608 1.00 70.31 492 PRO A C 1
ATOM 3858 O O . PRO A 1 492 ? 42.543 13.128 -52.764 1.00 70.31 492 PRO A O 1
ATOM 3861 N N . ALA A 1 493 ? 44.743 13.520 -52.505 1.00 61.94 493 ALA A N 1
ATOM 3862 C CA . ALA A 1 493 ? 44.700 14.969 -52.223 1.00 61.94 493 ALA A CA 1
ATOM 3863 C C . ALA A 1 493 ? 43.764 15.837 -53.103 1.00 61.94 493 ALA A C 1
ATOM 3865 O O . ALA A 1 493 ? 43.478 16.982 -52.762 1.00 61.94 493 ALA A O 1
ATOM 3866 N N . ALA A 1 494 ? 43.281 15.317 -54.235 1.00 62.94 494 ALA A N 1
ATOM 3867 C CA . ALA A 1 494 ? 42.277 15.962 -55.085 1.00 62.94 494 ALA A CA 1
ATOM 3868 C C . ALA A 1 494 ? 40.845 15.938 -54.501 1.00 62.94 494 ALA A C 1
ATOM 3870 O O . ALA A 1 494 ? 39.955 16.625 -55.019 1.00 62.94 494 ALA A O 1
ATOM 3871 N N . PHE A 1 495 ? 40.620 15.153 -53.448 1.00 64.25 495 PHE A N 1
ATOM 3872 C CA . PHE A 1 495 ? 39.355 15.006 -52.743 1.00 64.25 495 PHE A CA 1
ATOM 3873 C C . PHE A 1 495 ? 39.573 15.333 -51.261 1.00 64.25 495 PHE A C 1
ATOM 3875 O O . PHE A 1 495 ? 40.567 14.923 -50.667 1.00 64.25 495 PHE A O 1
ATOM 3882 N N . ALA A 1 496 ? 38.667 16.113 -50.671 1.00 63.88 496 ALA A N 1
ATOM 3883 C CA . ALA A 1 496 ? 38.668 16.334 -49.226 1.00 63.88 496 ALA A CA 1
ATOM 3884 C C . ALA A 1 496 ? 38.300 15.022 -48.498 1.00 63.88 496 ALA A C 1
ATOM 3886 O O . ALA A 1 496 ? 37.617 14.196 -49.111 1.00 63.88 496 ALA A O 1
ATOM 3887 N N . PRO A 1 497 ? 38.709 14.830 -47.227 1.00 65.06 497 PRO A N 1
ATOM 3888 C CA . PRO A 1 497 ? 38.319 13.666 -46.436 1.00 65.06 497 PRO A CA 1
ATOM 3889 C C . PRO A 1 497 ? 36.803 13.493 -46.420 1.00 65.06 497 PRO A C 1
ATOM 3891 O O . PRO A 1 497 ? 36.060 14.469 -46.279 1.00 65.06 497 PRO A O 1
ATOM 3894 N N . ILE A 1 498 ? 36.356 12.253 -46.578 1.00 71.50 498 ILE A N 1
ATOM 3895 C CA . ILE A 1 498 ? 34.945 11.888 -46.560 1.00 71.50 498 ILE A CA 1
ATOM 3896 C C . ILE A 1 498 ? 34.754 10.952 -45.366 1.00 71.50 498 ILE A C 1
ATOM 3898 O O . ILE A 1 498 ? 35.222 9.817 -45.416 1.00 71.50 498 ILE A O 1
ATOM 3902 N N . PRO A 1 499 ? 34.065 11.382 -44.299 1.00 77.31 499 PRO A N 1
ATOM 3903 C CA . PRO A 1 499 ? 34.035 10.641 -43.041 1.00 77.31 499 PRO A CA 1
ATOM 3904 C C . PRO A 1 499 ? 33.060 9.448 -43.065 1.00 77.31 499 PRO A C 1
ATOM 3906 O O . PRO A 1 499 ? 32.463 9.123 -42.051 1.00 77.31 499 PRO A O 1
ATOM 3909 N N . ILE A 1 500 ? 32.854 8.770 -44.201 1.00 80.06 500 ILE A N 1
ATOM 3910 C CA . ILE A 1 500 ? 31.890 7.654 -44.300 1.00 80.06 500 ILE A CA 1
ATOM 3911 C C . ILE A 1 500 ? 32.282 6.498 -43.372 1.00 80.06 500 ILE A C 1
ATOM 3913 O O . ILE A 1 500 ? 31.444 5.991 -42.626 1.00 80.06 500 ILE A O 1
ATOM 3917 N N . GLY A 1 501 ? 33.545 6.069 -43.408 1.00 83.44 501 GLY A N 1
ATOM 3918 C CA . GLY A 1 501 ? 34.041 5.002 -42.545 1.00 83.44 501 GLY A CA 1
ATOM 3919 C C . GLY A 1 501 ? 34.151 5.444 -41.095 1.00 83.44 501 GLY A C 1
ATOM 3920 O O . GLY A 1 501 ? 33.789 4.688 -40.197 1.00 83.44 501 GLY A O 1
ATOM 3921 N N . GLU A 1 502 ? 34.596 6.677 -40.864 1.00 84.88 502 GLU A N 1
ATOM 3922 C CA . GLU A 1 502 ? 34.652 7.287 -39.533 1.00 84.88 502 GLU A CA 1
ATOM 3923 C C . GLU A 1 502 ? 33.270 7.339 -38.858 1.00 84.88 502 GLU A C 1
ATOM 3925 O O . GLU A 1 502 ? 33.111 6.793 -37.765 1.00 84.88 502 GLU A O 1
ATOM 3930 N N . THR A 1 503 ? 32.245 7.873 -39.531 1.00 85.94 503 THR A N 1
ATOM 3931 C CA . THR A 1 503 ? 30.872 7.957 -39.004 1.00 85.94 503 THR A CA 1
ATOM 3932 C C . THR A 1 503 ? 30.252 6.573 -38.781 1.00 85.94 503 THR A C 1
ATOM 3934 O O . THR A 1 503 ? 29.559 6.362 -37.783 1.00 85.94 503 THR A O 1
ATOM 3937 N N . LEU A 1 504 ? 30.528 5.591 -39.653 1.00 85.75 504 LEU A N 1
ATOM 3938 C CA . LEU A 1 504 ? 30.106 4.203 -39.424 1.00 85.75 504 LEU A CA 1
ATOM 3939 C C . LEU A 1 504 ? 30.756 3.617 -38.165 1.00 85.75 504 LEU A C 1
ATOM 3941 O O . LEU A 1 504 ? 30.061 3.033 -37.333 1.00 85.75 504 LEU A O 1
ATOM 3945 N N . ARG A 1 505 ? 32.074 3.783 -37.993 1.00 89.12 505 ARG A N 1
ATOM 3946 C CA . ARG A 1 505 ? 32.791 3.289 -36.806 1.00 89.12 505 ARG A CA 1
ATOM 3947 C C . ARG A 1 505 ? 32.288 3.947 -35.525 1.00 89.12 505 ARG A C 1
ATOM 3949 O O . ARG A 1 505 ? 32.129 3.249 -34.527 1.00 89.12 505 ARG A O 1
ATOM 3956 N N . GLU A 1 506 ? 32.019 5.249 -35.548 1.00 86.94 506 GLU A N 1
ATOM 3957 C CA . GLU A 1 506 ? 31.505 5.988 -34.393 1.00 86.94 506 GLU A CA 1
ATOM 3958 C C . GLU A 1 506 ? 30.116 5.485 -33.972 1.00 86.94 506 GLU A C 1
ATOM 3960 O O . GLU A 1 506 ? 29.917 5.111 -32.814 1.00 86.94 506 GLU A O 1
ATOM 3965 N N . GLY A 1 507 ? 29.175 5.388 -34.917 1.00 84.50 507 GLY A N 1
ATOM 3966 C CA . GLY A 1 507 ? 27.817 4.920 -34.635 1.00 84.50 507 GLY A CA 1
ATOM 3967 C C . GLY A 1 507 ? 27.780 3.484 -34.108 1.00 84.50 507 GLY A C 1
ATOM 3968 O O . GLY A 1 507 ? 27.133 3.198 -33.099 1.00 84.50 507 GLY A O 1
ATOM 3969 N N . ILE A 1 508 ? 28.531 2.581 -34.745 1.00 89.19 508 ILE A N 1
ATOM 3970 C CA . ILE A 1 508 ? 28.623 1.169 -34.342 1.00 89.19 508 ILE A CA 1
ATOM 3971 C C . ILE A 1 508 ? 29.356 1.032 -33.002 1.00 89.19 508 ILE A C 1
ATOM 3973 O O . ILE A 1 508 ? 28.942 0.254 -32.140 1.00 89.19 508 ILE A O 1
ATOM 3977 N N . GLY A 1 509 ? 30.415 1.817 -32.791 1.00 87.12 509 GLY A N 1
ATOM 3978 C CA . GLY A 1 509 ? 31.144 1.883 -31.528 1.00 87.12 509 GLY A CA 1
ATOM 3979 C C . GLY A 1 509 ? 30.261 2.352 -30.372 1.00 87.12 509 GLY A C 1
ATOM 3980 O O . GLY A 1 509 ? 30.328 1.777 -29.284 1.00 87.12 509 GLY A O 1
ATOM 3981 N N . SER A 1 510 ? 29.376 3.324 -30.616 1.00 85.69 510 SER A N 1
ATOM 3982 C CA . SER A 1 510 ? 28.392 3.774 -29.630 1.00 85.69 510 SER A CA 1
ATOM 3983 C C . SER A 1 510 ? 27.455 2.635 -29.220 1.00 85.69 510 SER A C 1
ATOM 3985 O O . SER A 1 510 ? 27.363 2.334 -28.030 1.00 85.69 510 SER A O 1
ATOM 3987 N N . VAL A 1 511 ? 26.859 1.918 -30.182 1.00 86.44 511 VAL A N 1
ATOM 3988 C CA . VAL A 1 511 ? 26.010 0.743 -29.900 1.00 86.44 511 VAL A CA 1
ATOM 3989 C C . VAL A 1 511 ? 26.781 -0.322 -29.110 1.00 86.44 511 VAL A C 1
ATOM 3991 O O . VAL A 1 511 ? 26.297 -0.814 -28.093 1.00 86.44 511 VAL A O 1
ATOM 3994 N N . GLY A 1 512 ? 28.016 -0.636 -29.513 1.00 86.50 512 GLY A N 1
ATOM 3995 C CA . GLY A 1 512 ? 28.855 -1.614 -28.815 1.00 86.50 512 GLY A CA 1
ATOM 3996 C C . GLY A 1 512 ? 29.190 -1.223 -27.374 1.00 86.50 512 GLY A C 1
ATOM 3997 O O . GLY A 1 512 ? 29.179 -2.072 -26.483 1.00 86.50 512 GLY A O 1
ATOM 3998 N N . SER A 1 513 ? 29.458 0.060 -27.121 1.00 85.31 513 SER A N 1
ATOM 3999 C CA . SER A 1 513 ? 29.737 0.565 -25.772 1.00 85.31 513 SER A CA 1
ATOM 4000 C C . SER A 1 513 ? 28.524 0.452 -24.841 1.00 85.31 513 SER A C 1
ATOM 4002 O O . SER A 1 513 ? 28.665 0.078 -23.676 1.00 85.31 513 SER A O 1
ATOM 4004 N N . GLU A 1 514 ? 27.326 0.699 -25.370 1.00 82.50 514 GLU A N 1
ATOM 4005 C CA . GLU A 1 514 ? 26.071 0.632 -24.624 1.00 82.50 514 GLU A CA 1
ATOM 4006 C C . GLU A 1 514 ? 25.686 -0.816 -24.288 1.00 82.50 514 GLU A C 1
ATOM 4008 O O . GLU A 1 514 ? 25.290 -1.103 -23.157 1.00 82.50 514 GLU A O 1
ATOM 4013 N N . LEU A 1 515 ? 25.897 -1.757 -25.216 1.00 85.06 515 LEU A N 1
ATOM 4014 C CA . LEU A 1 515 ? 25.709 -3.189 -24.954 1.00 85.06 515 LEU A CA 1
ATOM 4015 C C . LEU A 1 515 ? 26.642 -3.696 -23.840 1.00 85.06 515 LEU A C 1
ATOM 4017 O O . LEU A 1 515 ? 26.177 -4.357 -22.907 1.00 85.06 515 LEU A O 1
ATOM 4021 N N . LYS A 1 516 ? 27.922 -3.294 -23.869 1.00 83.81 516 LYS A N 1
ATOM 4022 C CA . LYS A 1 516 ? 28.900 -3.611 -22.810 1.00 83.81 516 LYS A CA 1
ATOM 4023 C C . LYS A 1 516 ? 28.489 -3.053 -21.455 1.00 83.81 516 LYS A C 1
ATOM 4025 O O . LYS A 1 516 ? 28.633 -3.732 -20.436 1.00 83.81 516 LYS A O 1
ATOM 4030 N N . ARG A 1 517 ? 27.947 -1.833 -21.437 1.00 81.50 517 ARG A N 1
ATOM 4031 C CA . ARG A 1 517 ? 27.431 -1.192 -20.223 1.00 81.50 517 ARG A CA 1
ATOM 4032 C C . ARG A 1 517 ? 26.266 -1.983 -19.629 1.00 81.50 517 ARG A C 1
ATOM 4034 O O . ARG A 1 517 ? 26.293 -2.279 -18.439 1.00 81.50 517 ARG A O 1
ATOM 4041 N N . ILE A 1 518 ? 25.295 -2.388 -20.448 1.00 78.25 518 ILE A N 1
ATOM 4042 C CA . ILE A 1 518 ? 24.152 -3.201 -20.000 1.00 78.25 518 ILE A CA 1
ATOM 4043 C C . ILE A 1 518 ? 24.630 -4.543 -19.436 1.00 78.25 518 ILE A C 1
ATOM 4045 O O . ILE A 1 518 ? 24.207 -4.946 -18.353 1.00 78.25 518 ILE A O 1
ATOM 4049 N N . LYS A 1 519 ? 25.545 -5.227 -20.130 1.00 79.94 519 LYS A N 1
ATOM 4050 C CA . LYS A 1 519 ? 26.104 -6.507 -19.676 1.00 79.94 519 LYS A CA 1
ATOM 4051 C C . LYS A 1 519 ? 26.815 -6.391 -18.326 1.00 79.94 519 LYS A C 1
ATOM 4053 O O . LYS A 1 519 ? 26.645 -7.261 -17.473 1.00 79.94 519 LYS A O 1
ATOM 4058 N N . ALA A 1 520 ? 27.583 -5.322 -18.115 1.00 74.94 520 ALA A N 1
ATOM 4059 C CA . ALA A 1 520 ? 28.231 -5.052 -16.833 1.00 74.94 520 ALA A CA 1
ATOM 4060 C C . ALA A 1 520 ? 27.205 -4.788 -15.715 1.00 74.94 520 ALA A C 1
ATOM 4062 O O . ALA A 1 520 ? 27.346 -5.329 -14.619 1.00 74.94 520 ALA A O 1
ATOM 4063 N N . SER A 1 521 ? 26.146 -4.025 -16.000 1.00 70.44 521 SER A N 1
ATOM 4064 C CA . SER A 1 521 ? 25.056 -3.764 -15.049 1.00 70.44 521 SER A CA 1
ATOM 4065 C C . SER A 1 521 ? 24.287 -5.035 -14.670 1.00 70.44 521 SER A C 1
ATOM 4067 O O . SER A 1 521 ? 23.987 -5.237 -13.496 1.00 70.44 521 SER A O 1
ATOM 4069 N N . LEU A 1 522 ? 24.038 -5.932 -15.629 1.00 70.56 522 LEU A N 1
ATOM 4070 C CA . LEU A 1 522 ? 23.445 -7.251 -15.378 1.00 70.56 522 LEU A CA 1
ATOM 4071 C C . LEU A 1 522 ? 24.328 -8.121 -14.479 1.00 70.56 522 LEU A C 1
ATOM 4073 O O . LEU A 1 522 ? 23.836 -8.731 -13.533 1.00 70.56 522 LEU A O 1
ATOM 4077 N N . ALA A 1 523 ? 25.637 -8.154 -14.742 1.00 69.25 523 ALA A N 1
ATOM 4078 C CA . ALA A 1 523 ? 26.586 -8.896 -13.916 1.00 69.25 523 ALA A CA 1
ATOM 4079 C C . ALA A 1 523 ? 26.664 -8.349 -12.478 1.00 69.25 523 ALA A C 1
ATOM 4081 O O . ALA A 1 523 ? 26.832 -9.123 -11.542 1.00 69.25 523 ALA A O 1
ATOM 4082 N N . ALA A 1 524 ? 26.509 -7.034 -12.295 1.00 62.28 524 ALA A N 1
ATOM 4083 C CA . ALA A 1 524 ? 26.497 -6.389 -10.981 1.00 62.28 524 ALA A CA 1
ATOM 4084 C C . ALA A 1 524 ? 25.171 -6.560 -10.214 1.00 62.28 524 ALA A C 1
ATOM 4086 O O . ALA A 1 524 ? 25.149 -6.436 -8.988 1.00 62.28 524 ALA A O 1
ATOM 4087 N N . ALA A 1 525 ? 24.064 -6.810 -10.918 1.00 58.94 525 ALA A N 1
ATOM 4088 C CA . ALA A 1 525 ? 22.749 -7.031 -10.321 1.00 58.94 525 ALA A CA 1
ATOM 4089 C C . ALA A 1 525 ? 22.473 -8.498 -9.963 1.00 58.94 525 ALA A C 1
ATOM 4091 O O . ALA A 1 525 ? 21.595 -8.759 -9.139 1.00 58.94 525 ALA A O 1
ATOM 4092 N N . ALA A 1 526 ? 23.221 -9.445 -10.536 1.00 54.84 526 ALA A N 1
ATOM 4093 C CA . ALA A 1 526 ? 23.173 -10.841 -10.123 1.00 54.84 526 ALA A CA 1
ATOM 4094 C C . ALA A 1 526 ? 23.626 -10.971 -8.651 1.00 54.84 526 ALA A C 1
ATOM 4096 O O . ALA A 1 526 ? 24.634 -10.369 -8.270 1.00 54.84 526 ALA A O 1
ATOM 4097 N N . PRO A 1 527 ? 22.906 -11.725 -7.799 1.00 41.31 527 PRO A N 1
ATOM 4098 C CA . PRO A 1 527 ? 23.341 -11.943 -6.426 1.00 41.31 527 PRO A CA 1
ATOM 4099 C C . PRO A 1 527 ? 24.724 -12.605 -6.428 1.00 41.31 527 PRO A C 1
ATOM 4101 O O . PRO A 1 527 ? 24.962 -13.545 -7.187 1.00 41.31 527 PRO A O 1
ATOM 4104 N N . ALA A 1 528 ? 25.638 -12.106 -5.588 1.00 34.91 528 ALA A N 1
ATOM 4105 C CA . ALA A 1 528 ? 26.872 -12.824 -5.292 1.00 34.91 528 ALA A CA 1
ATOM 4106 C C . ALA A 1 528 ? 26.480 -14.212 -4.765 1.00 34.91 528 ALA A C 1
ATOM 4108 O O . ALA A 1 528 ? 25.728 -14.300 -3.793 1.00 34.91 528 ALA A O 1
ATOM 4109 N N . ALA A 1 529 ? 26.909 -15.247 -5.488 1.00 30.16 529 ALA A N 1
ATOM 4110 C CA . ALA A 1 529 ? 26.612 -16.643 -5.186 1.00 30.16 529 ALA A CA 1
ATOM 4111 C C . ALA A 1 529 ? 27.129 -17.065 -3.806 1.00 30.16 529 ALA A C 1
ATOM 4113 O O . ALA A 1 529 ? 28.220 -16.583 -3.413 1.00 30.16 529 ALA A O 1
#

Foldseek 3Di:
DQAEQALVQLVVLVQQQVLLAVDVLFKKKKWKKWFADPNDIAIWMDIGLADNPCRVVSRQRYWYQDPVGTHHGHPIGTQFMWMWHQYNVREIETATQDDDDVSVVVRQVRSCRSCVVNVHHDHHYDYDYHDDPVNNVVSNVSSVVCVVSGDDPPDDDPDDDDDDDDDDPDDPPVLLVLLLVLLLLLLVLLVLLCVLLVNDQQDDSVLLSVLSSVVLVVVLSVDDNVCSVLLSLQLSLLSSLCSLDPVSSVLSRPDPPPPPDDDPDDDDDDDDDDDDDDDDDDPPQPQDSNDRVVPRDSDADDLVSLLVSLLSSLLSLCVSVVPLADLVPFDSVLVSVVSVVQPDPDPDPSNSRSVSSSVSSVVSSVQSNDSVSSCVNRVNALVRSLLVVLLVLLVVLVVLLVVLLVLLVVLVVVVVVVCCVVDVCVVVVHDPVVVVVLSVVLVVLLVVLSVVSNVPSPDPDLVSLVVNLVSLVVSLVCLVPDPVNVCQQPPPPVDDGRCNSVSSNVSSVVSNVSSVVSSVSVVVSPPDD

pLDDT: mean 74.59, std 16.4, range [23.64, 93.5]

Radius of gyration: 42.25 Å; Cα contacts (8 Å, |Δi|>4): 598; chains: 1; bounding box: 103×69×117 Å

Sequence (529 aa):
MSQVHGTQIAQRFLSVMRSTQSDERLEFCFAVGTIVIAGEKKPVVLVRKKGLTSLRRTLEDMRYKTPKGVQEPIDFKFLRSGTGRMNQEGVIVVRLAKGGMAKFMAIKTQMRRYFKDLRVSLPDIQEAEPLSEEDLNRFEIAAQANSDDLPSDENQEVVKENVAEGAPESLSEGLKQTIATSAASIAAHSNRISRQTGLMQTAELGPLTNKIADWLKAILTATPLEERENALHNFTCRLLLMLAYDDNRRNLQYVDEAPDGDEMQTDRPTKPDEAGVDDGAEREAIVIDGIDLERVSKDLVDQDEVVETLFRMTKAEAQERRLPYPLETASSDRLAMLVSSKWPKEEGNAANRCDIVERLIAVVEQQLGNDNQLIALLGLNKIDKLEEDFATTVRSMQAKWQVCREAVLVHWEDTKSKINKKYDVEALGGTWKSVDEIILKVNDAVSNQLSALNEQEAELKVGVIARGEAIVESILHDLNSNQFIQLLDNPPAAFAPIPIGETLREGIGSVGSELKRIKASLAAAAPAA

Solvent-accessible surface area (backbone atoms only — not comparable to full-atom values): 30341 Å² total; per-residue (Å²): 128,77,58,53,48,40,50,69,51,52,53,49,37,50,48,46,43,54,54,14,40,82,37,92,87,43,50,28,21,37,28,37,31,33,28,36,54,97,89,41,80,40,49,43,76,44,63,37,52,54,57,67,86,53,35,62,61,54,54,60,65,27,29,36,58,48,101,91,43,77,40,74,61,36,79,71,42,81,71,54,46,28,40,31,29,22,42,91,90,58,37,34,41,31,26,34,55,80,73,54,71,73,55,50,53,52,47,55,54,37,51,50,49,36,31,49,78,47,77,39,88,69,66,55,75,46,83,50,75,59,44,48,78,68,52,50,56,55,43,53,56,49,25,66,73,50,44,80,79,40,75,80,77,92,78,82,81,89,75,79,88,72,96,72,93,76,78,79,86,71,71,54,71,69,56,52,49,53,40,50,53,48,15,44,50,47,30,52,47,54,53,50,51,28,69,73,65,72,45,83,82,75,51,57,64,65,65,43,18,51,54,44,30,52,52,53,50,59,54,41,72,75,36,60,80,90,46,30,65,52,43,48,25,26,41,49,43,49,51,53,50,48,46,53,36,66,68,53,36,50,30,66,35,55,63,78,78,74,71,77,89,71,84,84,81,77,88,78,85,88,80,86,90,80,94,76,92,80,81,79,86,73,81,73,74,64,56,60,59,82,45,54,59,82,73,54,69,72,58,79,82,55,71,64,62,51,33,54,37,54,40,50,35,51,50,50,48,42,56,75,71,57,53,90,56,73,73,87,69,46,38,49,64,55,41,42,54,55,48,63,76,63,55,78,89,67,86,88,53,38,61,63,50,29,59,42,51,56,50,51,51,54,57,51,58,68,31,67,80,35,71,72,47,39,36,54,47,30,54,49,53,70,61,61,40,47,47,58,52,42,56,56,47,53,52,50,42,51,53,49,38,51,54,33,51,53,50,34,52,54,52,45,52,53,49,54,52,57,45,49,74,77,41,58,46,64,84,71,74,49,79,67,60,71,59,56,52,49,55,50,55,51,48,53,55,53,51,51,45,57,48,57,59,59,78,42,69,90,55,95,51,69,72,57,52,55,50,46,41,53,52,42,51,50,50,52,51,52,55,73,71,31,67,67,39,52,41,45,40,58,40,64,90,95,43,76,72,36,59,44,44,54,42,51,48,50,32,49,47,51,46,40,52,52,44,53,50,53,53,53,52,52,63,71,60,49,77,85,126

Mean predicted aligned error: 20.88 Å

Nearest PDB structures (foldseek):
  8snb-assembly1_8K  TM=1.717E-01  e=2.220E+00  Strongylocentrotus purpuratus